Protein AF-A0A2T5DWA2-F1 (afdb_monomer_lite)

pLDDT: mean 82.17, std 19.18, range [26.14, 98.56]

Organism: Vibrio splendidus (NCBI:txid29497)

Sequence (469 aa):
MGRIGKKIKMKVIRKVINEKIVFDLKDKFSIEDTIRLYPNIAMTSILHVLIVPDNEDVHNYSPFQGYNLNLFDPKYIALLHLMSIMPSTANEVYMNQDELIDFRNGYSTGTYLILDKSSFAKRIGVFDGLPFIYCYCIDEDVVQHVNDVCEGFKYQPITVGWDDTCNVVIDDDFRTFSLDESICERLSVVRTDGVLPEKAESFFYGSCRRKGVFHDINLPSYNHAVTNPNEAVLYSLGFKLPNQEKLKSGADKSPYIEAMISSSNTVKEFGNTNVQSSSKSDLVLYCPSIYTHLYDFNSQFWNNIKRKEKSKVVRDFIMNGLFKNPNYSGFNFSLKNEQQSKELQKSGLVRQIEQIRKFELQFSSAAINFLAVSNNAPALRLPNKLNFYHSSLRDIESLSKSGSQQSETKLKRKFDQLTSSMKDEIGEDLCEYIVAKSSSLTLCSDSILEWRCCLNQLNLFRVLRSDPL

Structure (mmCIF, N/CA/C/O backbone):
data_AF-A0A2T5DWA2-F1
#
_entry.id   AF-A0A2T5DWA2-F1
#
loop_
_atom_site.group_PDB
_atom_site.id
_atom_site.type_symbol
_atom_site.label_atom_id
_atom_site.label_alt_id
_atom_site.label_comp_id
_atom_site.label_asym_id
_atom_site.label_entity_id
_atom_site.label_seq_id
_atom_site.pdbx_PDB_ins_code
_atom_site.Cartn_x
_atom_site.Cartn_y
_atom_site.Cartn_z
_atom_site.occupancy
_atom_site.B_iso_or_equiv
_atom_site.auth_seq_id
_atom_site.auth_comp_id
_atom_site.auth_asym_id
_atom_site.auth_atom_id
_atom_site.pdbx_PDB_model_num
ATOM 1 N N . MET A 1 1 ? -53.787 43.872 -8.975 1.00 31.27 1 MET A N 1
ATOM 2 C CA . MET A 1 1 ? -53.041 45.118 -9.253 1.00 31.27 1 MET A CA 1
ATOM 3 C C . MET A 1 1 ? -51.643 45.021 -8.654 1.00 31.27 1 MET A C 1
ATOM 5 O O . MET A 1 1 ? -51.530 44.908 -7.446 1.00 31.27 1 MET A O 1
ATOM 9 N N . GLY A 1 2 ? -50.618 45.046 -9.515 1.00 32.84 2 GLY A N 1
ATOM 10 C CA . GLY A 1 2 ? -49.271 45.574 -9.247 1.00 32.84 2 GLY A CA 1
ATOM 11 C C . GLY A 1 2 ? -48.298 44.801 -8.343 1.00 32.84 2 GLY A C 1
ATOM 12 O O . GLY A 1 2 ? -48.351 44.952 -7.130 1.00 32.84 2 GLY A O 1
ATOM 13 N N . ARG A 1 3 ? -47.297 44.141 -8.954 1.00 26.14 3 ARG A N 1
ATOM 14 C CA . ARG A 1 3 ? -45.841 44.413 -8.779 1.00 26.14 3 ARG A CA 1
ATOM 15 C C . ARG A 1 3 ? -45.016 43.409 -9.606 1.00 26.14 3 ARG A C 1
ATOM 17 O O . ARG A 1 3 ? -44.992 42.225 -9.317 1.00 26.14 3 ARG A O 1
ATOM 24 N N . ILE A 1 4 ? -44.568 43.823 -10.794 1.00 29.39 4 ILE A N 1
ATOM 25 C CA . ILE A 1 4 ? -43.183 44.241 -11.111 1.00 29.39 4 ILE A CA 1
ATOM 26 C C . ILE A 1 4 ? -42.186 43.076 -11.007 1.00 29.39 4 ILE A C 1
ATOM 28 O O . ILE A 1 4 ? -41.602 42.809 -9.961 1.00 29.39 4 ILE A O 1
ATOM 32 N N . GLY A 1 5 ? -41.964 42.424 -12.151 1.00 29.52 5 GLY A N 1
ATOM 33 C CA . GLY A 1 5 ? -40.839 41.526 -12.378 1.00 29.52 5 GLY A CA 1
ATOM 34 C C . GLY A 1 5 ? -39.553 42.312 -12.642 1.00 29.52 5 GLY A C 1
ATOM 35 O O . GLY A 1 5 ? -39.513 43.191 -13.502 1.00 29.52 5 GLY A O 1
ATOM 36 N N . LYS A 1 6 ? -38.483 41.965 -11.924 1.00 29.86 6 LYS A N 1
ATOM 37 C CA . LYS A 1 6 ? -37.111 42.399 -12.216 1.00 29.86 6 LYS A CA 1
ATOM 38 C C . LYS A 1 6 ? -36.331 41.228 -12.820 1.00 29.86 6 LYS A C 1
ATOM 40 O O . LYS A 1 6 ? -35.752 40.417 -12.108 1.00 29.86 6 LYS A O 1
ATOM 45 N N . LYS A 1 7 ? -36.284 41.175 -14.155 1.00 35.28 7 LYS A N 1
ATOM 46 C CA . LYS A 1 7 ? -35.208 40.523 -14.919 1.00 35.28 7 LYS A CA 1
ATOM 47 C C . LYS A 1 7 ? -34.027 41.493 -14.958 1.00 35.28 7 LYS A C 1
ATOM 49 O O . LYS A 1 7 ? -34.031 42.410 -15.772 1.00 35.28 7 LYS A O 1
ATOM 54 N N . ILE A 1 8 ? -33.023 41.316 -14.097 1.00 27.88 8 ILE A N 1
ATOM 55 C CA . ILE A 1 8 ? -31.752 42.049 -14.206 1.00 27.88 8 ILE A CA 1
ATOM 56 C C . ILE A 1 8 ? -30.567 41.084 -14.022 1.00 27.88 8 ILE A C 1
ATOM 58 O O . ILE A 1 8 ? -30.283 40.616 -12.930 1.00 27.88 8 ILE A O 1
ATOM 62 N N . LYS A 1 9 ? -29.880 40.867 -15.154 1.00 29.72 9 LYS A N 1
ATOM 63 C CA . LYS A 1 9 ? -28.441 40.592 -15.354 1.00 29.72 9 LYS A CA 1
ATOM 64 C C . LYS A 1 9 ? -27.823 39.305 -14.781 1.00 29.72 9 LYS A C 1
ATOM 66 O O . LYS A 1 9 ? -26.954 39.342 -13.923 1.00 29.72 9 LYS A O 1
ATOM 71 N N . MET A 1 10 ? -28.057 38.202 -15.494 1.00 28.39 10 MET A N 1
ATOM 72 C CA . MET A 1 10 ? -27.194 37.006 -15.516 1.00 28.39 10 MET A CA 1
ATOM 73 C C . MET A 1 10 ? -26.172 37.044 -16.682 1.00 28.39 10 MET A C 1
ATOM 75 O O . MET A 1 10 ? -25.918 36.042 -17.342 1.00 28.39 10 MET A O 1
ATOM 79 N N . LYS A 1 11 ? -25.631 38.233 -17.004 1.00 29.92 11 LYS A N 1
ATOM 80 C CA . LYS A 1 11 ? -24.696 38.443 -18.138 1.00 29.92 11 LYS A CA 1
ATOM 81 C C . LYS A 1 11 ? -23.352 39.085 -17.762 1.00 29.92 11 LYS A C 1
ATOM 83 O O . LYS A 1 11 ? -22.475 39.148 -18.610 1.00 29.92 11 LYS A O 1
ATOM 88 N N . VAL A 1 12 ? -23.163 39.516 -16.510 1.00 29.66 12 VAL A N 1
ATOM 89 C CA . VAL A 1 12 ? -21.912 40.171 -16.061 1.00 29.66 12 VAL A CA 1
ATOM 90 C C . VAL A 1 12 ? -20.978 39.202 -15.318 1.00 29.66 12 VAL A C 1
ATOM 92 O O . VAL A 1 12 ? -19.765 39.343 -15.402 1.00 29.66 12 VAL A O 1
ATOM 95 N N . ILE A 1 13 ? -21.502 38.135 -14.704 1.00 31.75 13 ILE A N 1
ATOM 96 C CA . ILE A 1 13 ? -20.681 37.161 -13.956 1.00 31.75 13 ILE A CA 1
ATOM 97 C C . ILE A 1 13 ? -19.900 36.212 -14.888 1.00 31.75 13 ILE A C 1
ATOM 99 O O . ILE A 1 13 ? -18.778 35.832 -14.576 1.00 31.75 13 ILE A O 1
ATOM 103 N N . ARG A 1 14 ? -20.412 35.906 -16.092 1.00 27.89 14 ARG A N 1
ATOM 104 C CA . ARG A 1 14 ? -19.684 35.060 -17.062 1.00 27.89 14 ARG A CA 1
ATOM 105 C C . ARG A 1 14 ? -18.478 35.743 -17.716 1.00 27.89 14 ARG A C 1
ATOM 107 O O . ARG A 1 14 ? -17.587 35.041 -18.173 1.00 27.89 14 ARG A O 1
ATOM 114 N N . LYS A 1 15 ? -18.425 37.081 -17.753 1.00 28.02 15 LYS A N 1
ATOM 115 C CA . LYS A 1 15 ? -17.298 37.800 -18.371 1.00 28.02 15 LYS A CA 1
ATOM 116 C C . LYS A 1 15 ? -16.130 37.995 -17.396 1.00 28.02 15 LYS A C 1
ATOM 118 O O . LYS A 1 15 ? -14.987 37.819 -17.786 1.00 28.02 15 LYS A O 1
ATOM 123 N N . VAL A 1 16 ? -16.419 38.215 -16.109 1.00 29.66 16 VAL A N 1
ATOM 124 C CA . VAL A 1 16 ? -15.386 38.369 -15.065 1.00 29.66 16 VAL A CA 1
ATOM 125 C C . VAL A 1 16 ? -14.735 37.032 -14.680 1.00 29.66 16 VAL A C 1
ATOM 127 O O . VAL A 1 16 ? -13.563 37.016 -14.323 1.00 29.66 16 VAL A O 1
ATOM 130 N N . ILE A 1 17 ? -15.445 35.904 -14.810 1.00 31.73 17 ILE A N 1
ATOM 131 C CA . ILE A 1 17 ? -14.863 34.568 -14.578 1.00 31.73 17 ILE A CA 1
ATOM 132 C C . ILE A 1 17 ? -13.973 34.134 -15.755 1.00 31.73 17 ILE A C 1
ATOM 134 O O . ILE A 1 17 ? -12.909 33.571 -15.526 1.00 31.73 17 ILE A O 1
ATOM 138 N N . ASN A 1 18 ? -14.331 34.468 -17.000 1.00 27.38 18 ASN A N 1
ATOM 139 C CA . ASN A 1 18 ? -13.509 34.106 -18.161 1.00 27.38 18 ASN A CA 1
ATOM 140 C C . ASN A 1 18 ? -12.285 35.015 -18.369 1.00 27.38 18 ASN A C 1
ATOM 142 O O . ASN A 1 18 ? -11.304 34.556 -18.937 1.00 27.38 18 ASN A O 1
ATOM 146 N N . GLU A 1 19 ? -12.298 36.267 -17.898 1.00 26.86 19 GLU A N 1
ATOM 147 C CA . GLU A 1 19 ? -11.139 37.172 -18.032 1.00 26.86 19 GLU A CA 1
ATOM 148 C C . GLU A 1 19 ? -10.133 37.051 -16.867 1.00 26.86 19 GLU A C 1
ATOM 150 O O . GLU A 1 19 ? -8.960 37.355 -17.059 1.00 26.86 19 GLU A O 1
ATOM 155 N N . LYS A 1 20 ? -10.527 36.523 -15.691 1.00 27.08 20 LYS A N 1
ATOM 156 C CA . LYS A 1 20 ? -9.594 36.238 -14.574 1.00 27.08 20 LYS A CA 1
ATOM 157 C C . LYS A 1 20 ? -8.934 34.855 -14.610 1.00 27.08 20 LYS A C 1
ATOM 159 O O . LYS A 1 20 ? -7.975 34.643 -13.882 1.00 27.08 20 LYS A O 1
ATOM 164 N N . ILE A 1 21 ? -9.400 33.935 -15.457 1.00 29.91 21 ILE A N 1
ATOM 165 C CA . ILE A 1 21 ? -8.782 32.605 -15.641 1.00 29.91 21 ILE A CA 1
ATOM 166 C C . ILE A 1 21 ? -7.664 32.636 -16.710 1.00 29.91 21 ILE A C 1
ATOM 168 O O . ILE A 1 21 ? -6.916 31.679 -16.862 1.00 29.91 21 ILE A O 1
ATOM 172 N N . VAL A 1 22 ? -7.485 33.760 -17.418 1.00 27.38 22 VAL A N 1
ATOM 173 C CA . VAL A 1 22 ? -6.517 33.887 -18.529 1.00 27.38 22 VAL A CA 1
ATOM 174 C C . VAL A 1 22 ? -5.235 34.653 -18.147 1.00 27.38 22 VAL A C 1
ATOM 176 O O . VAL A 1 22 ? -4.318 34.760 -18.953 1.00 27.38 22 VAL A O 1
ATOM 179 N N . PHE A 1 23 ? -5.094 35.120 -16.905 1.00 29.38 23 PHE A N 1
ATOM 180 C CA . PHE A 1 23 ? -3.874 35.793 -16.438 1.00 29.38 23 PHE A CA 1
ATOM 181 C C . PHE A 1 23 ? -3.489 35.326 -15.031 1.00 29.38 23 PHE A C 1
ATOM 183 O O . PHE A 1 23 ? -3.814 35.996 -14.060 1.00 29.38 23 PHE A O 1
ATOM 190 N N . ASP A 1 24 ? -2.846 34.153 -14.947 1.00 29.67 24 ASP A N 1
ATOM 191 C CA . ASP A 1 24 ? -1.646 33.938 -14.104 1.00 29.67 24 ASP A CA 1
ATOM 192 C C . ASP A 1 24 ? -0.929 32.592 -14.388 1.00 29.67 24 ASP A C 1
ATOM 194 O O . ASP A 1 24 ? -0.369 31.953 -13.506 1.00 29.67 24 ASP A O 1
ATOM 198 N N . LEU A 1 25 ? -0.950 32.119 -15.643 1.00 29.62 25 LEU A N 1
ATOM 199 C CA . LEU A 1 25 ? -0.231 30.904 -16.079 1.00 29.62 25 LEU A CA 1
ATOM 200 C C . LEU A 1 25 ? 1.040 31.223 -16.886 1.00 29.62 25 LEU A C 1
ATOM 202 O O . LEU A 1 25 ? 1.542 30.372 -17.614 1.00 29.62 25 LEU A O 1
ATOM 206 N N . LYS A 1 26 ? 1.541 32.462 -16.806 1.00 27.05 26 LYS A N 1
ATOM 207 C CA . LYS A 1 26 ? 2.671 32.917 -17.632 1.00 27.05 26 LYS A CA 1
ATOM 208 C C . LYS A 1 26 ? 3.999 33.104 -16.911 1.00 27.05 26 LYS A C 1
ATOM 210 O O . LYS A 1 26 ? 4.991 33.209 -17.614 1.00 27.05 26 LYS A O 1
ATOM 215 N N . ASP A 1 27 ? 4.059 33.029 -15.584 1.00 35.72 27 ASP A N 1
ATOM 216 C CA . ASP A 1 27 ? 5.329 33.162 -14.864 1.00 35.72 27 ASP A CA 1
ATOM 217 C C . ASP A 1 27 ? 5.465 32.140 -13.729 1.00 35.72 27 ASP A C 1
ATOM 219 O O . ASP A 1 27 ? 5.167 32.426 -12.571 1.00 35.72 27 ASP A O 1
ATOM 223 N N . LYS A 1 28 ? 5.933 30.936 -14.094 1.00 39.03 28 LYS A N 1
ATOM 224 C CA . LYS A 1 28 ? 7.032 30.171 -13.459 1.00 39.03 28 LYS A CA 1
ATOM 225 C C . LYS A 1 28 ? 6.995 28.717 -13.953 1.00 39.03 28 LYS A C 1
ATOM 227 O O . LYS A 1 28 ? 6.133 27.949 -13.551 1.00 39.03 28 LYS A O 1
ATOM 232 N N . PHE A 1 29 ? 7.971 28.394 -14.808 1.00 34.78 29 PHE A N 1
ATOM 233 C CA . PHE A 1 29 ? 8.188 27.139 -15.545 1.00 34.78 29 PHE A CA 1
ATOM 234 C C . PHE A 1 29 ? 7.096 26.781 -16.560 1.00 34.78 29 PHE A C 1
ATOM 236 O O . PHE A 1 29 ? 5.967 26.436 -16.223 1.00 34.78 29 PHE A O 1
ATOM 243 N N . SER A 1 30 ? 7.444 26.885 -17.846 1.00 32.28 30 SER A N 1
ATOM 244 C CA . SER A 1 30 ? 6.528 26.531 -18.922 1.00 32.28 30 SER A CA 1
ATOM 245 C C . SER A 1 30 ? 6.302 25.014 -18.926 1.00 32.28 30 SER A C 1
ATOM 247 O O . SER A 1 30 ? 7.243 24.226 -18.870 1.00 32.28 30 SER A O 1
ATOM 249 N N . ILE A 1 31 ? 5.041 24.594 -19.036 1.00 41.12 31 ILE A N 1
ATOM 250 C CA . ILE A 1 31 ? 4.652 23.193 -19.282 1.00 41.12 31 ILE A CA 1
ATOM 251 C C . ILE A 1 31 ? 5.374 22.636 -20.529 1.00 41.12 31 ILE A C 1
ATOM 253 O O . ILE A 1 31 ? 5.623 21.435 -20.631 1.00 41.12 31 ILE A O 1
ATOM 257 N N . GLU A 1 32 ? 5.775 23.509 -21.458 1.00 36.06 32 GLU A N 1
ATOM 258 C CA . GLU A 1 32 ? 6.577 23.165 -22.633 1.00 36.06 32 GLU A CA 1
ATOM 259 C C . GLU A 1 32 ? 8.020 22.757 -22.287 1.00 36.06 32 GLU A C 1
ATOM 261 O O . GLU A 1 32 ? 8.539 21.837 -22.917 1.00 36.06 32 GLU A O 1
ATOM 266 N N . ASP A 1 33 ? 8.653 23.350 -21.269 1.00 35.59 33 ASP A N 1
ATOM 267 C CA . ASP A 1 33 ? 9.997 22.967 -20.800 1.00 35.59 33 ASP A CA 1
ATOM 268 C C . ASP A 1 33 ? 9.987 21.665 -19.993 1.00 35.59 33 ASP A C 1
ATOM 270 O O . ASP A 1 33 ? 10.942 20.894 -19.998 1.00 35.59 33 ASP A O 1
ATOM 274 N N . THR A 1 34 ? 8.858 21.354 -19.377 1.00 42.44 34 THR A N 1
ATOM 275 C CA . THR A 1 34 ? 8.622 20.102 -18.665 1.00 42.44 34 THR A CA 1
ATOM 276 C C . THR A 1 34 ? 8.359 18.918 -19.605 1.00 42.44 34 THR A C 1
ATOM 278 O O . THR A 1 34 ? 8.919 17.838 -19.423 1.00 42.44 34 THR A O 1
ATOM 281 N N . ILE A 1 35 ? 7.581 19.129 -20.674 1.00 42.47 35 ILE A N 1
ATOM 282 C CA . ILE A 1 35 ? 7.403 18.162 -21.778 1.00 42.47 35 ILE A CA 1
ATOM 283 C C . ILE A 1 35 ? 8.721 17.959 -22.566 1.00 42.47 35 ILE A C 1
ATOM 285 O O . ILE A 1 35 ? 8.846 17.012 -23.350 1.00 42.47 35 ILE A O 1
ATOM 289 N N . ARG A 1 36 ? 9.724 18.830 -22.370 1.00 42.44 36 ARG A N 1
ATOM 290 C CA . ARG A 1 36 ? 11.091 18.651 -22.889 1.00 42.44 36 ARG A CA 1
ATOM 291 C C . ARG A 1 36 ? 11.979 17.753 -22.018 1.00 42.44 36 ARG A C 1
ATOM 293 O O . ARG A 1 36 ? 12.926 17.207 -22.570 1.00 42.44 36 ARG A O 1
ATOM 300 N N . LEU A 1 37 ? 11.700 17.580 -20.721 1.00 50.03 37 LEU A N 1
ATOM 301 C CA . LEU A 1 37 ? 12.603 16.887 -19.784 1.00 50.03 37 LEU A CA 1
ATOM 302 C C . LEU A 1 37 ? 12.436 15.362 -19.755 1.00 50.03 37 LEU A C 1
ATOM 304 O O . LEU A 1 37 ? 13.435 14.655 -19.676 1.00 50.03 37 LEU A O 1
ATOM 308 N N . TYR A 1 38 ? 11.207 14.845 -19.864 1.00 57.06 38 TYR A N 1
ATOM 309 C CA . TYR A 1 38 ? 10.959 13.400 -19.795 1.00 57.06 38 TYR A CA 1
ATOM 310 C C . TYR A 1 38 ? 10.112 12.923 -20.980 1.00 57.06 38 TYR A C 1
ATOM 312 O O . TYR A 1 38 ? 9.009 13.431 -21.200 1.00 57.06 38 TYR A O 1
ATOM 320 N N . PRO A 1 39 ? 10.608 11.966 -21.779 1.00 56.78 39 PRO A N 1
ATOM 321 C CA . PRO A 1 39 ? 9.921 11.533 -22.986 1.00 56.78 39 PRO A CA 1
ATOM 322 C C . PRO A 1 39 ? 8.659 10.712 -22.687 1.00 56.78 39 PRO A C 1
ATOM 324 O O . PRO A 1 39 ? 8.518 10.155 -21.601 1.00 56.78 39 PRO A O 1
ATOM 327 N N . ASN A 1 40 ? 7.763 10.643 -23.684 1.00 61.12 40 ASN A N 1
ATOM 328 C CA . ASN A 1 40 ? 6.415 10.050 -23.666 1.00 61.12 40 ASN A CA 1
ATOM 329 C C . ASN A 1 40 ? 6.194 8.951 -22.603 1.00 61.12 40 ASN A C 1
ATOM 331 O O . ASN A 1 40 ? 6.422 7.768 -22.858 1.00 61.12 40 ASN A O 1
ATOM 335 N N . ILE A 1 41 ? 5.674 9.374 -21.446 1.00 64.31 41 ILE A N 1
ATOM 336 C CA . ILE A 1 41 ? 5.439 8.545 -20.256 1.00 64.31 41 ILE A CA 1
ATOM 337 C C . ILE A 1 41 ? 4.525 7.358 -20.572 1.00 64.31 41 ILE A C 1
ATOM 339 O O . ILE A 1 41 ? 4.701 6.291 -20.001 1.00 64.31 41 ILE A O 1
ATOM 343 N N . ALA A 1 42 ? 3.579 7.493 -21.505 1.00 73.69 42 ALA A N 1
ATOM 344 C CA . ALA A 1 42 ? 2.612 6.436 -21.793 1.00 73.69 42 ALA A CA 1
ATOM 345 C C . ALA A 1 42 ? 3.252 5.197 -22.445 1.00 73.69 42 ALA A C 1
ATOM 347 O O . ALA A 1 42 ? 2.894 4.078 -22.097 1.00 73.69 42 ALA A O 1
ATOM 348 N N . MET A 1 43 ? 4.224 5.382 -23.348 1.00 81.31 43 MET A N 1
ATOM 349 C CA . MET A 1 43 ? 4.895 4.266 -24.040 1.00 81.31 43 MET A CA 1
ATOM 350 C C . MET A 1 43 ? 5.988 3.603 -23.198 1.00 81.31 43 MET A C 1
ATOM 352 O O . MET A 1 43 ? 6.375 2.471 -23.478 1.00 81.31 43 MET A O 1
ATOM 356 N N . THR A 1 44 ? 6.497 4.305 -22.186 1.00 88.38 44 THR A N 1
ATOM 357 C CA . THR A 1 44 ? 7.518 3.793 -21.262 1.00 88.38 44 THR A CA 1
ATOM 358 C C . THR A 1 44 ? 6.950 3.445 -19.890 1.00 88.38 44 THR A C 1
ATOM 360 O O . THR A 1 44 ? 7.707 3.043 -19.010 1.00 88.38 44 THR A O 1
ATOM 363 N N . SER A 1 45 ? 5.635 3.575 -19.697 1.00 92.06 45 SER A N 1
ATOM 364 C CA . SER A 1 45 ? 4.942 3.146 -18.484 1.00 92.06 45 SER A CA 1
ATOM 365 C C . SER A 1 45 ? 5.068 1.643 -18.300 1.00 92.06 45 SER A C 1
ATOM 367 O O . SER A 1 45 ? 4.935 0.874 -19.251 1.00 92.06 45 SER A O 1
ATOM 369 N N . ILE A 1 46 ? 5.305 1.244 -17.057 1.00 95.94 46 ILE A N 1
ATOM 370 C CA . ILE A 1 46 ? 5.368 -0.151 -16.657 1.00 95.94 46 ILE A CA 1
ATOM 371 C C . ILE A 1 46 ? 4.021 -0.523 -16.045 1.00 95.94 46 ILE A C 1
ATOM 373 O O . ILE A 1 46 ? 3.563 0.105 -15.087 1.00 95.94 46 ILE A O 1
ATOM 377 N N . LEU A 1 47 ? 3.388 -1.546 -16.615 1.00 96.69 47 LEU A N 1
ATOM 378 C CA . LEU A 1 47 ? 2.201 -2.169 -16.055 1.00 96.69 47 LEU A CA 1
ATOM 379 C C . LEU A 1 47 ? 2.629 -3.315 -15.137 1.00 96.69 47 LEU A C 1
ATOM 381 O O . LEU A 1 47 ? 3.107 -4.347 -15.604 1.00 96.69 47 LEU A O 1
ATOM 385 N N . HIS A 1 48 ? 2.421 -3.138 -13.839 1.00 98.00 48 HIS A N 1
ATOM 386 C CA . HIS A 1 48 ? 2.657 -4.170 -12.834 1.00 98.00 48 HIS A CA 1
ATOM 387 C C . HIS A 1 48 ? 1.368 -4.941 -12.568 1.00 98.00 48 HIS A C 1
ATOM 389 O O . HIS A 1 48 ? 0.343 -4.344 -12.236 1.00 98.00 48 HIS A O 1
ATOM 395 N N . VAL A 1 49 ? 1.400 -6.263 -12.705 1.00 98.31 49 VAL A N 1
ATOM 396 C CA . VAL A 1 49 ? 0.232 -7.132 -12.538 1.00 98.31 49 VAL A CA 1
ATOM 397 C C . VAL A 1 49 ? 0.542 -8.206 -11.507 1.00 98.31 49 VAL A C 1
ATOM 399 O O . VAL A 1 49 ? 1.386 -9.060 -11.743 1.00 98.31 49 VAL A O 1
ATOM 402 N N . LEU A 1 50 ? -0.154 -8.201 -10.373 1.00 98.00 50 LEU A N 1
ATOM 403 C CA . LEU A 1 50 ? -0.138 -9.326 -9.443 1.00 98.00 50 LEU A CA 1
ATOM 404 C C . LEU A 1 50 ? -1.245 -10.308 -9.817 1.00 98.00 50 LEU A C 1
ATOM 406 O O . LEU A 1 50 ? -2.426 -9.942 -9.803 1.00 98.00 50 LEU A O 1
ATOM 410 N N . ILE A 1 51 ? -0.861 -11.551 -10.110 1.00 96.75 51 ILE A N 1
ATOM 411 C CA . ILE A 1 51 ? -1.813 -12.631 -10.364 1.00 96.75 51 ILE A CA 1
ATOM 412 C C . ILE A 1 51 ? -2.172 -13.282 -9.038 1.00 96.75 51 ILE A C 1
ATOM 414 O O . ILE A 1 51 ? -1.305 -13.768 -8.317 1.00 96.75 51 ILE A O 1
ATOM 418 N N . VAL A 1 52 ? -3.458 -13.271 -8.710 1.00 94.94 52 VAL A N 1
ATOM 419 C CA . VAL A 1 52 ? -3.997 -13.864 -7.485 1.00 94.94 52 VAL A CA 1
ATOM 420 C C . VAL A 1 52 ? -4.841 -15.098 -7.823 1.00 94.94 52 VAL A C 1
ATOM 422 O O . VAL A 1 52 ? -5.238 -15.280 -8.978 1.00 94.94 52 VAL A O 1
ATOM 425 N N . PRO A 1 53 ? -5.107 -15.998 -6.865 1.00 92.81 53 PRO A N 1
ATOM 426 C CA . PRO A 1 53 ? -5.849 -17.207 -7.166 1.00 92.81 53 PRO A CA 1
ATOM 427 C C . PRO A 1 53 ? -7.322 -16.856 -7.385 1.00 92.81 53 PRO A C 1
ATOM 429 O O . PRO A 1 53 ? -7.861 -15.957 -6.727 1.00 92.81 53 PRO A O 1
ATOM 432 N N . ASP A 1 54 ? -7.980 -17.590 -8.280 1.00 91.38 54 ASP A N 1
ATOM 433 C CA . ASP A 1 54 ? -9.434 -17.530 -8.391 1.00 91.38 54 ASP A CA 1
ATOM 434 C C . ASP A 1 54 ? -10.077 -17.926 -7.052 1.00 91.38 54 ASP A C 1
ATOM 436 O O . ASP A 1 54 ? -9.504 -18.651 -6.226 1.00 91.38 54 ASP A O 1
ATOM 440 N N . ASN A 1 55 ? -11.285 -17.420 -6.825 1.00 85.50 55 ASN A N 1
ATOM 441 C CA . ASN A 1 55 ? -12.114 -17.880 -5.728 1.00 85.50 55 ASN A CA 1
ATOM 442 C C . ASN A 1 55 ? -13.516 -18.198 -6.229 1.00 85.50 55 ASN A C 1
ATOM 444 O O . ASN A 1 55 ? -14.303 -17.300 -6.519 1.00 85.50 55 ASN A O 1
ATOM 448 N N . GLU A 1 56 ? -13.817 -19.487 -6.315 1.00 79.88 56 GLU A N 1
ATOM 449 C CA . GLU A 1 56 ? -15.148 -19.969 -6.679 1.00 79.88 56 GLU A CA 1
ATOM 450 C C . GLU A 1 56 ? -16.073 -20.079 -5.457 1.00 79.88 56 GLU A C 1
ATOM 452 O O . GLU A 1 56 ? -17.295 -20.107 -5.604 1.00 79.88 56 GLU A O 1
ATOM 457 N N . ASP A 1 57 ? -15.509 -20.105 -4.242 1.00 85.19 57 ASP A N 1
ATOM 458 C CA . ASP A 1 57 ? -16.273 -20.238 -3.005 1.00 85.19 57 ASP A CA 1
ATOM 459 C C . ASP A 1 57 ? -16.551 -18.871 -2.364 1.00 85.19 57 ASP A C 1
ATOM 461 O O . ASP A 1 57 ? -15.679 -18.208 -1.792 1.00 85.19 57 ASP A O 1
ATOM 465 N N . VAL A 1 58 ? -17.827 -18.485 -2.386 1.00 76.88 58 VAL A N 1
ATOM 466 C CA . VAL A 1 58 ? -18.351 -17.279 -1.726 1.00 76.88 58 VAL A CA 1
ATOM 467 C C . VAL A 1 58 ? -18.125 -17.262 -0.210 1.00 76.88 58 VAL A C 1
ATOM 469 O O . VAL A 1 58 ? -18.227 -16.206 0.413 1.00 76.88 58 VAL A O 1
ATOM 472 N N . HIS A 1 59 ? -17.816 -18.402 0.409 1.00 81.62 59 HIS A N 1
ATOM 473 C CA . HIS A 1 59 ? -17.481 -18.496 1.828 1.00 81.62 59 HIS A CA 1
ATOM 474 C C . HIS A 1 59 ? -15.989 -18.322 2.119 1.00 81.62 59 HIS A C 1
ATOM 476 O O . HIS A 1 59 ? -15.619 -18.134 3.279 1.00 81.62 59 HIS A O 1
ATOM 482 N N . ASN A 1 60 ? -15.138 -18.316 1.094 1.00 88.94 60 ASN A N 1
ATOM 483 C CA . ASN A 1 60 ? -13.689 -18.220 1.233 1.00 88.94 60 ASN A CA 1
ATOM 484 C C . ASN A 1 60 ? -13.184 -16.764 1.173 1.00 88.94 60 ASN A C 1
ATOM 486 O O . ASN A 1 60 ? -12.138 -16.456 0.601 1.00 88.94 60 ASN A O 1
ATOM 490 N N . TYR A 1 61 ? -13.944 -15.851 1.779 1.00 91.44 61 TYR A N 1
ATOM 491 C CA . TYR A 1 61 ? -13.595 -14.438 1.911 1.00 91.44 61 TYR A CA 1
ATOM 492 C C . TYR A 1 61 ? -13.429 -14.045 3.377 1.00 91.44 61 TYR A C 1
ATOM 494 O O . TYR A 1 61 ? -14.093 -14.568 4.276 1.00 91.44 61 TYR A O 1
ATOM 502 N N . SER A 1 62 ? -12.535 -13.092 3.627 1.00 91.44 62 SER A N 1
ATOM 503 C CA . SER A 1 62 ? -12.266 -12.599 4.964 1.00 91.44 62 SER A CA 1
ATOM 504 C C . SER A 1 62 ? -13.506 -11.877 5.510 1.00 91.44 62 SER A C 1
ATOM 506 O O . SER A 1 62 ? -14.094 -11.030 4.835 1.00 91.44 62 SER A O 1
ATOM 508 N N . PRO A 1 63 ? -13.944 -12.193 6.738 1.00 89.62 63 PRO A N 1
ATOM 509 C CA . PRO A 1 63 ? -15.239 -11.752 7.246 1.00 89.62 63 PRO A CA 1
ATOM 510 C C . PRO A 1 63 ? -15.334 -10.251 7.531 1.00 89.62 63 PRO A C 1
ATOM 512 O O . PRO A 1 63 ? -16.447 -9.773 7.747 1.00 89.62 63 PRO A O 1
ATOM 515 N N . PHE A 1 64 ? -14.219 -9.509 7.596 1.00 90.56 64 PHE A N 1
ATOM 516 C CA . PHE A 1 64 ? -14.259 -8.097 7.982 1.00 90.56 64 PHE A CA 1
ATOM 517 C C . PHE A 1 64 ? -13.931 -7.130 6.846 1.00 90.56 64 PHE A C 1
ATOM 519 O O . PHE A 1 64 ? -14.429 -6.010 6.896 1.00 90.56 64 PHE A O 1
ATOM 526 N N . GLN A 1 65 ? -13.151 -7.528 5.839 1.00 89.38 65 GLN A N 1
ATOM 527 C CA . GLN A 1 65 ? -12.843 -6.692 4.668 1.00 89.38 65 GLN A CA 1
ATOM 528 C C . GLN A 1 65 ? -13.081 -7.373 3.310 1.00 8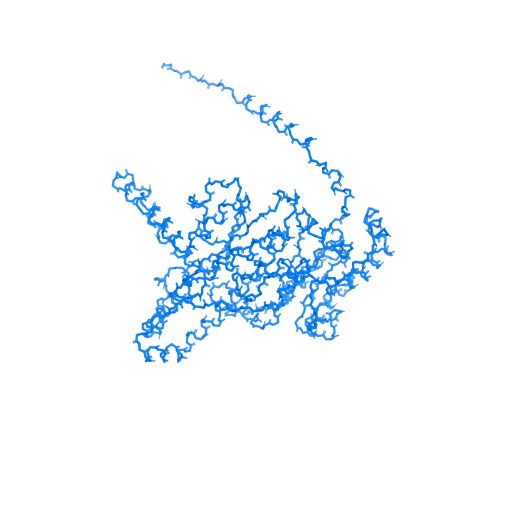9.38 65 GLN A C 1
ATOM 530 O O . GLN A 1 65 ? -12.988 -6.698 2.290 1.00 89.38 65 GLN A O 1
ATOM 535 N N . GLY A 1 66 ? -13.415 -8.666 3.273 1.00 88.88 66 GLY A N 1
ATOM 536 C CA . GLY A 1 66 ? -13.775 -9.350 2.029 1.00 88.88 66 GLY A CA 1
ATOM 537 C C . GLY A 1 66 ? -12.603 -9.767 1.150 1.00 88.88 66 GLY A C 1
ATOM 538 O O . GLY A 1 66 ? -12.781 -9.924 -0.053 1.00 88.88 66 GLY A O 1
ATOM 539 N N . TYR A 1 67 ? -11.402 -9.941 1.703 1.00 90.00 67 TYR A N 1
ATOM 540 C CA . TYR A 1 67 ? -10.269 -10.440 0.921 1.00 90.00 67 TYR A CA 1
ATOM 541 C C . TYR A 1 67 ? -10.414 -11.935 0.648 1.00 90.00 67 TYR A C 1
ATOM 543 O O . TYR A 1 67 ? -10.836 -12.679 1.529 1.00 90.00 67 TYR A O 1
ATOM 551 N N . ASN A 1 68 ? -10.014 -12.395 -0.536 1.00 90.94 68 ASN A N 1
ATOM 552 C CA . ASN A 1 68 ? -9.898 -13.826 -0.819 1.00 90.94 68 ASN A CA 1
ATOM 553 C C . ASN A 1 68 ? -8.948 -14.476 0.204 1.00 90.94 68 ASN A C 1
ATOM 555 O O . ASN A 1 68 ? -7.794 -14.063 0.320 1.00 90.94 68 ASN A O 1
ATOM 559 N N . LEU A 1 69 ? -9.415 -15.476 0.955 1.00 90.75 69 LEU A N 1
ATOM 560 C CA . LEU A 1 69 ? -8.607 -16.126 1.990 1.00 90.75 69 LEU A CA 1
ATOM 561 C C . LEU A 1 69 ? -7.460 -16.959 1.410 1.00 90.75 69 LEU A C 1
ATOM 563 O O . LEU A 1 69 ? -6.487 -17.197 2.117 1.00 90.75 69 LEU A O 1
ATOM 567 N N . ASN A 1 70 ? -7.496 -17.316 0.124 1.00 89.81 70 ASN A N 1
ATOM 568 C CA . ASN A 1 70 ? -6.354 -17.932 -0.558 1.00 89.81 70 ASN A CA 1
ATOM 569 C C . ASN A 1 70 ? -5.135 -16.987 -0.642 1.00 89.81 70 ASN A C 1
ATOM 571 O O . ASN A 1 70 ? -4.025 -17.435 -0.909 1.00 89.81 70 ASN A O 1
ATOM 575 N N . LEU A 1 71 ? -5.314 -15.689 -0.362 1.00 92.25 71 LEU A N 1
ATOM 576 C CA . LEU A 1 71 ? -4.223 -14.718 -0.238 1.00 92.25 71 LEU A CA 1
ATOM 577 C C . LEU A 1 71 ? -3.458 -14.820 1.091 1.00 92.25 71 LEU A C 1
ATOM 579 O O . LEU A 1 71 ? -2.509 -14.067 1.293 1.00 92.25 71 LEU A O 1
ATOM 583 N N . PHE A 1 72 ? -3.850 -15.716 2.007 1.00 89.81 72 PHE A N 1
ATOM 584 C CA . PHE A 1 72 ? -3.159 -15.906 3.289 1.00 89.81 72 PHE A CA 1
ATOM 585 C C . PHE A 1 72 ? -1.700 -16.356 3.151 1.00 89.81 72 PHE A C 1
ATOM 587 O O . PHE A 1 72 ? -0.959 -16.260 4.132 1.00 89.81 72 PHE A O 1
ATOM 594 N N . ASP A 1 73 ? -1.289 -16.852 1.980 1.00 91.88 73 ASP A N 1
ATOM 595 C CA . ASP A 1 73 ? 0.114 -17.152 1.712 1.00 91.88 73 ASP A CA 1
ATOM 596 C C . ASP A 1 73 ? 0.970 -15.874 1.881 1.00 91.88 73 ASP A C 1
ATOM 598 O O . ASP A 1 73 ? 0.739 -14.876 1.184 1.00 91.88 73 ASP A O 1
ATOM 602 N N . PRO A 1 74 ? 1.978 -15.878 2.780 1.00 92.12 74 PRO A N 1
ATOM 603 C CA . PRO A 1 74 ? 2.871 -14.742 2.995 1.00 92.12 74 PRO A CA 1
ATOM 604 C C . PRO A 1 74 ? 3.575 -14.227 1.730 1.00 92.12 74 PRO A C 1
ATOM 606 O O . PRO A 1 74 ? 3.979 -13.063 1.690 1.00 92.12 74 PRO A O 1
ATOM 609 N N . LYS A 1 75 ? 3.708 -15.053 0.685 1.00 94.81 75 LYS A N 1
ATOM 610 C CA . LYS A 1 75 ? 4.262 -14.635 -0.606 1.00 94.81 75 LYS A CA 1
ATOM 611 C C . LYS A 1 75 ? 3.456 -13.503 -1.241 1.00 94.81 75 LYS A C 1
ATOM 613 O O . LYS A 1 75 ? 4.056 -12.562 -1.748 1.00 94.81 75 LYS A O 1
ATOM 618 N N . TYR A 1 76 ? 2.122 -13.513 -1.161 1.00 96.00 76 TYR A N 1
ATOM 619 C CA . TYR A 1 76 ? 1.302 -12.458 -1.775 1.00 96.00 76 TYR A CA 1
ATOM 620 C C . TYR A 1 76 ? 1.546 -11.090 -1.146 1.00 96.00 76 TYR A C 1
ATOM 622 O O . TYR A 1 76 ? 1.707 -10.097 -1.856 1.00 96.00 76 TYR A O 1
ATOM 630 N N . ILE A 1 77 ? 1.608 -11.024 0.186 1.00 94.62 77 ILE A N 1
ATOM 631 C CA . ILE A 1 77 ? 1.879 -9.756 0.867 1.00 94.62 77 ILE A CA 1
ATOM 632 C C . ILE A 1 77 ? 3.311 -9.274 0.596 1.00 94.62 77 ILE A C 1
ATOM 634 O O . ILE A 1 77 ? 3.525 -8.078 0.399 1.00 94.62 77 ILE A O 1
ATOM 638 N N . ALA A 1 78 ? 4.279 -10.191 0.505 1.00 95.19 78 ALA A N 1
ATOM 639 C CA . ALA A 1 78 ? 5.647 -9.860 0.117 1.00 95.19 78 ALA A CA 1
ATOM 640 C C . ALA A 1 78 ? 5.716 -9.303 -1.318 1.00 95.19 78 ALA A C 1
ATOM 642 O O . ALA A 1 78 ? 6.330 -8.256 -1.524 1.00 95.19 78 ALA A O 1
ATOM 643 N N . LEU A 1 79 ? 5.021 -9.921 -2.282 1.00 96.81 79 LEU A N 1
ATOM 644 C CA . LEU A 1 79 ? 4.927 -9.413 -3.656 1.00 96.81 79 LEU A CA 1
ATOM 645 C C . LEU A 1 79 ? 4.277 -8.034 -3.711 1.00 96.81 79 LEU A C 1
ATOM 647 O O . LEU A 1 79 ? 4.785 -7.171 -4.413 1.00 96.81 79 LEU A O 1
ATOM 651 N N . LEU A 1 80 ? 3.205 -7.781 -2.951 1.00 96.19 80 LEU A N 1
ATOM 652 C CA . LEU A 1 80 ? 2.591 -6.450 -2.897 1.00 96.19 80 LEU A CA 1
ATOM 653 C C . LEU A 1 80 ? 3.574 -5.391 -2.384 1.00 96.19 80 LEU A C 1
ATOM 655 O O . LEU A 1 80 ? 3.668 -4.307 -2.959 1.00 96.19 80 LEU A O 1
ATOM 659 N N . HIS A 1 81 ? 4.333 -5.696 -1.329 1.00 95.25 81 HIS A N 1
ATOM 660 C CA . HIS A 1 81 ? 5.349 -4.778 -0.820 1.00 95.25 81 HIS A CA 1
ATOM 661 C C . HIS A 1 81 ? 6.460 -4.524 -1.844 1.00 95.25 81 HIS A C 1
ATOM 663 O O . HIS A 1 81 ? 6.787 -3.363 -2.090 1.00 95.25 81 HIS A O 1
ATOM 669 N N . LEU A 1 82 ? 6.990 -5.571 -2.482 1.00 96.06 82 LEU A N 1
ATOM 670 C CA . LEU A 1 82 ? 8.014 -5.442 -3.520 1.00 96.06 82 LEU A CA 1
ATOM 671 C C . LEU A 1 82 ? 7.491 -4.665 -4.730 1.00 96.06 82 LEU A C 1
ATOM 673 O O . LEU A 1 82 ? 8.087 -3.667 -5.115 1.00 96.06 82 LEU A O 1
ATOM 677 N N . MET A 1 83 ? 6.340 -5.055 -5.274 1.00 96.56 83 MET A N 1
ATOM 678 C CA . MET A 1 83 ? 5.688 -4.393 -6.406 1.00 96.56 83 MET A CA 1
ATOM 679 C C . MET A 1 83 ? 5.458 -2.900 -6.137 1.00 96.56 83 MET A C 1
ATOM 681 O O . MET A 1 83 ? 5.620 -2.082 -7.039 1.00 96.56 83 MET A O 1
ATOM 685 N N . SER A 1 84 ? 5.138 -2.518 -4.893 1.00 95.81 84 SER A N 1
ATOM 686 C CA . SER A 1 84 ? 4.894 -1.113 -4.535 1.00 95.81 84 SER A CA 1
ATOM 687 C C . SER A 1 84 ? 6.119 -0.206 -4.650 1.00 95.81 84 SER A C 1
ATOM 689 O O . SER A 1 84 ? 5.944 0.995 -4.821 1.00 95.81 84 SER A O 1
ATOM 691 N N . ILE A 1 85 ? 7.337 -0.754 -4.580 1.00 95.88 85 ILE A N 1
ATOM 692 C CA . ILE A 1 85 ? 8.582 0.031 -4.607 1.00 95.88 85 ILE A CA 1
ATOM 693 C C . ILE A 1 85 ? 9.302 -0.012 -5.962 1.00 95.88 85 ILE A C 1
ATOM 695 O O . ILE A 1 85 ? 10.301 0.684 -6.134 1.00 95.88 85 ILE A O 1
ATOM 699 N N . MET A 1 86 ? 8.815 -0.805 -6.919 1.00 96.25 86 MET A N 1
ATOM 700 C CA . MET A 1 86 ? 9.445 -0.970 -8.233 1.00 96.25 86 MET A CA 1
ATOM 701 C C . MET A 1 86 ? 9.298 0.271 -9.128 1.00 96.25 86 MET A C 1
ATOM 703 O O . MET A 1 86 ? 8.412 1.100 -8.897 1.00 96.25 86 MET A O 1
ATOM 707 N N . PRO A 1 87 ? 10.143 0.413 -10.168 1.00 95.62 87 PRO A N 1
ATOM 708 C CA . PRO A 1 87 ? 10.030 1.501 -11.133 1.00 95.62 87 PRO A CA 1
ATOM 709 C C . PRO A 1 87 ? 8.647 1.532 -11.788 1.00 95.62 87 PRO A C 1
ATOM 711 O O . PRO A 1 87 ? 8.108 0.496 -12.169 1.00 95.62 87 PRO A O 1
ATOM 714 N N . SER A 1 88 ? 8.074 2.720 -11.951 1.00 94.12 88 SER A N 1
ATOM 715 C CA . SER A 1 88 ? 6.785 2.909 -12.630 1.00 94.12 88 SER A CA 1
ATOM 716 C C . SER A 1 88 ? 6.925 3.188 -14.126 1.00 94.12 88 SER A C 1
ATOM 718 O O . SER A 1 88 ? 5.972 3.006 -14.881 1.00 94.12 88 SER A O 1
ATOM 720 N N . THR A 1 89 ? 8.113 3.603 -14.572 1.00 94.00 89 THR A N 1
ATOM 721 C CA . THR A 1 89 ? 8.434 3.793 -15.991 1.00 94.00 89 THR A CA 1
ATOM 722 C C . THR A 1 89 ? 9.848 3.310 -16.303 1.00 94.00 89 THR A C 1
ATOM 724 O O . THR A 1 89 ? 10.735 3.365 -15.450 1.00 94.00 89 THR A O 1
ATOM 727 N N . ALA A 1 90 ? 10.094 2.915 -17.553 1.00 93.31 90 ALA A N 1
ATOM 728 C CA . ALA A 1 90 ? 11.425 2.541 -18.024 1.00 93.31 90 ALA A CA 1
ATOM 729 C C . ALA A 1 90 ? 12.426 3.713 -17.992 1.00 93.31 90 ALA A C 1
ATOM 731 O O . ALA A 1 90 ? 13.636 3.493 -17.949 1.00 93.31 90 ALA A O 1
ATOM 732 N N . ASN A 1 91 ? 11.939 4.960 -17.971 1.00 91.81 91 ASN A N 1
ATOM 733 C CA . ASN A 1 91 ? 12.788 6.149 -17.877 1.00 91.81 91 ASN A CA 1
ATOM 734 C C . ASN A 1 91 ? 13.575 6.178 -16.554 1.00 91.81 91 ASN A C 1
ATOM 736 O O . ASN A 1 91 ? 14.716 6.629 -16.539 1.00 91.81 91 ASN A O 1
ATOM 740 N N . GLU A 1 92 ? 12.989 5.683 -15.456 1.00 93.50 92 GLU A N 1
ATOM 741 C CA . GLU A 1 92 ? 13.581 5.746 -14.108 1.00 93.50 92 GLU A CA 1
ATOM 742 C C . GLU A 1 92 ? 14.928 5.017 -14.001 1.00 93.50 92 GLU A C 1
ATOM 744 O O . GLU A 1 92 ? 15.769 5.382 -13.183 1.00 93.50 92 GLU A O 1
ATOM 749 N N . VAL A 1 93 ? 15.164 4.019 -14.856 1.00 94.31 93 VAL A N 1
ATOM 750 C CA . VAL A 1 93 ? 16.412 3.237 -14.908 1.00 94.31 93 VAL A CA 1
ATOM 751 C C . VAL A 1 93 ? 17.610 4.074 -15.381 1.00 94.31 93 VAL A C 1
ATOM 753 O O . VAL A 1 93 ? 18.767 3.709 -15.175 1.00 94.31 93 VAL A O 1
ATOM 756 N N . TYR A 1 94 ? 17.349 5.224 -15.994 1.00 92.44 94 TYR A N 1
ATOM 757 C CA . TYR A 1 94 ? 18.361 6.146 -16.507 1.00 92.44 94 TYR A CA 1
ATOM 758 C C . TYR A 1 94 ? 18.518 7.397 -15.640 1.00 92.44 94 TYR A C 1
ATOM 760 O O . TYR A 1 94 ? 19.243 8.309 -16.021 1.00 92.44 94 TYR A O 1
ATOM 768 N N . MET A 1 95 ? 17.844 7.441 -14.489 1.00 90.94 95 MET A N 1
ATOM 769 C CA . MET A 1 95 ? 17.876 8.576 -13.573 1.00 90.94 95 MET A CA 1
ATOM 770 C C . MET A 1 95 ? 18.816 8.296 -12.405 1.00 90.94 95 MET A C 1
ATOM 772 O O . MET A 1 95 ? 18.800 7.208 -11.819 1.00 90.94 95 MET A O 1
ATOM 776 N N . ASN A 1 96 ? 19.613 9.293 -12.034 1.00 90.25 96 ASN A N 1
ATOM 777 C CA . ASN A 1 96 ? 20.247 9.311 -10.722 1.00 90.25 96 ASN A CA 1
ATOM 778 C C . ASN A 1 96 ? 19.193 9.540 -9.615 1.00 90.25 96 ASN A C 1
ATOM 780 O O . ASN A 1 96 ? 18.004 9.708 -9.891 1.00 90.25 96 ASN A O 1
ATOM 784 N N . GLN A 1 97 ? 19.608 9.492 -8.348 1.00 90.75 97 GLN A N 1
ATOM 785 C CA . GLN A 1 97 ? 18.663 9.553 -7.232 1.00 90.75 97 GLN A CA 1
ATOM 786 C C . GLN A 1 97 ? 17.897 10.886 -7.164 1.00 90.75 97 GLN A C 1
ATOM 788 O O . GLN A 1 97 ? 16.682 10.865 -6.979 1.00 90.75 97 GLN A O 1
ATOM 793 N N . ASP A 1 98 ? 18.567 12.020 -7.375 1.00 89.88 98 ASP A N 1
ATOM 794 C CA . ASP A 1 98 ? 17.930 13.344 -7.345 1.00 89.88 98 ASP A CA 1
ATOM 795 C C . ASP A 1 98 ? 16.927 13.496 -8.499 1.00 89.88 98 ASP A C 1
ATOM 797 O O . ASP A 1 98 ? 15.782 13.904 -8.298 1.00 89.88 98 ASP A O 1
ATOM 801 N N . GLU A 1 99 ? 17.317 13.064 -9.702 1.00 90.50 99 GLU A N 1
ATOM 802 C CA . GLU A 1 99 ? 16.443 13.038 -10.881 1.00 90.50 99 GLU A CA 1
ATOM 803 C C . GLU A 1 99 ? 15.214 12.144 -10.668 1.00 90.50 99 GLU A C 1
ATOM 805 O O . GLU A 1 99 ? 14.114 12.493 -11.099 1.00 90.50 99 GLU A O 1
ATOM 810 N N . LEU A 1 100 ? 15.385 11.001 -9.993 1.00 91.94 100 LEU A N 1
ATOM 811 C CA . LEU A 1 100 ? 14.298 10.085 -9.657 1.00 91.94 100 LEU A CA 1
ATOM 812 C C . LEU A 1 100 ? 13.304 10.732 -8.686 1.00 91.94 100 LEU A C 1
ATOM 814 O O . LEU A 1 100 ? 12.093 10.601 -8.880 1.00 91.94 100 LEU A O 1
ATOM 818 N N . ILE A 1 101 ? 13.802 11.418 -7.654 1.00 92.25 101 ILE A N 1
ATOM 819 C CA . ILE A 1 101 ? 12.971 12.128 -6.674 1.00 92.25 101 ILE A CA 1
ATOM 820 C C . ILE A 1 101 ? 12.144 13.208 -7.381 1.00 92.25 101 ILE A C 1
ATOM 822 O O . ILE A 1 101 ? 10.917 13.231 -7.249 1.00 92.25 101 ILE A O 1
ATOM 826 N N . ASP A 1 102 ? 12.785 14.046 -8.198 1.00 90.38 102 ASP A N 1
ATOM 827 C CA . ASP A 1 102 ? 12.108 15.092 -8.971 1.00 90.38 102 ASP A CA 1
ATOM 828 C C . ASP A 1 102 ? 11.061 14.511 -9.929 1.00 90.38 102 ASP A C 1
ATOM 830 O O . ASP A 1 102 ? 9.914 14.975 -9.986 1.00 90.38 102 ASP A O 1
ATOM 834 N N . PHE A 1 103 ? 11.413 13.440 -10.643 1.00 89.38 103 PHE A N 1
ATOM 835 C CA . PHE A 1 103 ? 10.498 12.768 -11.557 1.00 89.38 103 PHE A CA 1
ATOM 836 C C . PHE A 1 103 ? 9.271 12.200 -10.833 1.00 89.38 103 PHE A C 1
ATOM 838 O O . PHE A 1 103 ? 8.133 12.332 -11.308 1.00 89.38 103 PHE A O 1
ATOM 845 N N . ARG A 1 104 ? 9.473 11.612 -9.649 1.00 90.88 104 ARG A N 1
ATOM 846 C CA . ARG A 1 104 ? 8.401 11.067 -8.810 1.00 90.88 104 ARG A CA 1
ATOM 847 C C . ARG A 1 104 ? 7.580 12.130 -8.099 1.00 90.88 104 ARG A C 1
ATOM 849 O O . ARG A 1 104 ? 6.416 11.856 -7.831 1.00 90.88 104 ARG A O 1
ATOM 856 N N . ASN A 1 105 ? 8.072 13.343 -7.887 1.00 89.25 105 ASN A N 1
ATOM 857 C CA . ASN A 1 105 ? 7.241 14.454 -7.405 1.00 89.25 105 ASN A CA 1
ATOM 858 C C . ASN A 1 105 ? 6.377 15.081 -8.509 1.00 89.25 105 ASN A C 1
ATOM 860 O O . ASN A 1 105 ? 5.258 15.539 -8.253 1.00 89.25 105 ASN A O 1
ATOM 864 N N . GLY A 1 106 ? 6.881 15.094 -9.745 1.00 83.69 106 GLY A N 1
ATOM 865 C CA . GLY A 1 106 ? 6.238 15.775 -10.868 1.00 83.69 106 GLY A CA 1
ATOM 866 C C . GLY A 1 106 ? 5.273 14.912 -11.684 1.00 83.69 106 GLY A C 1
ATOM 867 O O . GLY A 1 106 ? 4.156 15.342 -11.983 1.00 83.69 106 GLY A O 1
ATOM 868 N N . TYR A 1 107 ? 5.699 13.703 -12.061 1.00 81.44 107 TYR A N 1
ATOM 869 C CA . TYR A 1 107 ? 5.159 13.028 -13.254 1.00 81.44 107 TYR A CA 1
ATOM 870 C C . TYR A 1 107 ? 4.816 11.559 -13.038 1.00 81.44 107 TYR A C 1
ATOM 872 O O . TYR A 1 107 ? 3.817 11.073 -13.565 1.00 81.44 107 TYR A O 1
ATOM 880 N N . SER A 1 108 ? 5.643 10.850 -12.272 1.00 83.06 108 SER A N 1
ATOM 881 C CA . SER A 1 108 ? 5.558 9.396 -12.158 1.00 83.06 108 SER A CA 1
ATOM 882 C C . SER A 1 108 ? 4.257 8.955 -11.497 1.00 83.06 108 SER A C 1
ATOM 884 O O . SER A 1 108 ? 3.964 9.380 -10.385 1.00 83.06 108 SER A O 1
ATOM 886 N N . THR A 1 109 ? 3.482 8.078 -12.124 1.00 82.50 109 THR A N 1
ATOM 887 C CA . THR A 1 109 ? 2.348 7.415 -11.463 1.00 82.50 109 THR A CA 1
ATOM 888 C C . THR A 1 109 ? 2.423 5.932 -11.766 1.00 82.50 109 THR A C 1
ATOM 890 O O . THR A 1 109 ? 2.584 5.536 -12.918 1.00 82.50 109 THR A O 1
ATOM 893 N N . GLY A 1 110 ? 2.382 5.111 -10.721 1.00 85.50 110 GLY A N 1
ATOM 894 C CA . GLY A 1 110 ? 2.451 3.668 -10.890 1.00 85.50 110 GLY A CA 1
ATOM 895 C C . GLY A 1 110 ? 1.141 3.116 -11.442 1.00 85.50 110 GLY A C 1
ATOM 896 O O . GLY A 1 110 ? 0.061 3.548 -11.035 1.00 85.50 110 GLY A O 1
ATOM 897 N N . THR A 1 111 ? 1.241 2.158 -12.363 1.00 91.44 111 THR A N 1
ATOM 898 C CA . THR A 1 111 ? 0.085 1.443 -12.912 1.00 91.44 111 THR A CA 1
ATOM 899 C C . THR A 1 111 ? 0.114 0.012 -12.403 1.00 91.44 111 THR A C 1
ATOM 901 O O . THR A 1 111 ? 0.996 -0.765 -12.765 1.00 91.44 111 THR A O 1
ATOM 904 N N . TYR A 1 112 ? -0.855 -0.323 -11.553 1.00 94.44 112 TYR A N 1
ATOM 905 C CA . TYR A 1 112 ? -0.917 -1.606 -10.862 1.00 94.44 112 TYR A CA 1
ATOM 906 C C . TYR A 1 112 ? -2.266 -2.272 -11.106 1.00 94.44 112 TYR A C 1
ATOM 908 O O . TYR A 1 112 ? -3.311 -1.628 -10.989 1.00 94.44 112 TYR A O 1
ATOM 916 N N . LEU A 1 113 ? -2.246 -3.569 -11.391 1.00 95.88 113 LEU A N 1
ATOM 917 C CA . LEU A 1 113 ? -3.427 -4.418 -11.450 1.00 95.88 113 LEU A CA 1
ATOM 918 C C . LEU A 1 113 ? -3.244 -5.602 -10.505 1.00 95.88 113 LEU A C 1
ATOM 920 O O . LEU A 1 113 ? -2.174 -6.194 -10.426 1.00 95.88 113 LEU A O 1
ATOM 924 N N . ILE A 1 114 ? -4.311 -5.953 -9.797 1.00 94.94 114 ILE A N 1
ATOM 925 C CA . ILE A 1 114 ? -4.392 -7.183 -9.012 1.00 94.94 114 ILE A CA 1
ATOM 926 C C . ILE A 1 114 ? -5.554 -7.958 -9.613 1.00 94.94 114 ILE A C 1
ATOM 928 O O . ILE A 1 114 ? -6.698 -7.506 -9.530 1.00 94.94 114 ILE A O 1
ATOM 932 N N . LEU A 1 115 ? -5.254 -9.060 -10.292 1.00 94.50 115 LEU A N 1
ATOM 933 C CA . LEU A 1 115 ? -6.229 -9.812 -11.078 1.00 94.50 115 LEU A CA 1
ATOM 934 C C . LEU A 1 115 ? -6.192 -11.275 -10.674 1.00 94.50 115 LEU A C 1
ATOM 936 O O . LEU A 1 115 ? -5.119 -11.866 -10.586 1.00 94.50 115 LEU A O 1
ATOM 940 N N . ASP A 1 116 ? -7.364 -11.863 -10.453 1.00 93.94 116 ASP A N 1
ATOM 941 C CA . ASP A 1 116 ? -7.461 -13.317 -10.380 1.00 93.94 116 ASP A CA 1
ATOM 942 C C . ASP A 1 116 ? -7.119 -13.960 -11.738 1.00 93.94 116 ASP A C 1
ATOM 944 O O . ASP A 1 116 ? -7.154 -13.290 -12.780 1.00 93.94 116 ASP A O 1
ATOM 948 N N . LYS A 1 117 ? -6.737 -15.244 -11.736 1.00 94.94 117 LYS A N 1
ATOM 949 C CA . LYS A 1 117 ? -6.302 -15.966 -12.948 1.00 94.94 117 LYS A CA 1
ATOM 950 C C . LYS A 1 117 ? -7.321 -15.855 -14.085 1.00 94.94 117 LYS A C 1
ATOM 952 O O . LYS A 1 117 ? -6.934 -15.602 -15.233 1.00 94.94 117 LYS A O 1
ATOM 957 N N . SER A 1 118 ? -8.613 -15.985 -13.782 1.00 94.88 118 SER A N 1
ATOM 958 C CA . SER A 1 118 ? -9.677 -15.916 -14.786 1.00 94.88 118 SER A CA 1
ATOM 959 C C . SER A 1 118 ? -9.903 -14.498 -15.336 1.00 94.88 118 SER A C 1
ATOM 961 O O . SER A 1 118 ? -10.158 -14.325 -16.532 1.00 94.88 118 SER A O 1
ATOM 963 N N . SER A 1 119 ? -9.787 -13.463 -14.505 1.00 94.81 119 SER A N 1
ATOM 964 C CA . SER A 1 119 ? -9.881 -12.055 -14.901 1.00 94.81 119 SER A CA 1
ATOM 965 C C . SER A 1 119 ? -8.654 -11.606 -15.674 1.00 94.81 119 SER A C 1
ATOM 967 O O . SER A 1 119 ? -8.802 -10.830 -16.618 1.00 94.81 119 SER A O 1
ATOM 969 N N . PHE A 1 120 ? -7.470 -12.103 -15.315 1.00 96.94 120 PHE A N 1
ATOM 970 C CA . PHE A 1 120 ? -6.246 -11.894 -16.077 1.00 96.94 120 PHE A CA 1
ATOM 971 C C . PHE A 1 120 ? -6.428 -12.389 -17.511 1.00 96.94 120 PHE A C 1
ATOM 973 O O . PHE A 1 120 ? -6.354 -11.579 -18.435 1.00 96.94 120 PHE A O 1
ATOM 980 N N . ALA A 1 121 ? -6.827 -13.654 -17.689 1.00 96.56 121 ALA A N 1
ATOM 981 C CA . ALA A 1 121 ? -7.067 -14.247 -19.006 1.00 96.56 121 ALA A CA 1
ATOM 982 C C . ALA A 1 121 ? -8.073 -13.458 -19.862 1.00 96.56 121 ALA A C 1
ATOM 984 O O . ALA A 1 121 ? -7.912 -13.324 -21.072 1.00 96.56 121 ALA A O 1
ATOM 985 N N . LYS A 1 122 ? -9.104 -12.879 -19.235 1.00 95.19 122 LYS A N 1
ATOM 986 C CA . LYS A 1 122 ? -10.142 -12.106 -19.937 1.00 95.19 122 LYS A CA 1
ATOM 987 C C . LYS A 1 122 ? -9.728 -10.680 -20.295 1.00 95.19 122 LYS A C 1
ATOM 989 O O . LYS A 1 122 ? -10.324 -10.098 -21.199 1.00 95.19 122 LYS A O 1
ATOM 994 N N . ARG A 1 123 ? -8.814 -10.066 -19.538 1.00 93.25 123 ARG A N 1
ATOM 995 C CA . ARG A 1 123 ? -8.579 -8.610 -19.586 1.00 93.25 123 ARG A CA 1
ATOM 996 C C . ARG A 1 123 ? -7.198 -8.230 -20.091 1.00 93.25 123 ARG A C 1
ATOM 998 O O . ARG A 1 123 ? -7.067 -7.145 -20.653 1.00 93.25 123 ARG A O 1
ATOM 1005 N N . ILE A 1 124 ? -6.192 -9.087 -19.914 1.00 94.44 124 ILE A N 1
ATOM 1006 C CA . ILE A 1 124 ? -4.805 -8.734 -20.233 1.00 94.44 124 ILE A CA 1
ATOM 1007 C C . ILE A 1 124 ? -4.600 -8.447 -21.726 1.00 94.44 124 ILE A C 1
ATOM 1009 O O . ILE A 1 124 ? -3.806 -7.580 -22.068 1.00 94.44 124 ILE A O 1
ATOM 1013 N N . GLY A 1 125 ? -5.396 -9.067 -22.608 1.00 91.44 125 GLY A N 1
ATOM 1014 C CA . GLY A 1 125 ? -5.362 -8.836 -24.060 1.00 91.44 125 GLY A CA 1
ATOM 1015 C C . GLY A 1 125 ? -5.565 -7.380 -24.496 1.00 91.44 125 GLY A C 1
ATOM 1016 O O . GLY A 1 125 ? -5.091 -6.993 -25.556 1.00 91.44 125 GLY A O 1
ATOM 1017 N N . VAL A 1 126 ? -6.207 -6.536 -23.675 1.00 92.44 126 VAL A N 1
ATOM 1018 C CA . VAL A 1 126 ? -6.351 -5.091 -23.960 1.00 92.44 126 VAL A CA 1
ATOM 1019 C C . VAL A 1 126 ? -5.000 -4.364 -23.946 1.00 92.44 126 VAL A C 1
ATOM 1021 O O . VAL A 1 126 ? -4.871 -3.283 -24.517 1.00 92.44 126 VAL A O 1
ATOM 1024 N N . PHE A 1 127 ? -3.998 -4.956 -23.301 1.00 92.56 127 PHE A N 1
ATOM 1025 C CA . PHE A 1 127 ? -2.652 -4.416 -23.172 1.00 92.56 127 PHE A CA 1
ATOM 1026 C C . PHE A 1 127 ? -1.659 -5.038 -24.164 1.00 92.56 127 PHE A C 1
ATOM 1028 O O . PHE A 1 127 ? -0.467 -4.752 -24.068 1.00 92.56 127 PHE A O 1
ATOM 1035 N N . ASP A 1 128 ? -2.116 -5.856 -25.121 1.00 92.00 128 ASP A N 1
ATOM 1036 C CA . ASP A 1 128 ? -1.239 -6.341 -26.189 1.00 92.00 128 ASP A CA 1
ATOM 1037 C C . ASP A 1 128 ? -0.630 -5.158 -26.965 1.00 92.00 128 ASP A C 1
ATOM 1039 O O . ASP A 1 128 ? -1.281 -4.152 -27.259 1.00 92.00 128 ASP A O 1
ATOM 1043 N N . GLY A 1 129 ? 0.666 -5.261 -27.241 1.00 88.38 129 GLY A N 1
ATOM 1044 C CA . GLY A 1 129 ? 1.482 -4.186 -27.795 1.00 88.38 129 GLY A CA 1
ATOM 1045 C C . GLY A 1 129 ? 2.100 -3.240 -26.762 1.00 88.38 129 GLY A C 1
ATOM 1046 O O . GLY A 1 129 ? 3.002 -2.487 -27.142 1.00 88.38 129 GLY A O 1
ATOM 1047 N N . LEU A 1 130 ? 1.710 -3.289 -25.479 1.00 91.44 130 LEU A N 1
ATOM 1048 C CA . LEU A 1 130 ? 2.458 -2.588 -24.433 1.00 91.44 130 LEU A CA 1
ATOM 1049 C C . LEU A 1 130 ? 3.787 -3.309 -24.154 1.00 91.44 130 LEU A C 1
ATOM 1051 O O . LEU A 1 130 ? 3.791 -4.503 -23.864 1.00 91.44 130 LEU A O 1
ATOM 1055 N N . PRO A 1 131 ? 4.928 -2.603 -24.212 1.00 92.94 131 PRO A N 1
ATOM 1056 C CA . PRO A 1 131 ? 6.232 -3.255 -24.134 1.00 92.94 131 PRO A CA 1
ATOM 1057 C C . PRO A 1 131 ? 6.628 -3.726 -22.733 1.00 92.94 131 PRO A C 1
ATOM 1059 O O . PRO A 1 131 ? 7.355 -4.716 -22.610 1.00 92.94 131 PRO A O 1
ATOM 1062 N N . PHE A 1 132 ? 6.173 -3.024 -21.692 1.00 95.94 132 PHE A N 1
ATOM 1063 C CA . PHE A 1 132 ? 6.586 -3.245 -20.306 1.00 95.94 132 PHE A CA 1
ATOM 1064 C C . PHE A 1 132 ? 5.404 -3.715 -19.455 1.00 95.94 132 PHE A C 1
ATOM 1066 O O . PHE A 1 132 ? 4.730 -2.918 -18.802 1.00 95.94 132 PHE A O 1
ATOM 1073 N N . ILE A 1 133 ? 5.167 -5.025 -19.459 1.00 97.56 133 ILE A N 1
ATOM 1074 C CA . ILE A 1 133 ? 4.206 -5.688 -18.573 1.00 97.56 133 ILE A CA 1
ATOM 1075 C C . ILE A 1 133 ? 4.991 -6.638 -17.673 1.00 97.56 133 ILE A C 1
ATOM 1077 O O . ILE A 1 133 ? 5.668 -7.529 -18.181 1.00 97.56 133 ILE A O 1
ATOM 1081 N N . TYR A 1 134 ? 4.896 -6.450 -16.360 1.00 98.44 134 TYR A N 1
ATOM 1082 C CA . TYR A 1 134 ? 5.534 -7.300 -15.355 1.00 98.44 134 TYR A CA 1
ATOM 1083 C C . TYR A 1 134 ? 4.460 -8.062 -14.584 1.00 98.44 134 TYR A C 1
ATOM 1085 O O . TYR A 1 134 ? 3.618 -7.449 -13.928 1.00 98.44 134 TYR A O 1
ATOM 1093 N N . CYS A 1 135 ? 4.478 -9.390 -14.680 1.00 98.56 135 CYS A N 1
ATOM 1094 C CA . CYS A 1 135 ? 3.524 -10.274 -14.015 1.00 98.56 135 CYS A CA 1
ATOM 1095 C C . CYS A 1 135 ? 4.176 -10.941 -12.801 1.00 98.56 135 CYS A C 1
ATOM 1097 O O . CYS A 1 135 ? 5.084 -11.758 -12.939 1.00 98.56 135 CYS A O 1
ATOM 1099 N N . TYR A 1 136 ? 3.697 -10.609 -11.607 1.00 98.38 136 TYR A N 1
ATOM 1100 C CA . TYR A 1 136 ? 4.175 -11.176 -10.353 1.00 98.38 136 TYR A CA 1
ATOM 1101 C C . TYR A 1 136 ? 3.477 -12.508 -10.073 1.00 98.38 136 TYR A C 1
ATOM 1103 O O . TYR A 1 136 ? 2.248 -12.558 -9.961 1.00 98.38 136 TYR A O 1
ATOM 1111 N N . CYS A 1 137 ? 4.275 -13.568 -9.957 1.00 97.31 137 CYS A N 1
ATOM 1112 C CA . CYS A 1 137 ? 3.848 -14.963 -9.889 1.00 97.31 137 CYS A CA 1
ATOM 1113 C C . CYS A 1 137 ? 4.357 -15.614 -8.590 1.00 97.31 137 CYS A C 1
ATOM 1115 O O . CYS A 1 137 ? 5.484 -15.361 -8.161 1.00 97.31 137 CYS A O 1
ATOM 1117 N N . ILE A 1 138 ? 3.533 -16.443 -7.939 1.00 95.25 138 ILE A N 1
ATOM 1118 C CA . ILE A 1 138 ? 3.897 -17.083 -6.657 1.00 95.25 138 ILE A CA 1
ATOM 1119 C C . ILE A 1 138 ? 4.544 -18.470 -6.806 1.00 95.25 138 ILE A C 1
ATOM 1121 O O . ILE A 1 138 ? 5.217 -18.927 -5.869 1.00 95.25 138 ILE A O 1
ATOM 1125 N N . ASP A 1 139 ? 4.314 -19.123 -7.947 1.00 95.06 139 ASP A N 1
ATOM 1126 C CA . ASP A 1 139 ? 4.712 -20.490 -8.285 1.00 95.06 139 ASP A CA 1
ATOM 1127 C C . ASP A 1 139 ? 4.759 -20.706 -9.815 1.00 95.06 139 ASP A C 1
ATOM 1129 O O . ASP A 1 139 ? 4.294 -19.861 -10.587 1.00 95.06 139 ASP A O 1
ATOM 1133 N N . GLU A 1 140 ? 5.323 -21.844 -10.230 1.00 96.50 140 GLU A N 1
ATOM 1134 C CA . GLU A 1 140 ? 5.429 -22.305 -11.624 1.00 96.50 140 GLU A CA 1
ATOM 1135 C C . GLU A 1 140 ? 4.074 -22.373 -12.355 1.00 96.50 140 GLU A C 1
ATOM 1137 O O . GLU A 1 140 ? 3.982 -22.011 -13.527 1.00 96.50 140 GLU A O 1
ATOM 1142 N N . ASP A 1 141 ? 2.995 -22.779 -11.677 1.00 96.25 141 ASP A N 1
ATOM 1143 C CA . ASP A 1 141 ? 1.663 -22.904 -12.290 1.00 96.25 141 ASP A CA 1
ATOM 1144 C C . ASP A 1 141 ? 1.119 -21.540 -12.743 1.00 96.25 141 ASP A C 1
ATOM 1146 O O . ASP A 1 141 ? 0.573 -21.399 -13.840 1.00 96.25 141 ASP A O 1
ATOM 1150 N N . VAL A 1 142 ? 1.318 -20.495 -11.933 1.00 96.56 142 VAL A N 1
ATOM 1151 C CA . VAL A 1 142 ? 0.973 -19.121 -12.320 1.00 96.56 142 VAL A CA 1
ATOM 1152 C C . VAL A 1 142 ? 1.856 -18.628 -13.474 1.00 96.56 142 VAL A C 1
ATOM 1154 O O . VAL A 1 142 ? 1.343 -17.949 -14.363 1.00 96.56 142 VAL A O 1
ATOM 1157 N N . VAL A 1 143 ? 3.149 -18.973 -13.491 1.00 97.81 143 VAL A N 1
ATOM 1158 C CA . VAL A 1 143 ? 4.066 -18.614 -14.591 1.00 97.81 143 VAL A CA 1
ATOM 1159 C C . VAL A 1 143 ? 3.597 -19.234 -15.905 1.00 97.81 143 VAL A C 1
ATOM 1161 O O . VAL A 1 143 ? 3.464 -18.525 -16.905 1.00 97.81 143 VAL A O 1
ATOM 1164 N N . GLN A 1 144 ? 3.282 -20.531 -15.898 1.00 97.62 144 GLN A N 1
ATOM 1165 C CA . GLN A 1 144 ? 2.779 -21.228 -17.078 1.00 97.62 144 GLN A CA 1
ATOM 1166 C C . GLN A 1 144 ? 1.459 -20.620 -17.560 1.00 97.62 144 GLN A C 1
ATOM 1168 O O . GLN A 1 144 ? 1.316 -20.336 -18.746 1.00 97.62 144 GLN A O 1
ATOM 1173 N N . HIS A 1 145 ? 0.536 -20.312 -16.642 1.00 97.88 145 HIS A N 1
ATOM 1174 C CA . HIS A 1 145 ? -0.724 -19.644 -16.980 1.00 97.88 145 HIS A CA 1
ATOM 1175 C C . HIS A 1 145 ? -0.510 -18.289 -17.668 1.00 97.88 145 HIS A C 1
ATOM 1177 O O . HIS A 1 145 ? -1.207 -17.973 -18.630 1.00 97.88 145 HIS A O 1
ATOM 1183 N N . VAL A 1 146 ? 0.451 -17.480 -17.204 1.00 97.94 146 VAL A N 1
ATOM 1184 C CA . VAL A 1 146 ? 0.791 -16.203 -17.856 1.00 97.94 146 VAL A CA 1
ATOM 1185 C C . VAL A 1 146 ? 1.321 -16.437 -19.271 1.00 97.94 146 VAL A C 1
ATOM 1187 O O . VAL A 1 146 ? 0.870 -15.761 -20.197 1.00 97.94 146 VAL A O 1
ATOM 1190 N N . ASN A 1 147 ? 2.226 -17.401 -19.447 1.00 97.25 147 ASN A N 1
ATOM 1191 C CA . ASN A 1 147 ? 2.807 -17.727 -20.751 1.00 97.25 147 ASN A CA 1
ATOM 1192 C C . ASN A 1 147 ? 1.747 -18.225 -21.746 1.00 97.25 147 ASN A C 1
ATOM 1194 O O . ASN A 1 147 ? 1.732 -17.775 -22.889 1.00 97.25 147 ASN A O 1
ATOM 1198 N N . ASP A 1 148 ? 0.837 -19.094 -21.303 1.00 97.56 148 ASP A N 1
ATOM 1199 C CA . ASP A 1 148 ? -0.224 -19.661 -22.140 1.00 97.56 148 ASP A CA 1
ATOM 1200 C C . ASP A 1 148 ? -1.240 -18.590 -22.564 1.00 97.56 148 ASP A C 1
ATOM 1202 O O . ASP A 1 148 ? -1.604 -18.477 -23.733 1.00 97.56 148 ASP A O 1
ATOM 1206 N N . VAL A 1 149 ? -1.696 -17.758 -21.621 1.00 97.50 149 VAL A N 1
ATOM 1207 C CA . VAL A 1 149 ? -2.675 -16.691 -21.896 1.00 97.50 149 VAL A CA 1
ATOM 1208 C C . VAL A 1 149 ? -2.113 -15.635 -22.844 1.00 97.50 149 VAL A C 1
ATOM 1210 O O . VAL A 1 149 ? -2.855 -15.054 -23.640 1.00 97.50 149 VAL A O 1
ATOM 1213 N N . CYS A 1 150 ? -0.818 -15.353 -22.731 1.00 97.12 150 CYS A N 1
ATOM 1214 C CA . CYS A 1 150 ? -0.145 -14.346 -23.534 1.00 97.12 150 CYS A CA 1
ATOM 1215 C C . CYS A 1 150 ? 0.563 -14.934 -24.760 1.00 97.12 150 CYS A C 1
ATOM 1217 O O . CYS A 1 150 ? 1.282 -14.197 -25.438 1.00 97.12 150 CYS A O 1
ATOM 1219 N N . GLU A 1 151 ? 0.336 -16.208 -25.100 1.00 93.81 151 GLU A N 1
ATOM 1220 C CA . GLU A 1 151 ? 0.891 -16.848 -26.293 1.00 93.81 151 GLU A CA 1
ATOM 1221 C C . GLU A 1 151 ? 0.499 -16.041 -27.547 1.00 93.81 151 GLU A C 1
ATOM 1223 O O . GLU A 1 151 ? -0.665 -15.948 -27.933 1.00 93.81 151 GLU A O 1
ATOM 1228 N N . GLY A 1 152 ? 1.482 -15.383 -28.170 1.00 93.00 152 GLY A N 1
ATOM 1229 C CA . GLY A 1 152 ? 1.270 -14.533 -29.348 1.00 93.00 152 GLY A CA 1
ATOM 1230 C C . GLY A 1 152 ? 1.181 -13.023 -29.098 1.00 93.00 152 GLY A C 1
ATOM 1231 O O . GLY A 1 152 ? 1.060 -12.276 -30.068 1.00 93.00 152 GLY A O 1
ATOM 1232 N N . PHE A 1 153 ? 1.304 -12.547 -27.855 1.00 96.25 153 PHE A N 1
ATOM 1233 C CA . PHE A 1 153 ? 1.497 -11.116 -27.586 1.00 96.25 153 PHE A CA 1
ATOM 1234 C C . PHE A 1 153 ? 2.721 -10.590 -28.338 1.00 96.25 153 PHE A C 1
ATOM 1236 O O . PHE A 1 153 ? 3.763 -11.254 -28.372 1.00 96.25 153 PHE A O 1
ATOM 1243 N N . LYS A 1 154 ? 2.630 -9.362 -28.872 1.00 94.50 154 LYS A N 1
ATOM 1244 C CA . LYS A 1 154 ? 3.769 -8.712 -29.550 1.00 94.50 154 LYS A CA 1
ATOM 1245 C C . LYS A 1 154 ? 4.991 -8.647 -28.633 1.00 94.50 154 LYS A C 1
ATOM 1247 O O . LYS A 1 154 ? 6.117 -8.898 -29.054 1.00 94.50 154 LYS A O 1
ATOM 1252 N N . TYR A 1 155 ? 4.741 -8.296 -27.377 1.00 94.69 155 TYR A N 1
ATOM 1253 C CA . TYR A 1 155 ? 5.725 -8.243 -26.314 1.00 94.69 155 TYR A CA 1
ATOM 1254 C C . TYR A 1 155 ? 5.249 -9.156 -25.191 1.00 94.69 155 TYR A C 1
ATOM 1256 O O . TYR A 1 155 ? 4.315 -8.814 -24.469 1.00 94.69 155 TYR A O 1
ATOM 1264 N N . GLN A 1 156 ? 5.891 -10.316 -25.041 1.00 95.88 156 GLN A N 1
ATOM 1265 C CA . GLN A 1 156 ? 5.574 -11.246 -23.954 1.00 95.88 156 GLN A CA 1
ATOM 1266 C C . GLN A 1 156 ? 5.748 -10.556 -22.590 1.00 95.88 156 GLN A C 1
ATOM 1268 O O . GLN A 1 156 ? 6.763 -9.865 -22.410 1.00 95.88 156 GLN A O 1
ATOM 1273 N N . PRO A 1 157 ? 4.803 -10.688 -21.641 1.00 97.38 157 PRO A N 1
ATOM 1274 C CA . PRO A 1 157 ? 4.994 -10.187 -20.284 1.00 97.38 157 PRO A CA 1
ATOM 1275 C C . PRO A 1 157 ? 6.237 -10.789 -19.622 1.00 97.38 157 PRO A C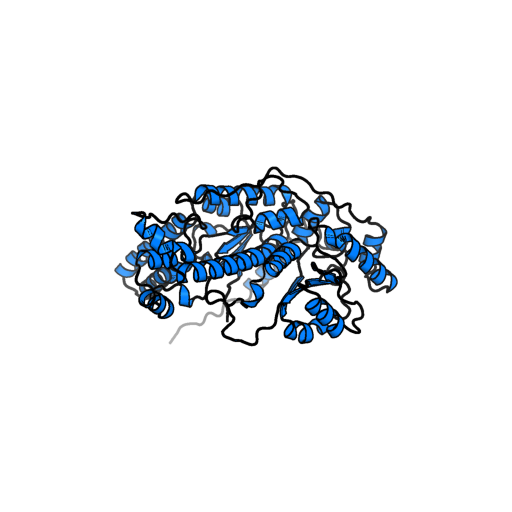 1
ATOM 1277 O O . PRO A 1 157 ? 6.613 -11.921 -19.904 1.00 97.38 157 PRO A O 1
ATOM 1280 N N . ILE A 1 158 ? 6.877 -10.023 -18.743 1.00 98.44 158 ILE A N 1
ATOM 1281 C CA . ILE A 1 158 ? 8.033 -10.467 -17.961 1.00 98.44 158 ILE A CA 1
ATOM 1282 C C . ILE A 1 158 ? 7.513 -11.026 -16.640 1.00 98.44 158 ILE A C 1
ATOM 1284 O O . ILE A 1 158 ? 6.877 -10.304 -15.870 1.00 98.44 158 ILE A O 1
ATOM 1288 N N . THR A 1 159 ? 7.763 -12.302 -16.369 1.00 98.50 159 THR A N 1
ATOM 1289 C CA . THR A 1 159 ? 7.358 -12.944 -15.113 1.00 98.50 159 THR A CA 1
ATOM 1290 C C . THR A 1 159 ? 8.374 -12.673 -14.004 1.00 98.50 159 THR A C 1
ATOM 1292 O O . THR A 1 159 ? 9.586 -12.722 -14.224 1.00 98.50 159 THR A O 1
ATOM 1295 N N . VAL A 1 160 ? 7.877 -12.357 -12.806 1.00 98.56 160 VAL A N 1
ATOM 1296 C CA . VAL A 1 160 ? 8.683 -12.052 -11.614 1.00 98.56 160 VAL A CA 1
ATOM 1297 C C . VAL A 1 160 ? 8.191 -12.890 -10.440 1.00 98.56 160 VAL A C 1
ATOM 1299 O O . VAL A 1 160 ? 7.011 -12.828 -10.098 1.00 98.56 160 VAL A O 1
ATOM 1302 N N . GLY A 1 161 ? 9.069 -13.637 -9.782 1.00 97.75 161 GLY A N 1
ATOM 1303 C CA . GLY A 1 161 ? 8.668 -14.517 -8.683 1.00 97.75 161 GLY A CA 1
ATOM 1304 C C . GLY A 1 161 ? 9.848 -15.244 -8.055 1.00 97.75 161 GLY A C 1
ATOM 1305 O O . GLY A 1 161 ? 10.985 -15.041 -8.452 1.00 97.75 161 GLY A O 1
ATOM 1306 N N . TRP A 1 162 ? 9.588 -16.089 -7.060 1.00 96.56 162 TRP A N 1
ATOM 1307 C CA . TRP A 1 162 ? 10.631 -16.919 -6.428 1.00 96.56 162 TRP A CA 1
ATOM 1308 C C . TRP A 1 162 ? 10.940 -18.208 -7.193 1.00 96.56 162 TRP A C 1
ATOM 1310 O O . TRP A 1 162 ? 11.806 -18.966 -6.773 1.00 96.56 162 TRP A O 1
ATOM 1320 N N . ASP A 1 163 ? 10.179 -18.498 -8.243 1.00 94.94 163 ASP A N 1
ATOM 1321 C CA . ASP A 1 163 ? 10.347 -19.709 -9.033 1.00 94.94 163 ASP A CA 1
ATOM 1322 C C . ASP A 1 163 ? 11.413 -19.498 -10.115 1.00 94.94 163 ASP A C 1
ATOM 1324 O O . ASP A 1 163 ? 11.408 -18.464 -10.785 1.00 94.94 163 ASP A O 1
ATOM 1328 N N . ASP A 1 164 ? 12.293 -20.481 -10.314 1.00 94.44 164 ASP A N 1
ATOM 1329 C CA . ASP A 1 164 ? 13.388 -20.411 -11.293 1.00 94.44 164 ASP A CA 1
ATOM 1330 C C . ASP A 1 164 ? 12.889 -20.356 -12.749 1.00 94.44 164 ASP A C 1
ATOM 1332 O O . ASP A 1 164 ? 13.643 -20.002 -13.655 1.00 94.44 164 ASP A O 1
ATOM 1336 N N . THR A 1 165 ? 11.616 -20.686 -12.994 1.00 95.56 165 THR A N 1
ATOM 1337 C CA . THR A 1 165 ? 10.970 -20.524 -14.306 1.00 95.56 165 THR A CA 1
ATOM 1338 C C . THR A 1 165 ? 10.610 -19.070 -14.633 1.00 95.56 165 THR A C 1
ATOM 1340 O O . THR A 1 165 ? 10.293 -18.761 -15.785 1.00 95.56 165 THR A O 1
ATOM 1343 N N . CYS A 1 166 ? 10.665 -18.156 -13.655 1.00 97.19 166 CYS A N 1
ATOM 1344 C CA . CYS A 1 166 ? 10.413 -16.733 -13.876 1.00 97.19 166 CYS A CA 1
ATOM 1345 C C . CYS A 1 166 ? 11.530 -16.084 -14.706 1.00 97.19 166 CYS A C 1
ATOM 1347 O O . CYS A 1 166 ? 12.704 -16.423 -14.582 1.00 97.19 166 CYS A O 1
ATOM 1349 N N . ASN A 1 167 ? 11.188 -15.065 -15.500 1.00 97.44 167 ASN A N 1
ATOM 1350 C CA . ASN A 1 167 ? 12.200 -14.273 -16.208 1.00 97.44 167 ASN A CA 1
ATOM 1351 C C . ASN A 1 167 ? 13.091 -13.477 -15.245 1.00 97.44 167 ASN A C 1
ATOM 1353 O O . ASN A 1 167 ? 14.266 -13.263 -15.530 1.00 97.44 167 ASN A O 1
ATOM 1357 N N . VAL A 1 168 ? 12.523 -13.021 -14.126 1.00 97.88 168 VAL A N 1
ATOM 1358 C CA . VAL A 1 168 ? 13.252 -12.362 -13.043 1.00 97.88 168 VAL A CA 1
ATOM 1359 C C . VAL A 1 168 ? 12.969 -13.096 -11.738 1.00 97.88 168 VAL A C 1
ATOM 1361 O O . VAL A 1 168 ? 11.834 -13.106 -11.254 1.00 97.88 168 VAL A O 1
ATOM 1364 N N . VAL A 1 169 ? 14.011 -13.686 -11.158 1.00 97.38 169 VAL A N 1
ATOM 1365 C CA . VAL A 1 169 ? 13.916 -14.439 -9.904 1.00 97.38 169 VAL A CA 1
ATOM 1366 C C . VAL A 1 169 ? 14.109 -13.502 -8.709 1.00 97.38 169 VAL A C 1
ATOM 1368 O O . VAL A 1 169 ? 15.011 -12.665 -8.692 1.00 97.38 169 VAL A O 1
ATOM 1371 N N . ILE A 1 170 ? 13.235 -13.622 -7.712 1.00 97.19 170 ILE A N 1
ATOM 1372 C CA . ILE A 1 170 ? 13.300 -12.891 -6.447 1.00 97.19 170 ILE A CA 1
ATOM 1373 C C . ILE A 1 170 ? 14.216 -13.654 -5.490 1.00 97.19 170 ILE A C 1
ATOM 1375 O O . ILE A 1 170 ? 13.885 -14.752 -5.043 1.00 97.19 170 ILE A O 1
ATOM 1379 N N . ASP A 1 171 ? 15.326 -13.025 -5.122 1.00 94.25 171 ASP A N 1
ATOM 1380 C CA . ASP A 1 171 ? 16.259 -13.479 -4.094 1.00 94.25 171 ASP A CA 1
ATOM 1381 C C . ASP A 1 171 ? 16.265 -12.533 -2.872 1.00 94.25 171 ASP A C 1
ATOM 1383 O O . ASP A 1 171 ? 15.443 -11.615 -2.752 1.00 94.25 171 ASP A O 1
ATOM 1387 N N . ASP A 1 172 ? 17.187 -12.761 -1.934 1.00 89.62 172 ASP A N 1
ATOM 1388 C CA . ASP A 1 172 ? 17.330 -11.945 -0.720 1.00 89.62 172 ASP A CA 1
ATOM 1389 C C . ASP A 1 172 ? 17.763 -10.491 -1.009 1.00 89.62 172 ASP A C 1
ATOM 1391 O O . ASP A 1 172 ? 17.492 -9.581 -0.207 1.00 89.62 172 ASP A O 1
ATOM 1395 N N . ASP A 1 173 ? 18.395 -10.264 -2.164 1.00 88.81 173 ASP A N 1
ATOM 1396 C CA . ASP A 1 173 ? 18.896 -8.974 -2.637 1.00 88.81 173 ASP A CA 1
ATOM 1397 C C . ASP A 1 173 ? 17.885 -8.240 -3.536 1.00 88.81 173 ASP A C 1
ATOM 1399 O O . ASP A 1 173 ? 18.141 -7.111 -3.974 1.00 88.81 173 ASP A O 1
ATOM 1403 N N . PHE A 1 174 ? 16.696 -8.815 -3.749 1.00 93.38 174 PHE A N 1
ATOM 1404 C CA . PHE A 1 174 ? 15.642 -8.203 -4.545 1.00 93.38 174 PHE A CA 1
ATOM 1405 C C . PHE A 1 174 ? 15.077 -6.937 -3.870 1.00 93.38 174 PHE A C 1
ATOM 1407 O O . PHE A 1 174 ? 14.489 -6.957 -2.778 1.00 93.38 174 PHE A O 1
ATOM 1414 N N . ARG A 1 175 ? 15.281 -5.788 -4.523 1.00 92.69 175 ARG A N 1
ATOM 1415 C CA . ARG A 1 175 ? 14.991 -4.428 -4.038 1.00 92.69 175 ARG A CA 1
ATOM 1416 C C . ARG A 1 175 ? 14.558 -3.527 -5.203 1.00 92.69 175 ARG A C 1
ATOM 1418 O O . ARG A 1 175 ? 14.466 -3.945 -6.348 1.00 92.69 175 ARG A O 1
ATOM 1425 N N . THR A 1 176 ? 14.341 -2.249 -4.912 1.00 92.94 176 THR A N 1
ATOM 1426 C CA . THR A 1 176 ? 13.886 -1.176 -5.819 1.00 92.94 176 THR A CA 1
ATOM 1427 C C . THR A 1 176 ? 14.510 -1.149 -7.218 1.00 92.94 176 THR A C 1
ATOM 1429 O O . THR A 1 176 ? 13.844 -0.750 -8.168 1.00 92.94 176 THR A O 1
ATOM 1432 N N . PHE A 1 177 ? 15.781 -1.532 -7.361 1.00 94.81 177 PHE A N 1
ATOM 1433 C CA . PHE A 1 177 ? 16.524 -1.449 -8.626 1.00 94.81 177 PHE A CA 1
ATOM 1434 C C . PHE A 1 177 ? 16.700 -2.805 -9.320 1.00 94.81 177 PHE A C 1
ATOM 1436 O O . PHE A 1 177 ? 17.357 -2.888 -10.352 1.00 94.81 177 PHE A O 1
ATOM 1443 N N . SER A 1 178 ? 16.111 -3.875 -8.780 1.00 95.25 178 SER A N 1
ATOM 1444 C CA . SER A 1 178 ? 16.309 -5.239 -9.284 1.00 95.25 178 SER A CA 1
ATOM 1445 C C . SER A 1 178 ? 15.690 -5.485 -10.660 1.00 95.25 178 SER A C 1
ATOM 1447 O O . SER A 1 178 ? 16.101 -6.410 -11.348 1.00 95.25 178 SER A O 1
ATOM 1449 N N . LEU A 1 179 ? 14.746 -4.648 -11.107 1.00 96.69 179 LEU A N 1
ATOM 1450 C CA . LEU A 1 179 ? 14.179 -4.755 -12.456 1.00 96.69 179 LEU A CA 1
ATOM 1451 C C . LEU A 1 179 ? 15.000 -4.024 -13.528 1.00 96.69 179 LEU A C 1
ATOM 1453 O O . LEU A 1 179 ? 14.739 -4.232 -14.712 1.00 96.69 179 LEU A O 1
ATOM 1457 N N . ASP A 1 180 ? 15.986 -3.200 -13.153 1.00 95.88 180 ASP A N 1
ATOM 1458 C CA . ASP A 1 180 ? 16.699 -2.300 -14.072 1.00 95.88 180 ASP A CA 1
ATOM 1459 C C . ASP A 1 180 ? 17.314 -3.037 -15.277 1.00 95.88 180 ASP A C 1
ATOM 1461 O O . ASP A 1 180 ? 17.254 -2.542 -16.403 1.00 95.88 180 ASP A O 1
ATOM 1465 N N . GLU A 1 181 ? 17.879 -4.229 -15.067 1.00 94.88 181 GLU A N 1
ATOM 1466 C CA . GLU A 1 181 ? 18.456 -5.045 -16.140 1.00 94.88 181 GLU A CA 1
ATOM 1467 C C . GLU A 1 181 ? 17.396 -5.513 -17.141 1.00 94.88 181 GLU A C 1
ATOM 1469 O O . GLU A 1 181 ? 17.485 -5.172 -18.321 1.00 94.88 181 GLU A O 1
ATOM 1474 N N . SER A 1 182 ? 16.340 -6.177 -16.660 1.00 96.94 182 SER A N 1
ATOM 1475 C CA . SER A 1 182 ? 15.231 -6.644 -17.504 1.00 96.94 182 SER A CA 1
ATOM 1476 C C . SER A 1 182 ? 14.544 -5.503 -18.272 1.00 96.94 182 SER A C 1
ATOM 1478 O O . SER A 1 182 ? 14.154 -5.667 -19.430 1.00 96.94 182 SER A O 1
ATOM 1480 N N . ILE A 1 183 ? 14.435 -4.315 -17.661 1.00 96.38 183 ILE A N 1
ATOM 1481 C CA . ILE A 1 183 ? 13.869 -3.123 -18.303 1.00 96.38 183 ILE A CA 1
ATOM 1482 C C . ILE A 1 183 ? 14.780 -2.663 -19.445 1.00 96.38 183 ILE A C 1
ATOM 1484 O O . ILE A 1 183 ? 14.288 -2.368 -20.535 1.00 96.38 183 ILE A O 1
ATOM 1488 N N . CYS A 1 184 ? 16.097 -2.601 -19.224 1.00 94.31 184 CYS A N 1
ATOM 1489 C CA . CYS A 1 184 ? 17.058 -2.224 -20.261 1.00 94.31 184 CYS A CA 1
ATOM 1490 C C . CYS A 1 184 ? 17.066 -3.214 -21.431 1.00 94.31 184 CYS A C 1
ATOM 1492 O O . CYS A 1 184 ? 17.080 -2.788 -22.589 1.00 94.31 184 CYS A O 1
ATOM 1494 N N . GLU A 1 185 ? 17.025 -4.515 -21.146 1.00 94.81 185 GLU A N 1
ATOM 1495 C CA . GLU A 1 185 ? 16.930 -5.558 -22.169 1.00 94.81 185 GLU A CA 1
ATOM 1496 C C . GLU A 1 185 ? 15.658 -5.391 -22.997 1.00 94.81 185 GLU A C 1
ATOM 1498 O O . GLU A 1 185 ? 15.725 -5.299 -24.225 1.00 94.81 185 GLU A O 1
ATOM 1503 N N . ARG A 1 186 ? 14.501 -5.236 -22.341 1.00 95.25 186 ARG A N 1
ATOM 1504 C CA . ARG A 1 186 ? 13.232 -4.995 -23.033 1.00 95.25 186 ARG A CA 1
ATOM 1505 C C . ARG A 1 186 ? 13.272 -3.716 -23.863 1.00 95.25 186 ARG A C 1
ATOM 1507 O O . ARG A 1 186 ? 12.843 -3.724 -25.013 1.00 95.25 186 ARG A O 1
ATOM 1514 N N . LEU A 1 187 ? 13.820 -2.632 -23.324 1.00 93.06 187 LEU A N 1
ATOM 1515 C CA . LEU A 1 187 ? 13.935 -1.363 -24.035 1.00 93.06 187 LEU A CA 1
ATOM 1516 C C . LEU A 1 187 ? 14.789 -1.492 -25.306 1.00 93.06 187 LEU A C 1
ATOM 1518 O O . LEU A 1 187 ? 14.470 -0.857 -26.309 1.00 93.06 187 LEU A O 1
ATOM 1522 N N . SER A 1 188 ? 15.835 -2.326 -25.298 1.00 90.94 188 SER A N 1
ATOM 1523 C CA . SER A 1 188 ? 16.655 -2.574 -26.491 1.00 90.94 188 SER A CA 1
ATOM 1524 C C . SER A 1 188 ? 15.844 -3.188 -27.639 1.00 90.94 188 SER A C 1
ATOM 1526 O O . SER A 1 188 ? 15.941 -2.711 -28.768 1.00 90.94 188 SER A O 1
ATOM 1528 N N . VAL A 1 189 ? 14.956 -4.142 -27.335 1.00 92.31 189 VAL A N 1
ATOM 1529 C CA . VAL A 1 189 ? 14.044 -4.760 -28.312 1.00 92.31 189 VAL A CA 1
ATOM 1530 C C . VAL A 1 189 ? 13.077 -3.721 -28.881 1.00 92.31 189 VAL A C 1
ATOM 1532 O O . VAL A 1 189 ? 12.948 -3.577 -30.094 1.00 92.31 189 VAL A O 1
ATOM 1535 N N . VAL A 1 190 ? 12.452 -2.922 -28.012 1.00 91.44 190 VAL A N 1
ATOM 1536 C CA . VAL A 1 190 ? 11.479 -1.892 -28.425 1.00 91.44 190 VAL A CA 1
ATOM 1537 C C . VAL A 1 190 ? 12.126 -0.818 -29.308 1.00 91.44 190 VAL A C 1
ATOM 1539 O O . VAL A 1 190 ? 11.477 -0.279 -30.208 1.00 91.44 190 VAL A O 1
ATOM 1542 N N . ARG A 1 191 ? 13.409 -0.510 -29.075 1.00 88.69 191 ARG A N 1
ATOM 1543 C CA . ARG A 1 191 ? 14.198 0.391 -29.928 1.00 88.69 191 ARG A CA 1
ATOM 1544 C C . ARG A 1 191 ? 14.438 -0.203 -31.309 1.00 88.69 191 ARG A C 1
ATOM 1546 O O . ARG A 1 191 ? 14.242 0.500 -32.294 1.00 88.69 191 ARG A O 1
ATOM 1553 N N . THR A 1 192 ? 14.823 -1.476 -31.393 1.00 88.94 192 THR A N 1
ATOM 1554 C CA . THR A 1 192 ? 15.006 -2.166 -32.680 1.00 88.94 192 THR A CA 1
ATOM 1555 C C . THR A 1 192 ? 13.715 -2.203 -33.497 1.00 88.94 192 THR A C 1
ATOM 1557 O O . THR A 1 192 ? 13.762 -2.036 -34.714 1.00 88.94 192 THR A O 1
ATOM 1560 N N . ASP A 1 193 ? 12.567 -2.325 -32.835 1.00 89.12 193 ASP A N 1
ATOM 1561 C CA . ASP A 1 193 ? 11.255 -2.306 -33.487 1.00 89.12 193 ASP A CA 1
ATOM 1562 C C . ASP A 1 193 ? 10.804 -0.905 -33.954 1.00 89.12 193 ASP A C 1
ATOM 1564 O O . ASP A 1 193 ? 9.772 -0.786 -34.618 1.00 89.12 193 ASP A O 1
ATOM 1568 N N . GLY A 1 194 ? 11.525 0.167 -33.593 1.00 84.50 194 GLY A N 1
ATOM 1569 C CA . GLY A 1 194 ? 11.234 1.540 -34.028 1.00 84.50 194 GLY A CA 1
ATOM 1570 C C . GLY A 1 194 ? 9.913 2.117 -33.503 1.00 84.50 194 GLY A C 1
ATOM 1571 O O . GLY A 1 194 ? 9.332 3.003 -34.125 1.00 84.50 194 GLY A O 1
ATOM 1572 N N . VAL A 1 195 ? 9.399 1.600 -32.379 1.00 84.81 195 VAL A N 1
ATOM 1573 C CA . VAL A 1 195 ? 8.077 1.982 -31.830 1.00 84.81 195 VAL A CA 1
ATOM 1574 C C . VAL A 1 195 ? 8.172 3.164 -30.860 1.00 84.81 195 VAL A C 1
ATOM 1576 O O . VAL A 1 195 ? 7.164 3.790 -30.522 1.00 84.81 195 VAL A O 1
ATOM 1579 N N . LEU A 1 196 ? 9.378 3.481 -30.380 1.00 84.44 196 LEU A N 1
ATOM 1580 C CA . LEU A 1 196 ? 9.576 4.607 -29.475 1.00 84.44 196 LEU A CA 1
ATOM 1581 C C . LEU A 1 196 ? 9.427 5.941 -30.219 1.00 84.44 196 LEU A C 1
ATOM 1583 O O . LEU A 1 196 ? 9.957 6.104 -31.314 1.00 84.44 196 LEU A O 1
ATOM 1587 N N . PRO A 1 197 ? 8.774 6.944 -29.611 1.00 83.44 197 PRO A N 1
ATOM 1588 C CA . PRO A 1 197 ? 8.799 8.302 -30.136 1.00 83.44 197 PRO A CA 1
ATOM 1589 C C . PRO A 1 197 ? 10.229 8.857 -30.191 1.00 83.44 197 PRO A C 1
ATOM 1591 O O . PRO A 1 197 ? 11.010 8.630 -29.269 1.00 83.44 197 PRO A O 1
ATOM 1594 N N . GLU A 1 198 ? 10.526 9.694 -31.187 1.00 82.38 198 GLU A N 1
ATOM 1595 C CA . GLU A 1 198 ? 11.853 10.299 -31.426 1.00 82.38 198 GLU A CA 1
ATOM 1596 C C . GLU A 1 198 ? 12.472 10.949 -30.172 1.00 82.38 198 GLU A C 1
ATOM 1598 O O . GLU A 1 198 ? 13.664 10.810 -29.895 1.00 82.38 198 GLU A O 1
ATOM 1603 N N . LYS A 1 199 ? 11.648 11.616 -29.350 1.00 79.19 199 LYS A N 1
ATOM 1604 C CA . LYS A 1 199 ? 12.090 12.205 -28.074 1.00 79.19 199 LYS A CA 1
ATOM 1605 C C . LYS A 1 199 ? 12.549 11.153 -27.059 1.00 79.19 199 LYS A C 1
ATOM 1607 O O . LYS A 1 199 ? 13.517 11.388 -26.344 1.00 79.19 199 LYS A O 1
ATOM 1612 N N . ALA A 1 200 ? 11.845 10.022 -26.977 1.00 82.56 200 ALA A N 1
ATOM 1613 C CA . ALA A 1 200 ? 12.211 8.913 -26.095 1.00 82.56 200 ALA A CA 1
ATOM 1614 C C . ALA A 1 200 ? 13.503 8.263 -26.559 1.00 82.56 200 ALA A C 1
ATOM 1616 O O . ALA A 1 200 ? 14.418 8.065 -25.768 1.00 82.56 200 ALA A O 1
ATOM 1617 N N . GLU A 1 201 ? 13.605 8.017 -27.858 1.00 82.62 201 GLU A N 1
ATOM 1618 C CA . GLU A 1 201 ? 14.805 7.456 -28.456 1.00 82.62 201 GLU A CA 1
ATOM 1619 C C . GLU A 1 201 ? 16.036 8.346 -28.232 1.00 82.62 201 GLU A C 1
ATOM 1621 O O . GLU A 1 201 ? 17.076 7.854 -27.793 1.00 82.62 201 GLU A O 1
ATOM 1626 N N . SER A 1 202 ? 15.894 9.661 -28.427 1.00 83.94 202 SER A N 1
ATOM 1627 C CA . SER A 1 202 ? 16.959 10.642 -28.178 1.00 83.94 202 SER A CA 1
ATOM 1628 C C . SER A 1 202 ? 17.409 10.651 -26.713 1.00 83.94 202 SER A C 1
ATOM 1630 O O . SER A 1 202 ? 18.609 10.659 -26.438 1.00 83.94 202 SER A O 1
ATOM 1632 N N . PHE A 1 203 ? 16.461 10.600 -25.769 1.00 85.19 203 PHE A N 1
ATOM 1633 C CA . PHE A 1 203 ? 16.760 10.516 -24.338 1.00 85.19 203 PHE A CA 1
ATOM 1634 C C . PHE A 1 203 ? 17.561 9.252 -24.006 1.00 85.19 203 PHE A C 1
ATOM 1636 O O . PHE A 1 203 ? 18.609 9.334 -23.375 1.00 85.19 203 PHE A O 1
ATOM 1643 N N . PHE A 1 204 ? 17.122 8.082 -24.473 1.00 85.75 204 PHE A N 1
ATOM 1644 C CA . PHE A 1 204 ? 17.812 6.821 -24.183 1.00 85.75 204 PHE A CA 1
ATOM 1645 C C . PHE A 1 204 ? 19.146 6.656 -24.919 1.00 85.75 204 PHE A C 1
ATOM 1647 O O . PHE A 1 204 ? 19.981 5.867 -24.487 1.00 85.75 204 PHE A O 1
ATOM 1654 N N . TYR A 1 205 ? 19.363 7.352 -26.038 1.00 81.75 205 TYR A N 1
ATOM 1655 C CA . TYR A 1 205 ? 20.660 7.368 -26.719 1.00 81.75 205 TYR A CA 1
ATOM 1656 C C . TYR A 1 205 ? 21.691 8.223 -25.967 1.00 81.75 205 TYR A C 1
ATOM 1658 O O . TYR A 1 205 ? 22.868 7.874 -25.933 1.00 81.75 205 TYR A O 1
ATOM 1666 N N . GLY A 1 206 ? 21.252 9.331 -25.362 1.00 79.25 206 GLY A N 1
ATOM 1667 C CA . GLY A 1 206 ? 22.114 10.237 -24.598 1.00 79.25 206 GLY A CA 1
ATOM 1668 C C . GLY A 1 206 ? 22.350 9.832 -23.140 1.00 79.25 206 GLY A C 1
ATOM 1669 O O . GLY A 1 206 ? 23.276 10.348 -22.518 1.00 79.25 206 GLY A O 1
ATOM 1670 N N . SER A 1 207 ? 21.535 8.926 -22.598 1.00 83.81 207 SER A N 1
ATOM 1671 C CA . SER A 1 207 ? 21.561 8.548 -21.182 1.00 83.81 207 SER A CA 1
ATOM 1672 C C . SER A 1 207 ? 22.258 7.212 -20.929 1.00 83.81 207 SER A C 1
ATOM 1674 O O . SER A 1 207 ? 22.162 6.266 -21.710 1.00 83.81 207 SER A O 1
ATOM 1676 N N . CYS A 1 208 ? 22.907 7.102 -19.771 1.00 85.00 208 CYS A N 1
ATOM 1677 C CA . CYS A 1 208 ? 23.498 5.856 -19.289 1.00 85.00 208 CYS A CA 1
ATOM 1678 C C . CYS A 1 208 ? 22.595 5.204 -18.240 1.00 85.00 208 CYS A C 1
ATOM 1680 O O . CYS A 1 208 ? 22.005 5.899 -17.414 1.00 85.00 208 CYS A O 1
ATOM 1682 N N . ARG A 1 209 ? 22.530 3.864 -18.236 1.00 89.56 209 ARG A N 1
ATOM 1683 C CA . ARG A 1 209 ? 21.873 3.107 -17.159 1.00 89.56 209 ARG A CA 1
ATOM 1684 C C . ARG A 1 209 ? 22.469 3.532 -15.817 1.00 89.56 209 ARG A C 1
ATOM 1686 O O . ARG A 1 209 ? 23.697 3.569 -15.674 1.00 89.56 209 ARG A O 1
ATOM 1693 N N . ARG A 1 210 ? 21.615 3.821 -14.837 1.00 91.12 210 ARG A N 1
ATOM 1694 C CA . ARG A 1 210 ? 22.061 4.154 -13.484 1.00 91.12 210 ARG A CA 1
ATOM 1695 C C . ARG A 1 210 ? 22.807 2.978 -12.853 1.00 91.12 210 ARG A C 1
ATOM 1697 O O . ARG A 1 210 ? 22.637 1.818 -13.227 1.00 91.12 210 ARG A O 1
ATOM 1704 N N . LYS A 1 211 ? 23.633 3.274 -11.853 1.00 86.25 211 LYS A N 1
ATOM 1705 C CA . LYS A 1 211 ? 24.144 2.249 -10.936 1.00 86.25 211 LYS A CA 1
ATOM 1706 C C . LYS A 1 211 ? 23.181 2.177 -9.760 1.00 86.25 211 LYS A C 1
ATOM 1708 O O . LYS A 1 211 ? 22.833 3.223 -9.222 1.00 86.25 211 LYS A O 1
ATOM 1713 N N . GLY A 1 212 ? 22.772 0.973 -9.363 1.00 83.25 212 GLY A N 1
ATOM 1714 C CA . GLY A 1 212 ? 21.941 0.768 -8.178 1.00 83.25 212 GLY A CA 1
ATOM 1715 C C . GLY A 1 212 ? 22.713 1.118 -6.905 1.00 83.25 212 GLY A C 1
ATOM 1716 O O . GLY A 1 212 ? 23.312 0.248 -6.279 1.00 83.25 212 GLY A O 1
ATOM 1717 N N . VAL A 1 213 ? 22.757 2.404 -6.562 1.00 87.94 213 VAL A N 1
ATOM 1718 C CA . VAL A 1 213 ? 23.422 2.916 -5.363 1.00 87.94 213 VAL A CA 1
ATOM 1719 C C . VAL A 1 213 ? 22.373 3.108 -4.289 1.00 87.94 213 VAL A C 1
ATOM 1721 O O . VAL A 1 213 ? 21.361 3.764 -4.511 1.00 87.94 213 VAL A O 1
ATOM 1724 N N . PHE A 1 214 ? 22.631 2.531 -3.122 1.00 91.88 214 PHE A N 1
ATOM 1725 C CA . PHE A 1 214 ? 21.751 2.672 -1.979 1.00 91.88 214 PHE A CA 1
ATOM 1726 C C . PHE A 1 214 ? 22.382 3.571 -0.930 1.00 91.88 214 PHE A C 1
ATOM 1728 O O . PHE A 1 214 ? 23.570 3.436 -0.635 1.00 91.88 214 PHE A O 1
ATOM 1735 N N . HIS A 1 215 ? 21.568 4.448 -0.355 1.00 92.75 215 HIS A N 1
ATOM 1736 C CA . HIS A 1 215 ? 22.010 5.417 0.639 1.00 92.75 215 HIS A CA 1
ATOM 1737 C C . HIS A 1 215 ? 21.415 5.086 2.001 1.00 92.75 215 HIS A C 1
ATOM 1739 O O . HIS A 1 215 ? 20.194 5.045 2.157 1.00 92.75 215 HIS A O 1
ATOM 1745 N N . ASP A 1 216 ? 22.277 4.852 2.984 1.00 93.44 216 ASP A N 1
ATOM 1746 C CA . ASP A 1 216 ? 21.842 4.613 4.354 1.00 93.44 216 ASP A CA 1
ATOM 1747 C C . ASP A 1 216 ? 21.355 5.920 4.981 1.00 93.44 216 ASP A C 1
ATOM 1749 O O . ASP A 1 216 ? 22.026 6.953 4.911 1.00 93.44 216 ASP A O 1
ATOM 1753 N N . ILE A 1 217 ? 20.194 5.863 5.625 1.00 93.88 217 ILE A N 1
ATOM 1754 C CA . ILE A 1 217 ? 19.622 6.984 6.372 1.00 93.88 217 ILE A CA 1
ATOM 1755 C C . ILE A 1 217 ? 19.489 6.619 7.845 1.00 93.88 217 ILE A C 1
ATOM 1757 O O . ILE A 1 217 ? 19.228 5.470 8.207 1.00 93.88 217 ILE A O 1
ATOM 1761 N N . ASN A 1 218 ? 19.652 7.617 8.714 1.00 91.88 218 ASN A N 1
ATOM 1762 C CA . ASN A 1 218 ? 19.528 7.441 10.158 1.00 91.88 218 ASN A CA 1
ATOM 1763 C C . ASN A 1 218 ? 18.055 7.470 10.602 1.00 91.88 218 ASN A C 1
ATOM 1765 O O . ASN A 1 218 ? 17.639 8.327 11.378 1.00 91.88 218 ASN A O 1
ATOM 1769 N N . LEU A 1 219 ? 17.267 6.541 10.067 1.00 92.38 219 LEU A N 1
ATOM 1770 C CA . LEU A 1 219 ? 15.907 6.248 10.496 1.00 92.38 219 LEU A CA 1
ATOM 1771 C C . LEU A 1 219 ? 15.831 4.734 10.761 1.00 92.38 219 LEU A C 1
ATOM 1773 O O . LEU A 1 219 ? 16.261 3.948 9.914 1.00 92.38 219 LEU A O 1
ATOM 1777 N N . PRO A 1 220 ? 15.334 4.288 11.923 1.00 93.25 220 PRO A N 1
ATOM 1778 C CA . PRO A 1 220 ? 15.087 2.871 12.139 1.00 93.25 220 PRO A CA 1
ATOM 1779 C C . PRO A 1 220 ? 13.907 2.386 11.286 1.00 93.25 220 PRO A C 1
ATOM 1781 O O . PRO A 1 220 ? 12.882 3.058 11.170 1.00 93.25 220 PRO A O 1
ATOM 1784 N N . SER A 1 221 ? 14.032 1.188 10.721 1.00 93.69 221 SER A N 1
ATOM 1785 C CA . SER A 1 221 ? 12.895 0.435 10.197 1.00 93.69 221 SER A CA 1
ATOM 1786 C C . SER A 1 221 ? 12.145 -0.187 11.368 1.00 93.69 221 SER A C 1
ATOM 1788 O O . SER A 1 221 ? 12.726 -0.915 12.182 1.00 93.69 221 SER A O 1
ATOM 1790 N N . TYR A 1 222 ? 10.846 0.093 11.453 1.00 91.50 222 TYR A N 1
ATOM 1791 C CA . TYR A 1 222 ? 9.996 -0.484 12.492 1.00 91.50 222 TYR A CA 1
ATOM 1792 C C . TYR A 1 222 ? 9.250 -1.729 12.017 1.00 91.50 222 TYR A C 1
ATOM 1794 O O . TYR A 1 222 ? 8.724 -2.475 12.849 1.00 91.50 222 TYR A O 1
ATOM 1802 N N . ASN A 1 223 ? 9.175 -1.940 10.696 1.00 86.81 223 ASN A N 1
ATOM 1803 C CA . ASN A 1 223 ? 8.389 -2.998 10.060 1.00 86.81 223 ASN A CA 1
ATOM 1804 C C . ASN A 1 223 ? 6.981 -3.124 10.680 1.00 86.81 223 ASN A C 1
ATOM 1806 O O . ASN A 1 223 ? 6.506 -4.203 11.052 1.00 86.81 223 ASN A O 1
ATOM 1810 N N . HIS A 1 224 ? 6.335 -1.977 10.879 1.00 90.00 224 HIS A N 1
ATOM 1811 C CA . HIS A 1 224 ? 5.023 -1.871 11.486 1.00 90.00 224 HIS A CA 1
ATOM 1812 C C . HIS A 1 224 ? 4.095 -1.083 10.569 1.00 90.00 224 HIS A C 1
ATOM 1814 O O . HIS A 1 224 ? 4.482 -0.080 9.983 1.00 90.00 224 HIS A O 1
ATOM 1820 N N . ALA A 1 225 ? 2.815 -1.456 10.519 1.00 87.94 225 ALA A N 1
ATOM 1821 C CA . ALA A 1 225 ? 1.833 -0.828 9.630 1.00 87.94 225 ALA A CA 1
ATOM 1822 C C . ALA A 1 225 ? 1.708 0.707 9.784 1.00 87.94 225 ALA A C 1
ATOM 1824 O O . ALA A 1 225 ? 1.176 1.366 8.904 1.00 87.94 225 ALA A O 1
ATOM 1825 N N . VAL A 1 226 ? 2.173 1.300 10.890 1.00 91.19 226 VAL A N 1
ATOM 1826 C CA . VAL A 1 226 ? 2.169 2.768 11.063 1.00 91.19 226 VAL A CA 1
ATOM 1827 C C . VAL A 1 226 ? 3.298 3.473 10.299 1.00 91.19 226 VAL A C 1
ATOM 1829 O O . VAL A 1 226 ? 3.129 4.636 9.961 1.00 91.19 226 VAL A O 1
ATOM 1832 N N . THR A 1 227 ? 4.412 2.792 10.010 1.00 94.38 227 THR A N 1
ATOM 1833 C CA . THR A 1 227 ? 5.580 3.353 9.306 1.00 94.38 227 THR A CA 1
ATOM 1834 C C . THR A 1 227 ? 5.839 2.695 7.954 1.00 94.38 227 THR A C 1
ATOM 1836 O O . THR A 1 227 ? 6.424 3.341 7.093 1.00 94.38 227 THR A O 1
ATOM 1839 N N . ASN A 1 228 ? 5.360 1.466 7.722 1.00 94.50 228 ASN A N 1
ATOM 1840 C CA . ASN A 1 228 ? 5.599 0.708 6.486 1.00 94.50 228 ASN A CA 1
ATOM 1841 C C . ASN A 1 228 ? 5.335 1.498 5.193 1.00 94.50 228 ASN A C 1
ATOM 1843 O O . ASN A 1 228 ? 6.162 1.400 4.288 1.00 94.50 228 ASN A O 1
ATOM 1847 N N . PRO A 1 229 ? 4.261 2.304 5.073 1.00 96.44 229 PRO A N 1
ATOM 1848 C CA . PRO A 1 229 ? 4.083 3.135 3.884 1.00 96.44 229 PRO A CA 1
ATOM 1849 C C . PRO A 1 229 ? 5.184 4.185 3.686 1.00 96.44 229 PRO A C 1
ATOM 1851 O O . PRO A 1 229 ? 5.616 4.402 2.560 1.00 96.44 229 PRO A O 1
ATOM 1854 N N . ASN A 1 230 ? 5.672 4.806 4.765 1.00 97.12 230 ASN A N 1
ATOM 1855 C CA . ASN A 1 230 ? 6.764 5.784 4.707 1.00 97.12 230 ASN A CA 1
ATOM 1856 C C . ASN A 1 230 ? 8.092 5.106 4.363 1.00 97.12 230 ASN A C 1
ATOM 1858 O O . ASN A 1 230 ? 8.846 5.600 3.528 1.00 97.12 230 ASN A O 1
ATOM 1862 N N . GLU A 1 231 ? 8.354 3.946 4.969 1.00 96.81 231 GLU A N 1
ATOM 1863 C CA . GLU A 1 231 ? 9.520 3.120 4.650 1.00 96.81 231 GLU A CA 1
ATOM 1864 C C . GLU A 1 231 ? 9.496 2.700 3.171 1.00 96.81 231 GLU A C 1
ATOM 1866 O O . GLU A 1 231 ? 10.513 2.807 2.495 1.00 96.81 231 GLU A O 1
ATOM 1871 N N . ALA A 1 232 ? 8.330 2.326 2.628 1.00 97.00 232 ALA A N 1
ATOM 1872 C CA . ALA A 1 232 ? 8.173 1.988 1.213 1.00 97.00 232 ALA A CA 1
ATOM 1873 C C . ALA A 1 232 ? 8.521 3.158 0.283 1.00 97.00 232 ALA A C 1
ATOM 1875 O O . ALA A 1 232 ? 9.225 2.944 -0.701 1.00 97.00 232 ALA A O 1
ATOM 1876 N N . VAL A 1 233 ? 8.102 4.389 0.604 1.00 96.69 233 VAL A N 1
ATOM 1877 C CA . VAL A 1 233 ? 8.509 5.583 -0.160 1.00 96.69 233 VAL A CA 1
ATOM 1878 C C . VAL A 1 233 ? 10.033 5.710 -0.177 1.00 96.69 233 VAL A C 1
ATOM 1880 O O . VAL A 1 233 ? 10.622 5.799 -1.251 1.00 96.69 233 VAL A O 1
ATOM 1883 N N . LEU A 1 234 ? 10.688 5.618 0.981 1.00 96.88 234 LEU A N 1
ATOM 1884 C CA . LEU A 1 234 ? 12.147 5.730 1.092 1.00 96.88 234 LEU A CA 1
ATOM 1885 C C . LEU A 1 234 ? 12.875 4.610 0.334 1.00 96.88 234 LEU A C 1
ATOM 1887 O O . LEU A 1 234 ? 13.782 4.890 -0.452 1.00 96.88 234 LEU A O 1
ATOM 1891 N N . TYR A 1 235 ? 12.439 3.358 0.492 1.00 96.44 235 TYR A N 1
ATOM 1892 C CA . TYR A 1 235 ? 12.983 2.231 -0.265 1.00 96.44 235 TYR A CA 1
ATOM 1893 C C . TYR A 1 235 ? 12.837 2.458 -1.762 1.00 96.44 235 TYR A C 1
ATOM 1895 O O . TYR A 1 235 ? 13.800 2.284 -2.506 1.00 96.44 235 TYR A O 1
ATOM 1903 N N . SER A 1 236 ? 11.665 2.910 -2.208 1.00 96.00 236 SER A N 1
ATOM 1904 C CA . SER A 1 236 ? 11.377 3.149 -3.620 1.00 96.00 236 SER A CA 1
ATOM 1905 C C . SER A 1 236 ? 12.279 4.225 -4.252 1.00 96.00 236 SER A C 1
ATOM 1907 O O . SER A 1 236 ? 12.440 4.240 -5.469 1.00 96.00 236 SER A O 1
ATOM 1909 N N . LEU A 1 237 ? 12.888 5.095 -3.440 1.00 95.25 237 LEU A N 1
ATOM 1910 C CA . LEU A 1 237 ? 13.856 6.113 -3.857 1.00 95.25 237 LEU A CA 1
ATOM 1911 C C . LEU A 1 237 ? 15.318 5.645 -3.727 1.00 95.25 237 LEU A C 1
ATOM 1913 O O . LEU A 1 237 ? 16.232 6.414 -4.006 1.00 95.25 237 LEU A O 1
ATOM 1917 N N . GLY A 1 238 ? 15.564 4.403 -3.304 1.00 95.00 238 GLY A N 1
ATOM 1918 C CA . GLY A 1 238 ? 16.908 3.842 -3.133 1.00 95.00 238 GLY A CA 1
ATOM 1919 C C . GLY A 1 238 ? 17.534 4.065 -1.754 1.00 95.00 238 GLY A C 1
ATOM 1920 O O . GLY A 1 238 ? 18.725 3.809 -1.582 1.00 95.00 238 GLY A O 1
ATOM 1921 N N . PHE A 1 239 ? 16.777 4.517 -0.752 1.00 95.75 239 PHE A N 1
ATOM 1922 C CA . PHE A 1 239 ? 17.296 4.619 0.614 1.00 95.75 239 PHE A CA 1
ATOM 1923 C C . PHE A 1 239 ? 17.256 3.272 1.342 1.00 95.75 239 PHE A C 1
ATOM 1925 O O . PHE A 1 239 ? 16.400 2.425 1.082 1.00 95.75 239 PHE A O 1
ATOM 1932 N N . LYS A 1 240 ? 18.184 3.080 2.280 1.00 93.75 240 LYS A N 1
ATOM 1933 C CA . LYS A 1 240 ? 18.279 1.911 3.157 1.00 93.75 240 LYS A CA 1
ATOM 1934 C C . LYS A 1 240 ? 18.118 2.322 4.613 1.00 93.75 240 LYS A C 1
ATOM 1936 O O . LYS A 1 240 ? 18.653 3.331 5.060 1.00 93.75 240 LYS A O 1
ATOM 1941 N N . LEU A 1 241 ? 17.389 1.490 5.346 1.00 94.12 241 LEU A N 1
ATOM 1942 C CA . LEU A 1 241 ? 17.093 1.644 6.767 1.00 94.12 241 LEU A CA 1
ATOM 1943 C C . LEU A 1 241 ? 17.851 0.534 7.516 1.00 94.12 241 LEU A C 1
ATOM 1945 O O . LEU A 1 241 ? 17.308 -0.562 7.669 1.00 94.12 241 LEU A O 1
ATOM 1949 N N . PRO A 1 242 ? 19.126 0.752 7.896 1.00 88.50 242 PRO A N 1
ATOM 1950 C CA . PRO A 1 242 ? 19.998 -0.319 8.386 1.00 88.50 242 PRO A CA 1
ATOM 1951 C C . PRO A 1 242 ? 19.648 -0.783 9.806 1.00 88.50 242 PRO A C 1
ATOM 1953 O O . PRO A 1 242 ? 19.916 -1.927 10.171 1.00 88.50 242 PRO A O 1
ATOM 1956 N N . ASN A 1 243 ? 19.041 0.091 10.611 1.00 90.38 243 ASN A N 1
ATOM 1957 C CA . ASN A 1 243 ? 18.685 -0.203 11.995 1.00 90.38 243 ASN A CA 1
ATOM 1958 C C . ASN A 1 243 ? 17.252 -0.733 12.071 1.00 90.38 243 ASN A C 1
ATOM 1960 O O . ASN A 1 243 ? 16.352 -0.146 11.477 1.00 90.38 243 ASN A O 1
ATOM 1964 N N . GLN A 1 244 ? 17.025 -1.802 12.835 1.00 90.69 244 GLN A N 1
ATOM 1965 C CA . GLN A 1 244 ? 15.680 -2.302 13.129 1.00 90.69 244 GLN A CA 1
ATOM 1966 C C . GLN A 1 244 ? 15.305 -2.013 14.579 1.00 90.69 244 GLN A C 1
ATOM 1968 O O . GLN A 1 244 ? 16.017 -2.410 15.503 1.00 90.69 244 GLN A O 1
ATOM 1973 N N . GLU A 1 245 ? 14.149 -1.388 14.784 1.00 91.81 245 GLU A N 1
ATOM 1974 C CA . GLU A 1 245 ? 13.600 -1.132 16.114 1.00 91.81 245 GLU A CA 1
ATOM 1975 C C . GLU A 1 245 ? 12.177 -1.667 16.235 1.00 91.81 245 GLU A C 1
ATOM 1977 O O . GLU A 1 245 ? 11.386 -1.635 15.301 1.00 91.81 245 GLU A O 1
ATOM 1982 N N . LYS A 1 246 ? 11.812 -2.156 17.421 1.00 88.12 246 LYS A N 1
ATOM 1983 C CA . LYS A 1 246 ? 10.435 -2.576 17.695 1.00 88.12 246 LYS A CA 1
ATOM 1984 C C . LYS A 1 246 ? 9.712 -1.482 18.456 1.00 88.12 246 LYS A C 1
ATOM 1986 O O . LYS A 1 246 ? 10.160 -1.066 19.525 1.00 88.12 246 LYS A O 1
ATOM 1991 N N . LEU A 1 247 ? 8.550 -1.081 17.948 1.00 87.31 247 LEU A N 1
ATOM 1992 C CA . LEU A 1 247 ? 7.664 -0.177 18.673 1.00 87.31 247 LEU A CA 1
ATOM 1993 C C . LEU A 1 247 ? 7.210 -0.829 19.979 1.00 87.31 247 LEU A C 1
ATOM 1995 O O . LEU A 1 247 ? 6.751 -1.975 20.004 1.00 87.31 247 LEU A O 1
ATOM 1999 N N . LYS A 1 248 ? 7.342 -0.087 21.080 1.00 80.69 248 LYS A N 1
ATOM 2000 C CA . LYS A 1 248 ? 6.902 -0.542 22.398 1.00 80.69 248 LYS A CA 1
ATOM 2001 C C . LYS A 1 248 ? 5.377 -0.572 22.434 1.00 80.69 248 LYS A C 1
ATOM 2003 O O . LYS A 1 248 ? 4.732 0.469 22.373 1.00 80.69 248 LYS A O 1
ATOM 2008 N N . SER A 1 249 ? 4.802 -1.764 22.566 1.00 72.44 249 SER A N 1
ATOM 2009 C CA . SER A 1 249 ? 3.365 -1.917 22.801 1.00 72.44 249 SER A CA 1
ATOM 2010 C C . SER A 1 249 ? 2.999 -1.457 24.213 1.00 72.44 249 SER A C 1
ATOM 2012 O O . SER A 1 249 ? 3.686 -1.794 25.179 1.00 72.44 249 SER A O 1
ATOM 2014 N N . GLY A 1 250 ? 1.904 -0.711 24.354 1.00 70.81 250 GLY A N 1
ATOM 2015 C CA . GLY A 1 250 ? 1.437 -0.236 25.650 1.00 70.81 250 GLY A CA 1
ATOM 2016 C C . GLY A 1 250 ? 0.292 0.775 25.578 1.00 70.81 250 GLY A C 1
ATOM 2017 O O . GLY A 1 250 ? -0.139 1.224 24.518 1.00 70.81 250 GLY A O 1
ATOM 2018 N N . ALA A 1 251 ? -0.205 1.160 26.756 1.00 73.25 251 ALA A N 1
ATOM 2019 C CA . ALA A 1 251 ? -1.266 2.163 26.870 1.00 73.25 251 ALA A CA 1
ATOM 2020 C C . ALA A 1 251 ? -0.835 3.547 26.354 1.00 73.25 251 ALA A C 1
ATOM 2022 O O . ALA A 1 251 ? -1.694 4.361 26.025 1.00 73.25 251 ALA A O 1
ATOM 2023 N N . ASP A 1 252 ? 0.472 3.791 26.281 1.00 83.38 252 ASP A N 1
ATOM 2024 C CA . ASP A 1 252 ? 1.040 4.997 25.706 1.00 83.38 252 ASP A CA 1
ATOM 2025 C C . ASP A 1 252 ? 1.084 4.910 24.172 1.00 83.38 252 ASP A C 1
ATOM 2027 O O . ASP A 1 252 ? 1.627 3.966 23.597 1.00 83.38 252 ASP A O 1
ATOM 2031 N N . LYS A 1 253 ? 0.489 5.906 23.515 1.00 88.31 253 LYS A N 1
ATOM 2032 C CA . LYS A 1 253 ? 0.454 6.037 22.053 1.00 88.31 253 LYS A CA 1
ATOM 2033 C C . LYS A 1 253 ? 1.631 6.849 21.507 1.00 88.31 253 LYS A C 1
ATOM 2035 O O . LYS A 1 253 ? 1.856 6.802 20.299 1.00 88.31 253 LYS A O 1
ATOM 2040 N N . SER A 1 254 ? 2.371 7.561 22.360 1.00 90.81 254 SER A N 1
ATOM 2041 C CA . SER A 1 254 ? 3.461 8.452 21.952 1.00 90.81 254 SER A CA 1
ATOM 2042 C C . SER A 1 254 ? 4.535 7.754 21.114 1.00 90.81 254 SER A C 1
ATOM 2044 O O . SER A 1 254 ? 4.825 8.275 20.044 1.00 90.81 254 SER A O 1
ATOM 2046 N N . PRO A 1 255 ? 5.013 6.528 21.434 1.00 91.88 255 PRO A N 1
ATOM 2047 C CA . PRO A 1 255 ? 6.009 5.850 20.596 1.00 91.88 255 PRO A CA 1
ATOM 2048 C C . PRO A 1 255 ? 5.548 5.620 19.150 1.00 91.88 255 PRO A C 1
ATOM 2050 O O . PRO A 1 255 ? 6.340 5.694 18.215 1.00 91.88 255 PRO A O 1
ATOM 2053 N N . TYR A 1 256 ? 4.254 5.353 18.949 1.00 92.94 256 TYR A N 1
ATOM 2054 C CA . TYR A 1 256 ? 3.681 5.175 17.614 1.00 92.94 256 TYR A CA 1
ATOM 2055 C C . TYR A 1 256 ? 3.555 6.513 16.876 1.00 92.94 256 TYR A C 1
ATOM 2057 O O . TYR A 1 256 ? 3.827 6.576 15.680 1.00 92.94 256 TYR A O 1
ATOM 2065 N N . ILE A 1 257 ? 3.147 7.575 17.580 1.00 93.94 257 ILE A N 1
ATOM 2066 C CA . ILE A 1 257 ? 3.030 8.926 17.017 1.00 93.94 257 ILE A CA 1
ATOM 2067 C C . ILE A 1 257 ? 4.408 9.478 16.638 1.00 93.94 257 ILE A C 1
ATOM 2069 O O . ILE A 1 257 ? 4.578 9.956 15.520 1.00 93.94 257 ILE A O 1
ATOM 2073 N N . GLU A 1 258 ? 5.395 9.355 17.521 1.00 94.62 258 GLU A N 1
ATOM 2074 C CA . GLU A 1 258 ? 6.777 9.781 17.291 1.00 94.62 258 GLU A CA 1
ATOM 2075 C C . GLU A 1 258 ? 7.386 9.068 16.082 1.00 94.62 258 GLU A C 1
ATOM 2077 O O . GLU A 1 258 ? 7.936 9.727 15.202 1.00 94.62 258 GLU A O 1
ATOM 2082 N N . ALA A 1 259 ? 7.215 7.746 15.974 1.00 94.81 259 ALA A N 1
ATOM 2083 C CA . ALA A 1 259 ? 7.691 6.980 14.824 1.00 94.81 259 ALA A CA 1
ATOM 2084 C C . ALA A 1 259 ? 7.017 7.409 13.509 1.00 94.81 259 ALA A C 1
ATOM 2086 O O . ALA A 1 259 ? 7.677 7.534 12.473 1.00 94.81 259 ALA A O 1
ATOM 2087 N N . MET A 1 260 ? 5.707 7.684 13.534 1.00 95.44 260 MET A N 1
ATOM 2088 C CA . MET A 1 260 ? 4.985 8.209 12.372 1.00 95.44 260 MET A CA 1
ATOM 2089 C C . MET A 1 260 ? 5.476 9.601 11.964 1.00 95.44 260 MET A C 1
ATOM 2091 O O . MET A 1 260 ? 5.715 9.837 10.782 1.00 95.44 260 MET A O 1
ATOM 2095 N N . ILE A 1 261 ? 5.651 10.515 12.920 1.00 96.25 261 ILE A N 1
ATOM 2096 C CA . ILE A 1 261 ? 6.129 11.881 12.663 1.00 96.25 261 ILE A CA 1
ATOM 2097 C C . ILE A 1 261 ? 7.577 11.860 12.166 1.00 96.25 261 ILE A C 1
ATOM 2099 O O . ILE A 1 261 ? 7.890 12.525 11.180 1.00 96.25 261 ILE A O 1
ATOM 2103 N N . SER A 1 262 ? 8.447 11.083 12.813 1.00 95.75 262 SER A N 1
ATOM 2104 C CA . SER A 1 262 ? 9.856 10.936 12.440 1.00 95.75 262 SER A CA 1
ATOM 2105 C C . SER A 1 262 ? 9.989 10.394 11.019 1.00 95.75 262 SER A C 1
ATOM 2107 O O . SER A 1 262 ? 10.557 11.076 10.169 1.00 95.75 262 SER A O 1
ATOM 2109 N N . SER A 1 263 ? 9.359 9.253 10.717 1.00 96.31 263 SER A N 1
ATOM 2110 C CA . SER A 1 263 ? 9.386 8.679 9.365 1.00 96.31 263 SER A CA 1
ATOM 2111 C C . SER A 1 263 ? 8.765 9.606 8.313 1.00 96.31 263 SER A C 1
ATOM 2113 O O . SER A 1 263 ? 9.289 9.712 7.207 1.00 96.31 263 SER A O 1
ATOM 2115 N N . SER A 1 264 ? 7.699 10.341 8.652 1.00 96.00 264 SER A N 1
ATOM 2116 C CA . SER A 1 264 ? 7.078 11.305 7.729 1.00 96.00 264 SER A CA 1
ATOM 2117 C C . SER A 1 264 ? 7.970 12.512 7.448 1.00 96.00 264 SER A C 1
ATOM 2119 O O . SER A 1 264 ? 8.020 12.993 6.316 1.00 96.00 264 SER A O 1
ATOM 2121 N N . ASN A 1 265 ? 8.692 13.001 8.460 1.00 95.38 265 ASN A N 1
ATOM 2122 C CA . ASN A 1 265 ? 9.682 14.057 8.282 1.00 95.38 265 ASN A CA 1
ATOM 2123 C C . ASN A 1 265 ? 10.837 13.591 7.408 1.00 95.38 265 ASN A C 1
ATOM 2125 O O . ASN A 1 265 ? 11.216 14.334 6.517 1.00 95.38 265 ASN A O 1
ATOM 2129 N N . THR A 1 266 ? 11.328 12.366 7.593 1.00 95.56 266 THR A N 1
ATOM 2130 C CA . THR A 1 266 ? 12.370 11.787 6.737 1.00 95.56 266 THR A CA 1
ATOM 2131 C C . THR A 1 266 ? 11.903 11.680 5.285 1.00 95.56 266 THR A C 1
ATOM 2133 O O . THR A 1 266 ? 12.623 12.094 4.383 1.00 95.56 266 THR A O 1
ATOM 2136 N N . VAL A 1 267 ? 10.670 11.224 5.030 1.00 95.25 267 VAL A N 1
ATOM 2137 C CA . VAL A 1 267 ? 10.105 11.235 3.666 1.00 95.25 267 VAL A CA 1
ATOM 2138 C C . VAL A 1 267 ? 10.049 12.655 3.100 1.00 95.25 267 VAL A C 1
ATOM 2140 O O . VAL A 1 267 ? 10.415 12.860 1.952 1.00 95.25 267 VAL A O 1
ATOM 2143 N N . LYS A 1 268 ? 9.629 13.655 3.883 1.00 91.94 268 LYS A N 1
ATOM 2144 C CA . LYS A 1 268 ? 9.615 15.056 3.428 1.00 91.94 268 LYS A CA 1
ATOM 2145 C C . LYS A 1 268 ? 11.016 15.659 3.284 1.00 91.94 268 LYS A C 1
ATOM 2147 O O . LYS A 1 268 ? 11.183 16.582 2.507 1.00 91.94 268 LYS A O 1
ATOM 2152 N N . GLU A 1 269 ? 12.007 15.200 4.029 1.00 92.19 269 GLU A N 1
ATOM 2153 C CA . GLU A 1 269 ? 13.380 15.700 3.943 1.00 92.19 269 GLU A CA 1
ATOM 2154 C C . GLU A 1 269 ? 14.071 15.181 2.682 1.00 92.19 269 GLU A C 1
ATOM 2156 O O . GLU A 1 269 ? 14.650 15.963 1.936 1.00 92.19 269 GLU A O 1
ATOM 2161 N N . PHE A 1 270 ? 13.957 13.877 2.422 1.00 90.94 270 PHE A N 1
ATOM 2162 C CA . PHE A 1 270 ? 14.626 13.222 1.298 1.00 90.94 270 PHE A CA 1
ATOM 2163 C C . PHE A 1 270 ? 13.786 13.178 0.020 1.00 90.94 270 PHE A C 1
ATOM 2165 O O . PHE A 1 270 ? 14.330 13.060 -1.070 1.00 90.94 270 PHE A O 1
ATOM 2172 N N . GLY A 1 271 ? 12.462 13.233 0.139 1.00 82.12 271 GLY A N 1
ATOM 2173 C CA . GLY A 1 271 ? 11.539 13.132 -0.986 1.00 82.12 271 GLY A CA 1
ATOM 2174 C C . GLY A 1 271 ? 11.031 14.475 -1.498 1.00 82.12 271 GLY A C 1
ATOM 2175 O O . GLY A 1 271 ? 10.489 14.508 -2.595 1.00 82.12 271 GLY A O 1
ATOM 2176 N N . ASN A 1 272 ? 11.171 15.578 -0.753 1.00 71.88 272 ASN A N 1
ATOM 2177 C CA . ASN A 1 272 ? 10.575 16.856 -1.144 1.00 71.88 272 ASN A CA 1
ATOM 2178 C C . ASN A 1 272 ? 11.581 17.746 -1.876 1.00 71.88 272 ASN A C 1
ATOM 2180 O O . ASN A 1 272 ? 12.599 18.157 -1.321 1.00 71.88 272 ASN A O 1
ATOM 2184 N N . THR A 1 273 ? 11.245 18.103 -3.108 1.00 65.56 273 THR A N 1
ATOM 2185 C CA . THR A 1 273 ? 11.963 19.112 -3.892 1.00 65.56 273 THR A CA 1
ATOM 2186 C C . THR A 1 273 ? 11.050 20.305 -4.156 1.00 65.56 273 THR A C 1
ATOM 2188 O O . THR A 1 273 ? 9.869 20.292 -3.811 1.00 65.56 273 THR A O 1
ATOM 2191 N N . ASN A 1 274 ? 11.565 21.381 -4.757 1.00 56.56 274 ASN A N 1
ATOM 2192 C CA . ASN A 1 274 ? 10.759 22.583 -5.035 1.00 56.56 274 ASN A CA 1
ATOM 2193 C C . ASN A 1 274 ? 9.623 22.347 -6.060 1.00 56.56 274 ASN A C 1
ATOM 2195 O O . ASN A 1 274 ? 8.907 23.289 -6.403 1.00 56.56 274 ASN A O 1
ATOM 2199 N N . VAL A 1 275 ? 9.469 21.123 -6.578 1.00 60.78 275 VAL A N 1
ATOM 2200 C CA . VAL A 1 275 ? 8.597 20.777 -7.702 1.00 60.78 275 VAL A CA 1
ATOM 2201 C C . VAL A 1 275 ? 7.634 19.665 -7.286 1.00 60.78 275 VAL A C 1
ATOM 2203 O O . VAL A 1 275 ? 7.787 18.519 -7.688 1.00 60.78 275 VAL A O 1
ATOM 2206 N N . GLN A 1 276 ? 6.611 19.987 -6.491 1.00 67.38 276 GLN A N 1
ATOM 2207 C CA . GLN A 1 276 ? 5.491 19.067 -6.273 1.00 67.38 276 GLN A CA 1
ATOM 2208 C C . GLN A 1 276 ? 4.355 19.371 -7.253 1.00 67.38 276 GLN A C 1
ATOM 2210 O O . GLN A 1 276 ? 3.853 20.495 -7.323 1.00 67.38 276 GLN A O 1
ATOM 2215 N N . SER A 1 277 ? 3.945 18.364 -8.027 1.00 70.81 277 SER A N 1
ATOM 2216 C CA . SER A 1 277 ? 2.817 18.491 -8.953 1.00 70.81 277 SER A CA 1
ATOM 2217 C C . SER A 1 277 ? 1.517 18.767 -8.201 1.00 70.81 277 SER A C 1
ATOM 2219 O O . SER A 1 277 ? 1.200 18.085 -7.228 1.00 70.81 277 SER A O 1
ATOM 2221 N N . SER A 1 278 ? 0.700 19.693 -8.707 1.00 69.19 278 SER A N 1
ATOM 2222 C CA . SER A 1 278 ? -0.627 19.998 -8.144 1.00 69.19 278 SER A CA 1
ATOM 2223 C C . SER A 1 278 ? -1.597 18.810 -8.173 1.00 69.19 278 SER A C 1
ATOM 2225 O O . SER A 1 278 ? -2.614 18.823 -7.483 1.00 69.19 278 SER A O 1
ATOM 2227 N N . SER A 1 279 ? -1.293 17.781 -8.970 1.00 73.56 279 SER A N 1
ATOM 2228 C CA . SER A 1 279 ? -2.080 16.547 -9.062 1.00 73.56 279 SER A CA 1
ATOM 2229 C C . SER A 1 279 ? -1.819 15.551 -7.924 1.00 73.56 279 SER A C 1
ATOM 2231 O O . SER A 1 279 ? -2.606 14.614 -7.751 1.00 73.56 279 SER A O 1
ATOM 2233 N N . LYS A 1 280 ? -0.744 15.747 -7.149 1.00 85.38 280 LYS A N 1
ATOM 2234 C CA . LYS A 1 280 ? -0.325 14.855 -6.066 1.00 85.38 280 LYS A CA 1
ATOM 2235 C C . LYS A 1 280 ? -0.618 15.461 -4.701 1.00 85.38 280 LYS A C 1
ATOM 2237 O O . LYS A 1 280 ? -0.587 16.676 -4.514 1.00 85.38 280 LYS A O 1
ATOM 2242 N N . SER A 1 281 ? -0.929 14.596 -3.744 1.00 87.19 281 SER A N 1
ATOM 2243 C CA . SER A 1 281 ? -1.077 14.994 -2.343 1.00 87.19 281 SER A CA 1
ATOM 2244 C C . SER A 1 281 ? 0.271 14.997 -1.636 1.00 87.19 281 SER A C 1
ATOM 2246 O O . SER A 1 281 ? 1.138 14.198 -1.968 1.00 87.19 281 SER A O 1
ATOM 2248 N N . ASP A 1 282 ? 0.433 15.868 -0.641 1.00 88.81 282 ASP A N 1
ATOM 2249 C CA . ASP A 1 282 ? 1.662 15.985 0.153 1.00 88.81 282 ASP A CA 1
ATOM 2250 C C . ASP A 1 282 ? 1.611 15.208 1.474 1.00 88.81 282 ASP A C 1
ATOM 2252 O O . ASP A 1 282 ? 2.603 15.154 2.214 1.00 88.81 282 ASP A O 1
ATOM 2256 N N . LEU A 1 283 ? 0.450 14.622 1.770 1.00 92.25 283 LEU A N 1
ATOM 2257 C CA . LEU A 1 283 ? 0.223 13.738 2.898 1.00 92.25 283 LEU A CA 1
ATOM 2258 C C . LEU A 1 283 ? -0.996 12.834 2.641 1.00 92.25 283 LEU A C 1
ATOM 2260 O O . LEU A 1 283 ? -2.065 13.281 2.210 1.00 92.25 283 LEU A O 1
ATOM 2264 N N . VAL A 1 284 ? -0.843 11.547 2.942 1.00 93.25 284 VAL A N 1
ATOM 2265 C CA . VAL A 1 284 ? -1.926 10.557 2.926 1.00 93.25 284 VAL A CA 1
ATOM 2266 C C . VAL A 1 284 ? -2.370 10.299 4.363 1.00 93.25 284 VAL A C 1
ATOM 2268 O O . VAL A 1 284 ? -1.564 9.934 5.212 1.00 93.25 284 VAL A O 1
ATOM 2271 N N . LEU A 1 285 ? -3.658 10.454 4.659 1.00 93.25 285 LEU A N 1
ATOM 2272 C CA . LEU A 1 285 ? -4.230 10.046 5.943 1.00 93.25 285 LEU A CA 1
ATOM 2273 C C . LEU A 1 285 ? -5.126 8.847 5.716 1.00 93.25 285 LEU A C 1
ATOM 2275 O O . LEU A 1 285 ? -6.035 8.902 4.883 1.00 93.25 285 LEU A O 1
ATOM 2279 N N . TYR A 1 286 ? -4.912 7.781 6.476 1.00 91.94 286 TYR A N 1
ATOM 2280 C CA . TYR A 1 286 ? -5.720 6.585 6.310 1.00 91.94 286 TYR A CA 1
ATOM 2281 C C . TYR A 1 286 ? -6.127 5.952 7.631 1.00 91.94 286 TYR A C 1
ATOM 2283 O O . TYR A 1 286 ? -5.383 5.954 8.608 1.00 91.94 286 TYR A O 1
ATOM 2291 N N . CYS A 1 287 ? -7.325 5.382 7.656 1.00 89.25 287 CYS A N 1
ATOM 2292 C CA . CYS A 1 287 ? -7.857 4.643 8.787 1.00 89.25 287 CYS A CA 1
ATOM 2293 C C . CYS A 1 287 ? -8.208 3.229 8.311 1.00 89.25 287 CYS A C 1
ATOM 2295 O O . CYS A 1 287 ? -9.016 3.107 7.392 1.00 89.25 287 CYS A O 1
ATOM 2297 N N . PRO A 1 288 ? -7.636 2.157 8.893 1.00 87.25 288 PRO A N 1
ATOM 2298 C CA . PRO A 1 288 ? -7.968 0.803 8.464 1.00 87.25 288 PRO A CA 1
ATOM 2299 C C . PRO A 1 288 ? -9.458 0.525 8.650 1.00 87.25 288 PRO A C 1
ATOM 2301 O O . PRO A 1 288 ? -9.963 0.661 9.761 1.00 87.25 288 PRO A O 1
ATOM 2304 N N . SER A 1 289 ? -10.147 0.118 7.591 1.00 85.19 289 SER A N 1
ATOM 2305 C CA . SER A 1 289 ? -11.589 -0.117 7.606 1.00 85.19 289 SER A CA 1
ATOM 2306 C C . SER A 1 289 ? -11.961 -1.572 7.922 1.00 85.19 289 SER A C 1
ATOM 2308 O O . SER A 1 289 ? -11.111 -2.463 8.038 1.00 85.19 289 SER A O 1
ATOM 2310 N N . ILE A 1 290 ? -13.256 -1.788 8.136 1.00 90.06 290 ILE A N 1
ATOM 2311 C CA . ILE A 1 290 ? -13.985 -3.061 8.073 1.00 90.06 290 ILE A CA 1
ATOM 2312 C C . ILE A 1 290 ? -15.349 -2.771 7.435 1.00 90.06 290 ILE A C 1
ATOM 2314 O O . ILE A 1 290 ? -15.758 -1.614 7.361 1.00 90.06 290 ILE A O 1
ATOM 2318 N N . TYR A 1 291 ? -16.095 -3.800 7.039 1.00 87.62 291 TYR A N 1
ATOM 2319 C CA . TYR A 1 291 ? -17.454 -3.627 6.540 1.00 87.62 291 TYR A CA 1
ATOM 2320 C C . TYR A 1 291 ? -18.304 -2.769 7.480 1.00 87.62 291 TYR A C 1
ATOM 2322 O O . TYR A 1 291 ? -18.370 -3.016 8.686 1.00 87.62 291 TYR A O 1
ATOM 2330 N N . THR A 1 292 ? -19.033 -1.805 6.917 1.00 84.12 292 THR A N 1
ATOM 2331 C CA . THR A 1 292 ? -19.744 -0.778 7.689 1.00 84.12 292 THR A CA 1
ATOM 2332 C C . THR A 1 292 ? -20.723 -1.356 8.717 1.00 84.12 292 THR A C 1
ATOM 2334 O O . THR A 1 292 ? -20.867 -0.832 9.823 1.00 84.12 292 THR A O 1
ATOM 2337 N N . HIS A 1 293 ? -21.373 -2.481 8.394 1.00 84.75 293 HIS A N 1
ATOM 2338 C CA . HIS A 1 293 ? -22.315 -3.164 9.288 1.00 84.75 293 HIS A CA 1
ATOM 2339 C C . HIS A 1 293 ? -21.653 -3.767 10.546 1.00 84.75 293 HIS A C 1
ATOM 2341 O O . HIS A 1 293 ? -22.346 -4.135 11.501 1.00 84.75 293 HIS A O 1
ATOM 2347 N N . LEU A 1 294 ? -20.320 -3.862 10.568 1.00 89.12 294 LEU A N 1
ATOM 2348 C CA . LEU A 1 294 ? -19.532 -4.368 11.687 1.00 89.12 294 LEU A CA 1
ATOM 2349 C C . LEU A 1 294 ? -19.101 -3.272 12.670 1.00 89.12 294 LEU A C 1
ATOM 2351 O O . LEU A 1 294 ? -18.682 -3.610 13.776 1.00 89.12 294 LEU A O 1
ATOM 2355 N N . TYR A 1 295 ? -19.249 -1.984 12.343 1.00 87.19 295 TYR A N 1
ATOM 2356 C CA . TYR A 1 295 ? -18.939 -0.904 13.292 1.00 87.19 295 TYR A CA 1
ATOM 2357 C C . TYR A 1 295 ? -19.940 -0.809 14.453 1.00 87.19 295 TYR A C 1
ATOM 2359 O O . TYR A 1 295 ? -19.612 -0.278 15.514 1.00 87.19 295 TYR A O 1
ATOM 2367 N N . ASP A 1 296 ? -21.150 -1.353 14.296 1.00 86.44 296 ASP A N 1
ATOM 2368 C CA . ASP A 1 296 ? -22.123 -1.441 15.385 1.00 86.44 296 ASP A CA 1
ATOM 2369 C C . ASP A 1 296 ? -21.964 -2.751 16.160 1.00 86.44 296 ASP A C 1
ATOM 2371 O O . ASP A 1 296 ? -22.461 -3.796 15.745 1.00 86.44 296 ASP A O 1
ATOM 2375 N N . PHE A 1 297 ? -21.349 -2.690 17.344 1.00 86.56 297 PHE A N 1
ATOM 2376 C CA . PHE A 1 297 ? -21.222 -3.846 18.238 1.00 86.56 297 PHE A CA 1
ATOM 2377 C C . PHE A 1 297 ? -22.547 -4.391 18.785 1.00 86.56 297 PHE A C 1
ATOM 2379 O O . PHE A 1 297 ? -22.533 -5.406 19.484 1.00 86.56 297 PHE A O 1
ATOM 2386 N N . ASN A 1 298 ? -23.688 -3.771 18.483 1.00 85.56 298 ASN A N 1
ATOM 2387 C CA . ASN A 1 298 ? -25.016 -4.314 18.768 1.00 85.56 298 ASN A CA 1
ATOM 2388 C C . ASN A 1 298 ? -25.624 -5.085 17.588 1.00 85.56 298 ASN A C 1
ATOM 2390 O O . ASN A 1 298 ? -26.720 -5.630 17.735 1.00 85.56 298 ASN A O 1
ATOM 2394 N N . SER A 1 299 ? -24.929 -5.179 16.451 1.00 86.31 299 SER A N 1
ATOM 2395 C CA . SER A 1 299 ? -25.409 -5.909 15.279 1.00 86.31 299 SER A CA 1
ATOM 2396 C C . SER A 1 299 ? -25.528 -7.420 15.524 1.00 86.31 299 SER A C 1
ATOM 2398 O O . SER A 1 299 ? -24.966 -7.989 16.471 1.00 86.31 299 SER A O 1
ATOM 2400 N N . GLN A 1 300 ? -26.276 -8.102 14.650 1.00 88.31 300 GLN A N 1
ATOM 2401 C CA . GLN A 1 300 ? -26.512 -9.547 14.737 1.00 88.31 300 GLN A CA 1
ATOM 2402 C C . GLN A 1 300 ? -25.205 -10.352 14.732 1.00 88.31 300 GLN A C 1
ATOM 2404 O O . GLN A 1 300 ? -25.082 -11.318 15.488 1.00 88.31 300 GLN A O 1
ATOM 2409 N N . PHE A 1 301 ? -24.214 -9.921 13.946 1.00 88.19 301 PHE A N 1
ATOM 2410 C CA . PHE A 1 301 ? -22.892 -10.540 13.889 1.00 88.19 301 PHE A CA 1
ATOM 2411 C C . PHE A 1 301 ? -22.224 -10.579 15.272 1.00 88.19 301 PHE A C 1
ATOM 2413 O O . PHE A 1 301 ? -21.892 -11.651 15.788 1.00 88.19 301 PHE A O 1
ATOM 2420 N N . TRP A 1 302 ? -22.115 -9.424 15.934 1.00 89.94 302 TRP A N 1
ATOM 2421 C CA . TRP A 1 302 ? -21.497 -9.334 17.258 1.00 89.94 302 TRP A CA 1
ATOM 2422 C C . TRP A 1 302 ? -22.315 -10.030 18.331 1.00 89.94 302 TRP A C 1
ATOM 2424 O O . TRP A 1 302 ? -21.745 -10.635 19.235 1.00 89.94 302 TRP A O 1
ATOM 2434 N N . ASN A 1 303 ? -23.643 -10.006 18.233 1.00 89.62 303 ASN A N 1
ATOM 2435 C CA . ASN A 1 303 ? -24.498 -10.742 19.160 1.00 89.62 303 ASN A CA 1
ATOM 2436 C C . ASN A 1 303 ? -24.298 -12.259 19.041 1.00 89.62 303 ASN A C 1
ATOM 2438 O O . ASN A 1 303 ? -24.294 -12.948 20.060 1.00 89.62 303 ASN A O 1
ATOM 2442 N N . ASN A 1 304 ? -24.049 -12.781 17.838 1.00 89.06 304 ASN A N 1
ATOM 2443 C CA . ASN A 1 304 ? -23.698 -14.187 17.645 1.00 89.06 304 ASN A CA 1
ATOM 2444 C C . ASN A 1 304 ? -22.343 -14.526 18.284 1.00 89.06 304 ASN A C 1
ATOM 2446 O O . ASN A 1 304 ? -22.246 -15.526 18.996 1.00 89.06 304 ASN A O 1
ATOM 2450 N N . ILE A 1 305 ? -21.327 -13.670 18.118 1.00 87.12 305 ILE A N 1
ATOM 2451 C CA . ILE A 1 305 ? -20.035 -13.816 18.814 1.00 87.12 305 ILE A CA 1
ATOM 2452 C C . ILE A 1 305 ? -20.237 -13.785 20.333 1.00 87.12 305 ILE A C 1
ATOM 2454 O O . ILE A 1 305 ? -19.751 -14.667 21.037 1.00 87.12 305 ILE A O 1
ATOM 2458 N N . LYS A 1 306 ? -21.018 -12.824 20.846 1.00 88.44 306 LYS A N 1
ATOM 2459 C CA . LYS A 1 306 ? -21.309 -12.683 22.281 1.00 88.44 306 LYS A CA 1
ATOM 2460 C C . LYS A 1 306 ? -22.035 -13.892 22.874 1.00 88.44 306 LYS A C 1
ATOM 2462 O O . LYS A 1 306 ? -21.889 -14.136 24.069 1.00 88.44 306 LYS A O 1
ATOM 2467 N N . ARG A 1 307 ? -22.836 -14.607 22.075 1.00 87.88 307 ARG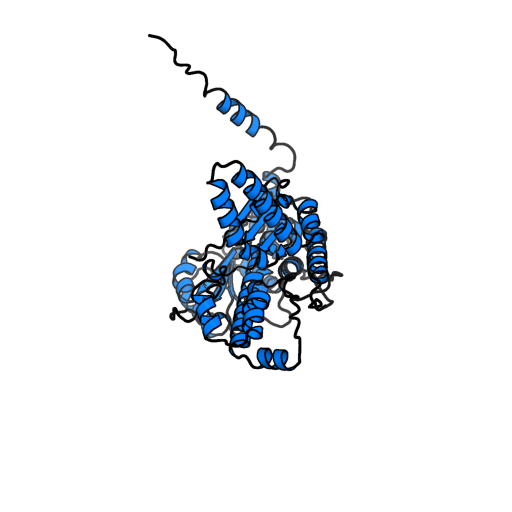 A N 1
ATOM 2468 C CA . ARG A 1 307 ? -23.538 -15.837 22.480 1.00 87.88 307 ARG A CA 1
ATOM 2469 C C . ARG A 1 307 ? -22.618 -17.058 22.470 1.00 87.88 307 ARG A C 1
ATOM 2471 O O . ARG A 1 307 ? -22.733 -17.891 23.364 1.00 87.88 307 ARG A O 1
ATOM 2478 N N . LYS A 1 308 ? -21.730 -17.164 21.474 1.00 87.06 308 LYS A N 1
ATOM 2479 C CA . LYS A 1 308 ? -20.761 -18.266 21.355 1.00 87.06 308 LYS A CA 1
ATOM 2480 C C . LYS A 1 308 ? -19.671 -18.179 22.424 1.00 87.06 308 LYS A C 1
ATOM 2482 O O . LYS A 1 308 ? -19.359 -19.182 23.055 1.00 87.06 308 LYS A O 1
ATOM 2487 N N . GLU A 1 309 ? -19.128 -16.986 22.645 1.00 88.31 309 GLU A N 1
ATOM 2488 C CA . GLU A 1 309 ? -18.082 -16.750 23.635 1.00 88.31 309 GLU A CA 1
ATOM 2489 C C . GLU A 1 309 ? -18.683 -16.274 24.960 1.00 88.31 309 GLU A C 1
ATOM 2491 O O . GLU A 1 309 ? -19.282 -15.199 25.053 1.00 88.31 309 GLU A O 1
ATOM 2496 N N . LYS A 1 310 ? -18.525 -17.086 26.007 1.00 86.25 310 LYS A N 1
ATOM 2497 C CA . LYS A 1 310 ? -19.086 -16.798 27.332 1.00 86.25 310 LYS A CA 1
ATOM 2498 C C . LYS A 1 310 ? -18.158 -15.916 28.163 1.00 86.25 310 LYS A C 1
ATOM 2500 O O . LYS A 1 310 ? -18.654 -15.164 29.006 1.00 86.25 310 LYS A O 1
ATOM 2505 N N . SER A 1 311 ? -16.844 -15.967 27.927 1.00 88.69 311 SER A N 1
ATOM 2506 C CA . SER A 1 311 ? -15.892 -15.153 28.680 1.00 88.69 311 SER A CA 1
ATOM 2507 C C . SER A 1 311 ? -16.042 -13.678 28.313 1.00 88.69 311 SER A C 1
ATOM 2509 O O . SER A 1 311 ? -15.843 -13.255 27.173 1.00 88.69 311 SER A O 1
ATOM 2511 N N . LYS A 1 312 ? -16.380 -12.854 29.312 1.00 88.00 312 LYS A N 1
ATOM 2512 C CA . LYS A 1 312 ? -16.443 -11.396 29.148 1.00 88.00 312 LYS A CA 1
ATOM 2513 C C . LYS A 1 312 ? -15.088 -10.826 28.720 1.00 88.00 312 LYS A C 1
ATOM 2515 O O . LYS A 1 312 ? -15.052 -9.954 27.864 1.00 88.00 312 LYS A O 1
ATOM 2520 N N . VAL A 1 313 ? -14.007 -11.361 29.278 1.00 87.50 313 VAL A N 1
ATOM 2521 C CA . VAL A 1 313 ? -12.624 -10.947 29.011 1.00 87.50 313 VAL A CA 1
ATOM 2522 C C . VAL A 1 313 ? -12.293 -11.125 27.535 1.00 87.50 313 VAL A C 1
ATOM 2524 O O . VAL A 1 313 ? -11.830 -10.191 26.888 1.00 87.50 313 VAL A O 1
ATOM 2527 N N . VAL A 1 314 ? -12.615 -12.299 26.989 1.00 88.44 314 VAL A N 1
ATOM 2528 C CA . VAL A 1 314 ? -12.403 -12.611 25.575 1.00 88.44 314 VAL A CA 1
ATOM 2529 C C . VAL A 1 314 ? -13.218 -11.684 24.672 1.00 88.44 314 VAL A C 1
ATOM 2531 O O . VAL A 1 314 ? -12.687 -11.117 23.719 1.00 88.44 314 VAL A O 1
ATOM 2534 N N . ARG A 1 315 ? -14.501 -11.474 24.990 1.00 89.56 315 ARG A N 1
ATOM 2535 C CA . ARG A 1 315 ? -15.370 -10.568 24.219 1.00 89.56 315 ARG A CA 1
ATOM 2536 C C . ARG A 1 315 ? -14.862 -9.129 24.222 1.00 89.56 315 ARG A C 1
ATOM 2538 O O . ARG A 1 315 ? -14.851 -8.490 23.170 1.00 89.56 315 ARG A O 1
ATOM 2545 N N . ASP A 1 316 ? -14.440 -8.637 25.383 1.00 87.44 316 ASP A N 1
ATOM 2546 C CA . ASP A 1 316 ? -13.920 -7.281 25.540 1.00 87.44 316 ASP A CA 1
ATOM 2547 C C . ASP A 1 316 ? -12.588 -7.112 24.795 1.00 87.44 316 ASP A C 1
ATOM 2549 O O . ASP A 1 316 ? -12.382 -6.071 24.171 1.00 87.44 316 ASP A O 1
ATOM 2553 N N . PHE A 1 317 ? -11.722 -8.133 24.792 1.00 88.88 317 PHE A N 1
ATOM 2554 C CA . PHE A 1 317 ? -10.480 -8.141 24.017 1.00 88.88 317 PHE A CA 1
ATOM 2555 C C . PHE A 1 317 ? -10.741 -8.100 22.508 1.00 88.88 317 PHE A C 1
ATOM 2557 O O . PHE A 1 317 ? -10.153 -7.278 21.811 1.00 88.88 317 PHE A O 1
ATOM 2564 N N . ILE A 1 318 ? -11.665 -8.925 22.004 1.00 89.50 318 ILE A N 1
ATOM 2565 C CA . ILE A 1 318 ? -12.035 -8.918 20.583 1.00 89.50 318 ILE A CA 1
ATOM 2566 C C . ILE A 1 318 ? -12.553 -7.527 20.193 1.00 89.50 318 ILE A C 1
ATOM 2568 O O . ILE A 1 318 ? -11.975 -6.862 19.338 1.00 89.50 318 ILE A O 1
ATOM 2572 N N . MET A 1 319 ? -13.608 -7.043 20.849 1.00 88.88 319 MET A N 1
ATOM 2573 C CA . MET A 1 319 ? -14.277 -5.801 20.446 1.00 88.88 319 MET A CA 1
ATOM 2574 C C . MET A 1 319 ? -13.415 -4.554 20.678 1.00 88.88 319 MET A C 1
ATOM 2576 O O . MET A 1 319 ? -13.295 -3.702 19.797 1.00 88.88 319 MET A O 1
ATOM 2580 N N . ASN A 1 320 ? -12.819 -4.410 21.864 1.00 85.44 320 ASN A N 1
ATOM 2581 C CA . ASN A 1 320 ? -12.106 -3.183 22.220 1.00 85.44 320 ASN A CA 1
ATOM 2582 C C . ASN A 1 320 ? -10.610 -3.241 21.904 1.00 85.44 320 ASN A C 1
ATOM 2584 O O . ASN A 1 320 ? -10.036 -2.194 21.629 1.00 85.44 320 ASN A O 1
ATOM 2588 N N . GLY A 1 321 ? -9.998 -4.425 21.912 1.00 84.56 321 GLY A N 1
ATOM 2589 C CA . GLY A 1 321 ? -8.588 -4.603 21.573 1.00 84.56 321 GLY A CA 1
ATOM 2590 C C . GLY A 1 321 ? -8.359 -4.771 20.078 1.00 84.56 321 GLY A C 1
ATOM 2591 O O . GLY A 1 321 ? -7.696 -3.939 19.470 1.00 84.56 321 GLY A O 1
ATOM 2592 N N . LEU A 1 322 ? -8.936 -5.809 19.464 1.00 87.31 322 LEU A N 1
ATOM 2593 C CA . LEU A 1 322 ? -8.669 -6.129 18.053 1.00 87.31 322 LEU A CA 1
ATOM 2594 C C . LEU A 1 322 ? -9.380 -5.183 17.078 1.00 87.31 322 LEU A C 1
ATOM 2596 O O . LEU A 1 322 ? -8.772 -4.733 16.107 1.00 87.31 322 LEU A O 1
ATOM 2600 N N . PHE A 1 323 ? -10.659 -4.874 17.323 1.00 88.06 323 PHE A N 1
ATOM 2601 C CA . PHE A 1 323 ? -11.464 -4.092 16.377 1.00 88.06 323 PHE A CA 1
ATOM 2602 C C . PHE A 1 323 ? -11.348 -2.592 16.583 1.00 88.06 323 PHE A C 1
ATOM 2604 O O . PHE A 1 323 ? -10.893 -1.905 15.675 1.00 88.06 323 PHE A O 1
ATOM 2611 N N . LYS A 1 324 ? -11.693 -2.062 17.762 1.00 84.56 324 LYS A N 1
ATOM 2612 C CA . LYS A 1 324 ? -11.478 -0.626 18.015 1.00 84.56 324 LYS A CA 1
ATOM 2613 C C . LYS A 1 324 ? -10.006 -0.245 17.914 1.00 84.56 324 LYS A C 1
ATOM 2615 O O . LYS A 1 324 ? -9.721 0.874 17.505 1.00 84.56 324 LYS A O 1
ATOM 2620 N N . ASN A 1 325 ? -9.110 -1.172 18.254 1.00 81.25 325 ASN A N 1
ATOM 2621 C CA . ASN A 1 325 ? -7.670 -1.032 18.087 1.00 81.25 325 ASN A CA 1
ATOM 2622 C C . ASN A 1 325 ? -7.155 0.359 18.529 1.00 81.25 325 ASN A C 1
ATOM 2624 O O . ASN A 1 325 ? -6.689 1.152 17.702 1.00 81.25 325 ASN A O 1
ATOM 2628 N N . PRO A 1 326 ? -7.334 0.708 19.819 1.00 77.38 326 PRO A N 1
ATOM 2629 C CA . PRO A 1 326 ? -6.883 1.987 20.345 1.00 77.38 326 PRO A CA 1
ATOM 2630 C C . PRO A 1 326 ? -5.353 2.053 20.343 1.00 77.38 326 PRO A C 1
ATOM 2632 O O . PRO A 1 326 ? -4.668 1.026 20.369 1.00 77.38 326 PRO A O 1
ATOM 2635 N N . ASN A 1 327 ? -4.822 3.277 20.353 1.00 81.94 327 ASN A N 1
ATOM 2636 C CA . ASN A 1 327 ? -3.384 3.543 20.439 1.00 81.94 327 ASN A CA 1
ATOM 2637 C C . ASN A 1 327 ? -2.568 2.814 19.358 1.00 81.94 327 ASN A C 1
ATOM 2639 O O . ASN A 1 327 ? -1.511 2.263 19.644 1.00 81.94 327 ASN A O 1
ATOM 2643 N N . TYR A 1 328 ? -3.077 2.761 18.123 1.00 83.62 328 TYR A N 1
ATOM 2644 C CA . TYR A 1 328 ? -2.350 2.217 16.968 1.00 83.62 328 TYR A CA 1
ATOM 2645 C C . TYR A 1 328 ? -1.879 0.758 17.112 1.00 83.62 328 TYR A C 1
ATOM 2647 O O . TYR A 1 328 ? -0.914 0.347 16.469 1.00 83.62 328 TYR A O 1
ATOM 2655 N N . SER A 1 329 ? -2.615 -0.068 17.856 1.00 75.06 329 SER A N 1
ATOM 2656 C CA . SER A 1 329 ? -2.294 -1.468 18.217 1.00 75.06 329 SER A CA 1
ATOM 2657 C C . SER A 1 329 ? -1.404 -1.627 19.447 1.00 75.06 329 SER A C 1
ATOM 2659 O O . SER A 1 329 ? -1.005 -2.742 19.765 1.00 75.06 329 SER A O 1
ATOM 2661 N N . GLY A 1 330 ? -1.181 -0.548 20.202 1.00 65.31 330 GLY A N 1
ATOM 2662 C CA . GLY A 1 330 ? -0.551 -0.579 21.524 1.00 65.31 330 GLY A CA 1
ATOM 2663 C C . GLY A 1 330 ? -1.460 -1.079 22.653 1.00 65.31 330 GLY A C 1
ATOM 2664 O O . GLY A 1 330 ? -1.011 -1.193 23.786 1.00 65.31 330 GLY A O 1
ATOM 2665 N N . PHE A 1 331 ? -2.733 -1.384 22.386 1.00 67.81 331 PHE A N 1
ATOM 2666 C CA . PHE A 1 331 ? -3.729 -1.716 23.408 1.00 67.81 331 PHE A CA 1
ATOM 2667 C C . PHE A 1 331 ? -3.214 -2.638 24.530 1.00 67.81 331 PHE A C 1
ATOM 2669 O O . PHE A 1 331 ? -2.933 -3.819 24.323 1.00 67.81 331 PHE A O 1
ATOM 2676 N N . ASN A 1 332 ? -3.157 -2.094 25.749 1.00 62.28 332 ASN A N 1
ATOM 2677 C CA . ASN A 1 332 ? -2.825 -2.856 26.943 1.00 62.28 332 ASN A CA 1
ATOM 2678 C C . ASN A 1 332 ? -4.116 -3.349 27.603 1.00 62.28 332 ASN A C 1
ATOM 2680 O O . ASN A 1 332 ? -4.883 -2.568 28.173 1.00 62.28 332 ASN A O 1
ATOM 2684 N N . PHE A 1 333 ? -4.372 -4.652 27.510 1.00 66.06 333 PHE A N 1
ATOM 2685 C CA . PHE A 1 333 ? -5.511 -5.263 28.176 1.00 66.06 333 PHE A CA 1
ATOM 2686 C C . PHE A 1 333 ? -5.160 -5.496 29.652 1.00 66.06 333 PHE A C 1
ATOM 2688 O O . PHE A 1 333 ? -4.352 -6.365 29.975 1.00 66.06 333 PHE A O 1
ATOM 2695 N N . SER A 1 334 ? -5.763 -4.722 30.561 1.00 62.44 334 SER A N 1
ATOM 2696 C CA . SER A 1 334 ? -5.543 -4.864 32.007 1.00 62.44 334 SER A CA 1
ATOM 2697 C C . SER A 1 334 ? -6.117 -6.186 32.528 1.00 62.44 334 SER A C 1
ATOM 2699 O O . SER A 1 334 ? -7.267 -6.262 32.967 1.00 62.44 334 SER A O 1
ATOM 2701 N N . LEU A 1 335 ? -5.304 -7.238 32.482 1.00 71.88 335 LEU A N 1
ATOM 2702 C CA . LEU A 1 335 ? -5.604 -8.532 33.082 1.00 71.88 335 LEU A CA 1
ATOM 2703 C C . LEU A 1 335 ? -5.513 -8.405 34.599 1.00 71.88 335 LEU A C 1
ATOM 2705 O O . LEU A 1 335 ? -4.453 -8.121 35.149 1.00 71.88 335 LEU A O 1
ATOM 2709 N N . LYS A 1 336 ? -6.636 -8.608 35.289 1.00 68.25 336 LYS A N 1
ATOM 2710 C CA . LYS A 1 336 ? -6.693 -8.491 36.753 1.00 68.25 336 LYS A CA 1
ATOM 2711 C C . LYS A 1 336 ? -6.064 -9.690 37.462 1.00 68.25 336 LYS A C 1
ATOM 2713 O O . LYS A 1 336 ? -5.748 -9.591 38.641 1.00 68.25 336 LYS A O 1
ATOM 2718 N N . ASN A 1 337 ? -5.932 -10.827 36.775 1.00 76.44 337 ASN A N 1
ATOM 2719 C CA . ASN A 1 337 ? -5.332 -12.046 37.312 1.00 76.44 337 ASN A CA 1
ATOM 2720 C C . ASN A 1 337 ? -4.827 -12.986 36.196 1.00 76.44 337 ASN A C 1
ATOM 2722 O O . ASN A 1 337 ? -5.164 -12.839 35.019 1.00 76.44 337 ASN A O 1
ATOM 2726 N N . GLU A 1 338 ? -4.040 -13.989 36.588 1.00 78.50 338 GLU A N 1
ATOM 2727 C CA . GLU A 1 338 ? -3.451 -14.993 35.689 1.00 78.50 338 GLU A CA 1
ATOM 2728 C C . GLU A 1 338 ? -4.509 -15.870 34.987 1.00 78.50 338 GLU A C 1
ATOM 2730 O O . GLU A 1 338 ? -4.301 -16.349 33.871 1.00 78.50 338 GLU A O 1
ATOM 2735 N N . GLN A 1 339 ? -5.679 -16.048 35.605 1.00 79.94 339 GLN A N 1
ATOM 2736 C CA . GLN A 1 339 ? -6.782 -16.828 35.041 1.00 79.94 339 GLN A CA 1
ATOM 2737 C C . GLN A 1 339 ? -7.369 -16.164 33.788 1.00 79.94 339 GLN A C 1
ATOM 2739 O O . GLN A 1 339 ? -7.579 -16.844 32.786 1.00 79.94 339 GLN A O 1
ATOM 2744 N N . GLN A 1 340 ? -7.542 -14.839 33.795 1.00 80.44 340 GLN A N 1
ATOM 2745 C CA . GLN A 1 340 ? -7.985 -14.083 32.619 1.00 80.44 340 GLN A CA 1
ATOM 2746 C C . GLN A 1 340 ? -6.986 -14.187 31.456 1.00 80.44 340 GLN A C 1
ATOM 2748 O O . GLN A 1 340 ? -7.393 -14.274 30.299 1.00 80.44 340 GLN A O 1
ATOM 2753 N N . SER A 1 341 ? -5.682 -14.235 31.758 1.00 78.88 341 SER A N 1
ATOM 2754 C CA . SER A 1 341 ? -4.637 -14.451 30.747 1.00 78.88 341 SER A CA 1
ATOM 2755 C C . SER A 1 341 ? -4.780 -15.826 30.089 1.00 78.88 341 SER A C 1
ATOM 2757 O O . SER A 1 341 ? -4.808 -15.949 28.863 1.00 78.88 341 SER A O 1
ATOM 2759 N N . LYS A 1 342 ? -4.967 -16.867 30.913 1.00 82.31 342 LYS A N 1
ATOM 2760 C CA . LYS A 1 342 ? -5.176 -18.244 30.445 1.00 82.31 342 LYS A CA 1
ATOM 2761 C C . LYS A 1 342 ? -6.451 -18.385 29.612 1.00 82.31 342 LYS A C 1
ATOM 2763 O O . LYS A 1 342 ? -6.448 -19.155 28.656 1.00 82.31 342 LYS A O 1
ATOM 2768 N N . GLU A 1 343 ? -7.522 -17.659 29.937 1.00 84.56 343 GLU A N 1
ATOM 2769 C CA . GLU A 1 343 ? -8.754 -17.643 29.132 1.00 84.56 343 GLU A CA 1
ATOM 2770 C C . GLU A 1 343 ? -8.519 -17.084 27.721 1.00 84.56 343 GLU A C 1
ATOM 2772 O O . GLU A 1 343 ? -8.939 -17.707 26.746 1.00 84.56 343 GLU A O 1
ATOM 2777 N N . LEU A 1 344 ? -7.803 -15.959 27.596 1.00 84.25 344 LEU A N 1
ATOM 2778 C CA . LEU A 1 344 ? -7.471 -15.371 26.293 1.00 84.25 344 LEU A CA 1
ATOM 2779 C C . LEU A 1 344 ? -6.584 -16.297 25.459 1.00 84.25 344 LEU A C 1
ATOM 2781 O O . LEU A 1 344 ? -6.912 -16.584 24.310 1.00 84.25 344 LEU A O 1
ATOM 2785 N N . GLN A 1 345 ? -5.502 -16.812 26.048 1.00 83.12 345 GLN A N 1
ATOM 2786 C CA . GLN A 1 345 ? -4.546 -17.679 25.349 1.00 83.12 345 GLN A CA 1
ATOM 2787 C C . GLN A 1 345 ? -5.180 -18.990 24.862 1.00 83.12 345 GLN A C 1
ATOM 2789 O O . GLN A 1 345 ? -4.815 -19.510 23.807 1.00 83.12 345 GLN A O 1
ATOM 2794 N N . LYS A 1 346 ? -6.142 -19.537 25.617 1.00 87.06 346 LYS A N 1
ATOM 2795 C CA . LYS A 1 346 ? -6.829 -20.783 25.255 1.00 87.06 346 LYS A CA 1
ATOM 2796 C C . LYS A 1 346 ? -7.941 -20.583 24.226 1.00 87.06 346 LYS A C 1
ATOM 2798 O O . LYS A 1 346 ? -8.320 -21.556 23.572 1.00 87.06 346 LYS A O 1
ATOM 2803 N N . SER A 1 347 ? -8.458 -19.365 24.049 1.00 87.50 347 SER A N 1
ATOM 2804 C CA . SER A 1 347 ? -9.566 -19.120 23.125 1.00 87.50 347 SER A CA 1
ATOM 2805 C C . SER A 1 347 ? -9.138 -19.358 21.671 1.00 87.50 347 SER A C 1
ATOM 2807 O O . SER A 1 347 ? -8.303 -18.650 21.106 1.00 87.50 347 SER A O 1
ATOM 2809 N N . GLY A 1 348 ? -9.717 -20.383 21.037 1.00 87.88 348 GLY A N 1
ATOM 2810 C CA . GLY A 1 348 ? -9.547 -20.628 19.600 1.00 87.88 348 GLY A CA 1
ATOM 2811 C C . GLY A 1 348 ? -10.142 -19.503 18.750 1.00 87.88 348 GLY A C 1
ATOM 2812 O O . GLY A 1 348 ? -9.567 -19.137 17.730 1.00 87.88 348 GLY A O 1
ATOM 2813 N N . LEU A 1 349 ? -11.236 -18.897 19.223 1.00 88.94 349 LEU A N 1
ATOM 2814 C CA . LEU A 1 349 ? -11.907 -17.795 18.540 1.00 88.94 349 LEU A CA 1
ATOM 2815 C C . LEU A 1 349 ? -11.017 -16.548 18.457 1.00 88.94 349 LEU A C 1
ATOM 2817 O O . LEU A 1 349 ? -10.945 -15.930 17.399 1.00 88.94 349 LEU A O 1
ATOM 2821 N N . VAL A 1 350 ? -10.315 -16.199 19.543 1.00 88.81 350 VAL A N 1
ATOM 2822 C CA . VAL A 1 350 ? -9.364 -15.072 19.537 1.00 88.81 350 VAL A CA 1
ATOM 2823 C C . VAL A 1 350 ? -8.275 -15.300 18.507 1.00 88.81 350 VAL A C 1
ATOM 2825 O O . VAL A 1 350 ? -8.060 -14.427 17.677 1.00 88.81 350 VAL A O 1
ATOM 2828 N N . ARG A 1 351 ? -7.641 -16.478 18.520 1.00 89.06 351 ARG A N 1
ATOM 2829 C CA . ARG A 1 351 ? -6.554 -16.804 17.586 1.00 89.06 351 ARG A CA 1
ATOM 2830 C C . ARG A 1 351 ? -7.000 -16.695 16.129 1.00 89.06 351 ARG A C 1
ATOM 2832 O O . ARG A 1 351 ? -6.300 -16.080 15.335 1.00 89.06 351 ARG A O 1
ATOM 2839 N N . GLN A 1 352 ? -8.177 -17.227 15.799 1.00 89.69 352 GLN A N 1
ATOM 2840 C CA . GLN A 1 352 ? -8.733 -17.147 14.445 1.00 89.69 352 GLN A CA 1
ATOM 2841 C C . GLN A 1 352 ? -9.016 -15.699 14.022 1.00 89.69 352 GLN A C 1
ATOM 2843 O O . GLN A 1 352 ? -8.572 -15.265 12.962 1.00 89.69 352 GLN A O 1
ATOM 2848 N N . ILE A 1 353 ? -9.719 -14.929 14.861 1.00 91.38 353 ILE A N 1
ATOM 2849 C CA . ILE A 1 353 ? -10.044 -13.526 14.565 1.00 91.38 353 ILE A CA 1
ATOM 2850 C C . ILE A 1 353 ? -8.771 -12.682 14.458 1.00 91.38 353 ILE A C 1
ATOM 2852 O O . ILE A 1 353 ? -8.669 -11.838 13.574 1.00 91.38 353 ILE A O 1
ATOM 2856 N N . GLU A 1 354 ? -7.800 -12.900 15.342 1.00 89.50 354 GLU A N 1
ATOM 2857 C CA . GLU A 1 354 ? -6.527 -12.186 15.346 1.00 89.50 354 GLU A CA 1
ATOM 2858 C C . GLU A 1 354 ? -5.717 -12.470 14.077 1.00 89.50 354 GLU A C 1
ATOM 2860 O O . GLU A 1 354 ? -5.201 -11.532 13.476 1.00 89.50 354 GLU A O 1
ATOM 2865 N N . GLN A 1 355 ? -5.631 -13.733 13.644 1.00 90.88 355 GLN A N 1
ATOM 2866 C CA . GLN A 1 355 ? -4.942 -14.114 12.406 1.00 90.88 355 GLN A CA 1
ATOM 2867 C C . GLN A 1 355 ? -5.566 -13.436 11.185 1.00 90.88 355 GLN A C 1
ATOM 2869 O O . GLN A 1 355 ? -4.855 -12.778 10.429 1.00 90.88 355 GLN A O 1
ATOM 2874 N N . ILE A 1 356 ? -6.893 -13.518 11.047 1.00 91.88 356 ILE A N 1
ATOM 2875 C CA . ILE A 1 356 ? -7.635 -12.835 9.978 1.00 91.88 356 ILE A CA 1
ATOM 2876 C C . ILE A 1 356 ? -7.395 -11.334 10.034 1.00 91.88 356 ILE A C 1
ATOM 2878 O O . ILE A 1 356 ? -7.083 -10.725 9.015 1.00 91.88 356 ILE A O 1
ATOM 2882 N N . ARG A 1 357 ? -7.490 -10.723 11.219 1.00 90.25 357 ARG A N 1
ATOM 2883 C CA . ARG A 1 357 ? -7.347 -9.274 11.327 1.00 90.25 357 ARG A CA 1
ATOM 2884 C C . ARG A 1 357 ? -5.923 -8.806 11.033 1.00 90.25 357 ARG A C 1
ATOM 2886 O O . ARG A 1 357 ? -5.757 -7.740 10.451 1.00 90.25 357 ARG A O 1
ATOM 2893 N N . LYS A 1 358 ? -4.901 -9.576 11.413 1.00 89.81 358 LYS A N 1
ATOM 2894 C CA . LYS A 1 358 ? -3.500 -9.295 11.060 1.00 89.81 358 LYS A CA 1
ATOM 2895 C C . LYS A 1 358 ? -3.298 -9.328 9.549 1.00 89.81 358 LYS A C 1
ATOM 2897 O O . LYS A 1 358 ? -2.772 -8.360 9.011 1.00 89.81 358 LYS A O 1
ATOM 2902 N N . PHE A 1 359 ? -3.775 -10.385 8.897 1.00 91.94 359 PHE A N 1
ATOM 2903 C CA . PHE A 1 359 ? -3.746 -10.537 7.443 1.00 91.94 359 PHE A CA 1
ATOM 2904 C C . PHE A 1 359 ? -4.423 -9.347 6.737 1.00 91.94 359 PHE A C 1
ATOM 2906 O O . PHE A 1 359 ? -3.803 -8.642 5.947 1.00 91.94 359 PHE A O 1
ATOM 2913 N N . GLU A 1 360 ? -5.658 -9.033 7.115 1.00 92.00 360 GLU A N 1
ATOM 2914 C CA . GLU A 1 360 ? -6.430 -7.911 6.575 1.00 92.00 360 GLU A CA 1
ATOM 2915 C C . GLU A 1 360 ? -5.739 -6.544 6.736 1.00 92.00 360 GLU A C 1
ATOM 2917 O O . GLU A 1 360 ? -5.670 -5.738 5.803 1.00 92.00 360 GLU A O 1
ATOM 2922 N N . LEU A 1 361 ? -5.183 -6.279 7.924 1.00 89.81 361 LEU A N 1
ATOM 2923 C CA . LEU A 1 361 ? -4.458 -5.039 8.202 1.00 89.81 361 LEU A CA 1
ATOM 2924 C C . LEU A 1 361 ? -3.157 -4.935 7.400 1.00 89.81 361 LEU A C 1
ATOM 2926 O O . LEU A 1 361 ? -2.794 -3.831 6.994 1.00 89.81 361 LEU A O 1
ATOM 2930 N N . GLN A 1 362 ? -2.463 -6.052 7.170 1.00 90.62 362 GLN A N 1
ATOM 2931 C CA . GLN A 1 362 ? -1.265 -6.086 6.332 1.00 90.62 362 GLN A CA 1
ATOM 2932 C C . GLN A 1 362 ? -1.603 -5.735 4.883 1.00 90.62 362 GLN A C 1
ATOM 2934 O O . GLN A 1 362 ? -0.980 -4.834 4.327 1.00 90.62 362 GLN A O 1
ATOM 2939 N N . PHE A 1 363 ? -2.639 -6.350 4.306 1.00 92.19 363 PHE A N 1
ATOM 2940 C CA . PHE A 1 363 ? -3.088 -6.042 2.943 1.00 92.19 363 PHE A CA 1
ATOM 2941 C C . PHE A 1 363 ? -3.584 -4.600 2.805 1.00 92.19 363 PHE A C 1
ATOM 2943 O O . PHE A 1 363 ? -3.230 -3.914 1.846 1.00 92.19 363 PHE A O 1
ATOM 2950 N N . SER A 1 364 ? -4.324 -4.098 3.798 1.00 91.12 364 SER A N 1
ATOM 2951 C CA . SER A 1 364 ? -4.720 -2.686 3.848 1.00 91.12 364 SER A CA 1
ATOM 2952 C C . SER A 1 364 ? -3.499 -1.760 3.874 1.00 91.12 364 SER A C 1
ATOM 2954 O O . SER A 1 364 ? -3.464 -0.768 3.155 1.00 91.12 364 SER A O 1
ATOM 2956 N N . SER A 1 365 ? -2.475 -2.082 4.672 1.00 92.56 365 SER A N 1
ATOM 2957 C CA . SER A 1 365 ? -1.234 -1.299 4.719 1.00 92.56 365 SER A CA 1
ATOM 2958 C C . SER A 1 365 ? -0.475 -1.358 3.394 1.00 92.56 365 SER A C 1
ATOM 2960 O O . SER A 1 365 ? 0.017 -0.328 2.946 1.00 92.56 365 SER A O 1
ATOM 2962 N N . ALA A 1 366 ? -0.399 -2.525 2.749 1.00 93.75 366 ALA A N 1
ATOM 2963 C CA . ALA A 1 366 ? 0.246 -2.673 1.449 1.00 93.75 366 ALA A CA 1
ATOM 2964 C C . ALA A 1 366 ? -0.463 -1.854 0.362 1.00 93.75 366 ALA A C 1
ATOM 2966 O O . ALA A 1 366 ? 0.208 -1.209 -0.437 1.00 93.75 366 ALA A O 1
ATOM 2967 N N . ALA A 1 367 ? -1.798 -1.778 0.378 1.00 93.50 367 ALA A N 1
ATOM 2968 C CA . ALA A 1 367 ? -2.547 -0.889 -0.514 1.00 93.50 367 ALA A CA 1
ATOM 2969 C C . ALA A 1 367 ? -2.143 0.588 -0.332 1.00 93.50 367 ALA A C 1
ATOM 2971 O O . ALA A 1 367 ? -1.984 1.323 -1.308 1.00 93.50 367 ALA A O 1
ATOM 2972 N N . ILE A 1 368 ? -1.913 1.018 0.914 1.00 95.81 368 ILE A N 1
ATOM 2973 C CA . ILE A 1 368 ? -1.443 2.377 1.206 1.00 95.81 368 ILE A CA 1
ATOM 2974 C C . ILE A 1 368 ? 0.003 2.596 0.750 1.00 95.81 368 ILE A C 1
ATOM 2976 O O . ILE A 1 368 ? 0.315 3.713 0.344 1.00 95.81 368 ILE A O 1
ATOM 2980 N N . ASN A 1 369 ? 0.865 1.571 0.728 1.00 96.06 369 ASN A N 1
ATOM 2981 C CA . ASN A 1 369 ? 2.210 1.705 0.157 1.00 96.06 369 ASN A CA 1
ATOM 2982 C C . ASN A 1 369 ? 2.152 2.182 -1.302 1.00 96.06 369 ASN A C 1
ATOM 2984 O O . ASN A 1 369 ? 2.831 3.146 -1.641 1.00 96.06 369 ASN A O 1
ATOM 2988 N N . PHE A 1 370 ? 1.305 1.576 -2.145 1.00 95.38 370 PHE A N 1
ATOM 2989 C CA . PHE A 1 370 ? 1.140 2.007 -3.543 1.00 95.38 370 PHE A CA 1
ATOM 2990 C C . PHE A 1 370 ? 0.718 3.471 -3.644 1.00 95.38 370 PHE A C 1
ATOM 2992 O O . PHE A 1 370 ? 1.249 4.226 -4.457 1.00 95.38 370 PHE A O 1
ATOM 2999 N N . LEU A 1 371 ? -0.224 3.891 -2.796 1.00 93.94 371 LEU A N 1
ATOM 3000 C CA . LEU A 1 371 ? -0.712 5.265 -2.787 1.00 93.94 371 LEU A CA 1
ATOM 3001 C C . LEU A 1 371 ? 0.367 6.254 -2.322 1.00 93.94 371 LEU A C 1
ATOM 3003 O O . LEU A 1 371 ? 0.520 7.313 -2.932 1.00 93.94 371 LEU A O 1
ATOM 3007 N N . ALA A 1 372 ? 1.113 5.912 -1.270 1.00 94.81 372 ALA A N 1
ATOM 3008 C CA . ALA A 1 372 ? 2.196 6.727 -0.729 1.00 94.81 372 ALA A CA 1
ATOM 3009 C C . ALA A 1 372 ? 3.341 6.871 -1.742 1.00 94.81 372 ALA A C 1
ATOM 3011 O O . ALA A 1 372 ? 3.732 7.993 -2.063 1.00 94.81 372 ALA A O 1
ATOM 3012 N N . VAL A 1 373 ? 3.801 5.759 -2.330 1.00 95.12 373 VAL A N 1
ATOM 3013 C CA . VAL A 1 373 ? 4.856 5.746 -3.358 1.00 95.12 373 VAL A CA 1
ATOM 3014 C C . VAL A 1 373 ? 4.409 6.493 -4.613 1.00 95.12 373 VAL A C 1
ATOM 3016 O O . VAL A 1 373 ? 5.146 7.335 -5.121 1.00 95.12 373 VAL A O 1
ATOM 3019 N N . SER A 1 374 ? 3.173 6.288 -5.083 1.00 92.19 374 SER A N 1
ATOM 3020 C CA . SER A 1 374 ? 2.670 6.994 -6.269 1.00 92.19 374 SER A CA 1
ATOM 3021 C C . SER A 1 374 ? 2.522 8.503 -6.054 1.00 92.19 374 SER A C 1
ATOM 3023 O O . SER A 1 374 ? 2.624 9.259 -7.023 1.00 92.19 374 SER A O 1
ATOM 3025 N N . ASN A 1 375 ? 2.266 8.966 -4.827 1.00 91.19 375 ASN A N 1
ATOM 3026 C CA . ASN A 1 375 ? 2.257 10.398 -4.507 1.00 91.19 375 ASN A CA 1
ATOM 3027 C C . ASN A 1 375 ? 3.644 10.935 -4.123 1.00 91.19 375 ASN A C 1
ATOM 3029 O O . ASN A 1 375 ? 3.792 12.148 -4.014 1.00 91.19 375 ASN A O 1
ATOM 3033 N N . ASN A 1 376 ? 4.631 10.051 -3.935 1.00 93.50 376 ASN A N 1
ATOM 3034 C CA . ASN A 1 376 ? 5.903 10.340 -3.275 1.00 93.50 376 ASN A CA 1
ATOM 3035 C C . ASN A 1 376 ? 5.714 11.125 -1.964 1.00 93.50 376 ASN A C 1
ATOM 3037 O O . ASN A 1 376 ? 6.389 12.116 -1.698 1.00 93.50 376 ASN A O 1
ATOM 3041 N N . ALA A 1 377 ? 4.725 10.717 -1.168 1.00 93.06 377 ALA A N 1
ATOM 3042 C CA . ALA A 1 377 ? 4.267 11.460 -0.003 1.00 93.06 377 ALA A CA 1
ATOM 3043 C C . ALA A 1 377 ? 4.177 10.557 1.227 1.00 93.06 377 ALA A C 1
ATOM 3045 O O . ALA A 1 377 ? 3.849 9.373 1.097 1.00 93.06 377 ALA A O 1
ATOM 3046 N N . PRO A 1 378 ? 4.412 11.103 2.432 1.00 95.44 378 PRO A N 1
ATOM 3047 C CA . PRO A 1 378 ? 4.234 10.334 3.648 1.00 95.44 378 PRO A CA 1
ATOM 3048 C C . PRO A 1 378 ? 2.768 9.943 3.846 1.00 95.44 378 PRO A C 1
ATOM 3050 O O . PRO A 1 378 ? 1.848 10.653 3.427 1.00 95.44 378 PRO A O 1
ATOM 3053 N N . ALA A 1 379 ? 2.552 8.833 4.545 1.00 95.62 379 ALA A N 1
ATOM 3054 C CA . ALA A 1 379 ? 1.251 8.389 5.001 1.00 95.62 379 ALA A CA 1
ATOM 3055 C C . ALA A 1 379 ? 1.211 8.262 6.526 1.00 95.62 379 ALA A C 1
ATOM 3057 O O . ALA A 1 379 ? 2.088 7.668 7.152 1.00 95.62 379 ALA A O 1
ATOM 3058 N N . LEU A 1 380 ? 0.138 8.775 7.123 1.00 95.12 380 LEU A N 1
ATOM 3059 C CA . LEU A 1 380 ? -0.141 8.652 8.547 1.00 95.12 380 LEU A CA 1
ATOM 3060 C C . LEU A 1 380 ? -1.346 7.748 8.744 1.00 95.12 380 LEU A C 1
ATOM 3062 O O . LEU A 1 380 ? -2.454 8.020 8.265 1.00 95.12 380 LEU A O 1
ATOM 3066 N N . ARG A 1 381 ? -1.123 6.671 9.494 1.00 92.50 381 ARG A N 1
ATOM 3067 C CA . ARG A 1 381 ? -2.203 5.814 9.961 1.00 92.50 381 ARG A CA 1
ATOM 3068 C C . ARG A 1 381 ? -2.942 6.526 11.082 1.00 92.50 381 ARG A C 1
ATOM 3070 O O . ARG A 1 381 ? -2.320 7.064 11.987 1.00 92.50 381 ARG A O 1
ATOM 3077 N N . LEU A 1 382 ? -4.265 6.460 11.064 1.00 90.44 382 LEU A N 1
ATOM 3078 C CA . LEU A 1 382 ? -5.144 6.900 12.139 1.00 90.44 382 LEU A CA 1
ATOM 3079 C C . LEU A 1 382 ? -5.685 5.691 12.931 1.00 90.44 382 LEU A C 1
ATOM 3081 O O . LEU A 1 382 ? -5.711 4.566 12.412 1.00 90.44 382 LEU A O 1
ATOM 3085 N N . PRO A 1 383 ? -6.124 5.876 14.190 1.00 87.88 383 PRO A N 1
ATOM 3086 C CA . PRO A 1 383 ? -6.684 4.788 14.988 1.00 87.88 383 PRO A CA 1
ATOM 3087 C C . PRO A 1 383 ? -8.006 4.285 14.402 1.00 87.88 383 PRO A C 1
ATOM 3089 O O . PRO A 1 383 ? -8.893 5.085 14.105 1.00 87.88 383 PRO A O 1
ATOM 3092 N N . ASN A 1 384 ? -8.203 2.960 14.345 1.00 86.31 384 ASN A N 1
ATOM 3093 C CA . ASN A 1 384 ? -9.446 2.374 13.811 1.00 86.31 384 ASN A CA 1
ATOM 3094 C C . ASN A 1 384 ? -10.688 2.822 14.601 1.00 86.31 384 ASN A C 1
ATOM 3096 O O . ASN A 1 384 ? -11.787 2.920 14.064 1.00 86.31 384 ASN A O 1
ATOM 3100 N N . LYS A 1 385 ? -10.520 3.168 15.884 1.00 85.44 385 LYS A N 1
ATOM 3101 C CA . LYS A 1 385 ? -11.592 3.692 16.737 1.00 85.44 385 LYS A CA 1
ATOM 3102 C C . LYS A 1 385 ? -12.323 4.894 16.130 1.00 85.44 385 LYS A C 1
ATOM 3104 O O . LYS A 1 385 ? -13.497 5.079 16.443 1.00 85.44 385 LYS A O 1
ATOM 3109 N N . LEU A 1 386 ? -11.687 5.661 15.240 1.00 85.62 386 LEU A N 1
ATOM 3110 C CA . LEU A 1 386 ? -12.353 6.750 14.526 1.00 85.62 386 LEU A CA 1
ATOM 3111 C C . LEU A 1 386 ? -13.570 6.265 13.719 1.00 85.62 386 LEU A C 1
ATOM 3113 O O . LEU A 1 386 ? -14.607 6.927 13.745 1.00 85.62 386 LEU A O 1
ATOM 3117 N N . ASN A 1 387 ? -13.498 5.066 13.131 1.00 84.75 387 ASN A N 1
ATOM 3118 C CA . ASN A 1 387 ? -14.596 4.459 12.370 1.00 84.75 387 ASN A CA 1
ATOM 3119 C C . ASN A 1 387 ? -15.784 4.021 13.242 1.00 84.75 387 ASN A C 1
ATOM 3121 O O . ASN A 1 387 ? -16.877 3.780 12.744 1.00 84.75 387 ASN A O 1
ATOM 3125 N N . PHE A 1 388 ? -15.635 3.987 14.568 1.00 85.19 388 PHE A N 1
ATOM 3126 C CA . PHE A 1 388 ? -16.707 3.583 15.484 1.00 85.19 388 PHE A CA 1
ATOM 3127 C C . PHE A 1 388 ? -17.592 4.750 15.952 1.00 85.19 388 PHE A C 1
ATOM 3129 O O . PHE A 1 388 ? -18.488 4.551 16.773 1.00 85.19 388 PHE A O 1
ATOM 3136 N N . TYR A 1 389 ? -17.392 5.967 15.433 1.00 83.44 389 TYR A N 1
ATOM 3137 C CA . TYR A 1 389 ? -18.187 7.140 15.815 1.00 83.44 389 TYR A CA 1
ATOM 3138 C C . TYR A 1 389 ? -19.511 7.308 15.040 1.00 83.44 389 TYR A C 1
ATOM 3140 O O . TYR A 1 389 ? -20.219 8.297 15.249 1.00 83.44 389 TYR A O 1
ATOM 3148 N N . HIS A 1 390 ? -19.912 6.342 14.205 1.00 79.06 390 HIS A N 1
ATOM 3149 C CA . HIS A 1 390 ? -21.173 6.400 13.449 1.00 79.06 390 HIS A CA 1
ATOM 3150 C C . HIS A 1 390 ? -22.417 6.615 14.327 1.00 79.06 390 HIS A C 1
ATOM 3152 O O . HIS A 1 390 ? -23.316 7.360 13.939 1.00 79.06 390 HIS A O 1
ATOM 3158 N N . SER A 1 391 ? -22.484 6.012 15.520 1.00 78.75 391 SER A N 1
ATOM 3159 C CA . SER A 1 391 ? -23.612 6.227 16.439 1.00 78.75 391 SER A CA 1
ATO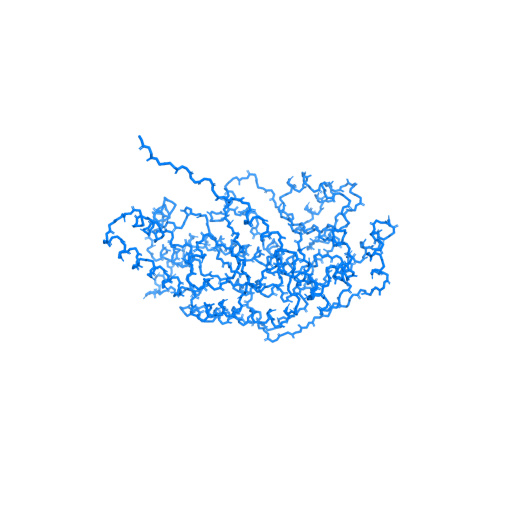M 3160 C C . SER A 1 391 ? -23.692 7.679 16.913 1.00 78.75 391 SER A C 1
ATOM 3162 O O . SER A 1 391 ? -24.773 8.258 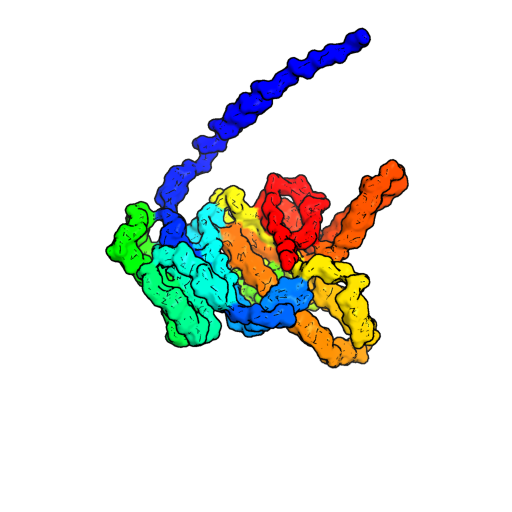16.949 1.00 78.75 391 SER A O 1
ATOM 3164 N N . SER A 1 392 ? -22.544 8.295 17.212 1.00 82.69 392 SER A N 1
ATOM 3165 C CA . SER A 1 392 ? -22.468 9.706 17.597 1.00 82.69 392 SER A CA 1
ATOM 3166 C C . SER A 1 392 ? -22.894 10.628 16.453 1.00 82.69 392 SER A C 1
ATOM 3168 O O . SER A 1 392 ? -23.554 11.634 16.696 1.00 82.69 392 SER A O 1
ATOM 3170 N N . LEU A 1 393 ? -22.566 10.275 15.206 1.00 82.25 393 LEU A N 1
ATOM 3171 C CA . LEU A 1 393 ? -23.008 11.019 14.023 1.00 82.25 393 LEU A CA 1
ATOM 3172 C C . LEU A 1 393 ? -24.525 10.915 13.811 1.00 82.25 393 LEU A C 1
ATOM 3174 O O . LEU A 1 393 ? -25.162 11.930 13.547 1.00 82.25 393 LEU A O 1
ATOM 3178 N N . ARG A 1 394 ? -25.125 9.731 14.000 1.00 82.00 394 ARG A N 1
ATOM 3179 C CA . ARG A 1 394 ? -26.591 9.558 13.946 1.00 82.00 394 ARG A CA 1
ATOM 3180 C C . ARG A 1 394 ? -27.313 10.356 15.034 1.00 82.00 394 ARG A C 1
ATOM 3182 O O . ARG A 1 394 ? -28.351 10.954 14.760 1.00 82.00 394 ARG A O 1
ATOM 3189 N N . ASP A 1 395 ? -26.759 10.404 16.249 1.00 83.75 395 ASP A N 1
ATOM 3190 C CA . ASP A 1 395 ? -27.280 11.252 17.332 1.00 83.75 395 ASP A CA 1
ATOM 3191 C C . ASP A 1 395 ? -27.284 12.735 16.921 1.00 83.75 395 ASP A C 1
ATOM 3193 O O . ASP A 1 395 ? -28.280 13.435 17.112 1.00 83.75 395 ASP A O 1
ATOM 3197 N N . ILE A 1 396 ? -26.172 13.215 16.353 1.00 85.06 396 ILE A N 1
ATOM 3198 C CA . ILE A 1 396 ? -26.014 14.594 15.864 1.00 85.06 396 ILE A CA 1
ATOM 3199 C C . ILE A 1 396 ? -27.010 14.878 14.735 1.00 85.06 396 ILE A C 1
ATOM 3201 O O . ILE A 1 396 ? -27.699 15.895 14.774 1.00 85.06 396 ILE A O 1
ATOM 3205 N N . GLU A 1 397 ? -27.150 13.970 13.769 1.00 83.88 397 GLU A N 1
ATOM 3206 C CA . GLU A 1 397 ? -28.108 14.101 12.669 1.00 83.88 397 GLU A CA 1
ATOM 3207 C C . GLU A 1 397 ? -29.551 14.201 13.192 1.00 83.88 397 GLU A C 1
ATOM 3209 O O . GLU A 1 397 ? -30.295 15.101 12.801 1.00 83.88 397 GLU A O 1
ATOM 3214 N N . SER A 1 398 ? -29.940 13.324 14.120 1.00 85.12 398 SER A N 1
ATOM 3215 C CA . SER A 1 398 ? -31.267 13.337 14.749 1.00 85.12 398 SER A CA 1
ATOM 3216 C C . SER A 1 398 ? -31.548 14.667 15.460 1.00 85.12 398 SER A C 1
ATOM 3218 O O . SER A 1 398 ? -32.592 15.288 15.246 1.00 85.12 398 SER A O 1
ATOM 3220 N N . LEU A 1 399 ? -30.578 15.167 16.235 1.00 85.75 399 LEU A N 1
ATOM 3221 C CA . LEU A 1 399 ? -30.675 16.461 16.913 1.00 85.75 399 LEU A CA 1
ATOM 3222 C C . LEU A 1 399 ? -30.747 17.633 15.925 1.00 85.75 399 LEU A C 1
ATOM 3224 O O . LEU A 1 399 ? -31.512 18.564 16.165 1.00 85.75 399 LEU A O 1
ATOM 3228 N N . SER A 1 400 ? -30.021 17.573 14.805 1.00 83.19 400 SER A N 1
ATOM 3229 C CA . SER A 1 400 ? -30.034 18.620 13.771 1.00 83.19 400 SER A CA 1
ATOM 3230 C C . SER A 1 400 ? -31.398 18.777 13.088 1.00 83.19 400 SER A C 1
ATOM 3232 O O . SER A 1 400 ? -31.775 19.880 12.703 1.00 83.19 400 SER A O 1
ATOM 3234 N N . LYS A 1 401 ? -32.171 17.687 12.984 1.00 84.50 401 LYS A N 1
ATOM 3235 C CA . LYS A 1 401 ? -33.520 17.689 12.396 1.00 84.50 401 LYS A CA 1
ATOM 3236 C C . LYS A 1 401 ? -34.579 18.224 13.361 1.00 84.50 401 LYS A C 1
ATOM 3238 O O . LYS A 1 401 ? -35.657 18.632 12.935 1.00 84.50 401 LYS A O 1
ATOM 3243 N N . SER A 1 402 ? -34.292 18.222 14.661 1.00 76.56 402 SER A N 1
ATOM 3244 C CA . SER A 1 402 ? -35.193 18.767 15.674 1.00 76.56 402 SER A CA 1
ATOM 3245 C C . SER A 1 402 ? -34.986 20.279 15.817 1.00 76.56 402 SER A C 1
ATOM 3247 O O . SER A 1 402 ? -33.961 20.727 16.317 1.00 76.56 402 SER A O 1
ATOM 3249 N N . GLY A 1 403 ? -35.961 21.084 15.389 1.00 71.88 403 GLY A N 1
ATOM 3250 C CA . GLY A 1 403 ? -35.892 22.556 15.399 1.00 71.88 403 GLY A CA 1
ATOM 3251 C C . GLY A 1 403 ? -36.132 23.225 16.761 1.00 71.88 403 GLY A C 1
ATOM 3252 O O . GLY A 1 403 ? -36.662 24.329 16.808 1.00 71.88 403 GLY A O 1
ATOM 3253 N N . SER A 1 404 ? -35.836 22.554 17.880 1.00 83.69 404 SER A N 1
ATOM 3254 C CA . SER A 1 404 ? -36.047 23.107 19.226 1.00 83.69 404 SER A CA 1
ATOM 3255 C C . SER A 1 404 ? -34.787 23.797 19.770 1.00 83.69 404 SER A C 1
ATOM 3257 O O . SER A 1 404 ? -33.666 23.357 19.542 1.00 83.69 404 SER A O 1
ATOM 3259 N N . GLN A 1 405 ? -34.934 24.834 20.594 1.00 76.12 405 GLN A N 1
ATOM 3260 C CA . GLN A 1 405 ? -33.770 25.518 21.180 1.00 76.12 405 GLN A CA 1
ATOM 3261 C C . GLN A 1 405 ? -32.928 24.596 22.095 1.00 76.12 405 GLN A C 1
ATOM 3263 O O . GLN A 1 405 ? -31.702 24.694 22.164 1.00 76.12 405 GLN A O 1
ATOM 3268 N N . GLN A 1 406 ? -33.573 23.635 22.770 1.00 80.31 406 GLN A N 1
ATOM 3269 C CA . GLN A 1 406 ? -32.874 22.625 23.575 1.00 80.31 406 GLN A CA 1
ATOM 3270 C C . GLN A 1 406 ? -32.073 21.637 22.721 1.00 80.31 406 GLN A C 1
ATOM 3272 O O . GLN A 1 406 ? -31.027 21.152 23.166 1.00 80.31 406 GLN A O 1
ATOM 3277 N N . SER A 1 407 ? -32.547 21.308 21.517 1.00 76.31 407 SER A N 1
ATOM 3278 C CA . SER A 1 407 ? -31.811 20.427 20.612 1.00 76.31 407 SER A CA 1
ATOM 3279 C C . SER A 1 407 ? -30.602 21.116 20.005 1.00 76.31 407 SER A C 1
ATOM 3281 O O . SER A 1 407 ? -29.572 20.462 19.909 1.00 76.31 407 SER A O 1
ATOM 3283 N N . GLU A 1 408 ? -30.649 22.420 19.726 1.00 79.19 408 GLU A N 1
ATOM 3284 C CA . GLU A 1 408 ? -29.470 23.181 19.281 1.00 79.19 408 GLU A CA 1
ATOM 3285 C C . GLU A 1 408 ? -28.344 23.173 20.327 1.00 79.19 408 GLU A C 1
ATOM 3287 O O . GLU A 1 408 ? -27.182 22.908 20.010 1.00 79.19 408 GLU A O 1
ATOM 3292 N N . THR A 1 409 ? -28.675 23.377 21.608 1.00 84.75 409 THR A N 1
ATOM 3293 C CA . THR A 1 409 ? -27.670 23.320 22.688 1.00 84.75 409 THR A CA 1
ATOM 3294 C C . THR A 1 409 ? -27.097 21.906 22.845 1.00 84.75 409 THR A C 1
ATOM 3296 O O . THR A 1 409 ? -25.887 21.729 23.012 1.00 84.75 409 THR A O 1
ATOM 3299 N N . LYS A 1 410 ? -27.948 20.872 22.761 1.00 85.81 410 LYS A N 1
ATOM 3300 C CA . LYS A 1 410 ? -27.508 19.467 22.809 1.00 85.81 410 LYS A CA 1
ATOM 3301 C C . LYS A 1 410 ? -26.660 19.089 21.595 1.00 85.81 410 LYS A C 1
ATOM 3303 O O . LYS A 1 410 ? -25.691 18.352 21.771 1.00 85.81 410 LYS A O 1
ATOM 3308 N N . LEU A 1 411 ? -27.007 19.596 20.413 1.00 85.25 411 LEU A N 1
ATOM 3309 C CA . LEU A 1 411 ? -26.289 19.400 19.159 1.00 85.25 411 LEU A CA 1
ATOM 3310 C C . LEU A 1 411 ? -24.865 19.934 19.282 1.00 85.25 411 LEU A C 1
ATOM 3312 O O . LEU A 1 411 ? -23.925 19.164 19.105 1.00 85.25 411 LEU A O 1
ATOM 3316 N N . LYS A 1 412 ? -24.708 21.205 19.683 1.00 84.50 412 LYS A N 1
ATOM 3317 C CA . LYS A 1 412 ? -23.390 21.821 19.891 1.00 84.50 412 LYS A CA 1
ATOM 3318 C C . LYS A 1 412 ? -22.546 21.010 20.873 1.00 84.50 412 LYS A C 1
ATOM 3320 O O . LYS A 1 412 ? -21.441 20.601 20.541 1.00 84.50 412 LYS A O 1
ATOM 3325 N N . ARG A 1 413 ? -23.109 20.664 22.037 1.00 88.12 413 ARG A N 1
ATOM 3326 C CA . ARG A 1 413 ? -22.404 19.861 23.047 1.00 88.12 413 ARG A CA 1
ATOM 3327 C C . ARG A 1 413 ? -21.956 18.499 22.509 1.00 88.12 413 ARG A C 1
ATOM 3329 O O . ARG A 1 413 ? -20.838 18.084 22.787 1.00 88.12 413 ARG A O 1
ATOM 3336 N N . LYS A 1 414 ? -22.821 17.785 21.779 1.00 85.81 414 LYS A N 1
ATOM 3337 C CA . LYS A 1 414 ? -22.505 16.469 21.194 1.00 85.81 414 LYS A CA 1
ATOM 3338 C C . LYS A 1 414 ? -21.444 16.574 20.099 1.00 85.81 414 LYS A C 1
ATOM 3340 O O . LYS A 1 414 ? -20.578 15.707 20.029 1.00 85.81 414 LYS A O 1
ATOM 3345 N N . PHE A 1 415 ? -21.489 17.631 19.293 1.00 85.44 415 PHE A N 1
ATOM 3346 C CA . PHE A 1 415 ? -20.484 17.915 18.274 1.00 85.44 415 PHE A CA 1
ATOM 3347 C C . PHE A 1 415 ? -19.113 18.239 18.890 1.00 85.44 415 PHE A C 1
ATOM 3349 O O . PHE A 1 415 ? -18.102 17.668 18.476 1.00 85.44 415 PHE A O 1
ATOM 3356 N N . ASP A 1 416 ? -19.080 19.067 19.938 1.00 85.38 416 ASP A N 1
ATOM 3357 C CA . ASP A 1 416 ? -17.857 19.381 20.688 1.00 85.38 416 ASP A CA 1
ATOM 3358 C C . ASP A 1 416 ? -17.273 18.113 21.334 1.00 85.38 416 ASP A C 1
ATOM 3360 O O . ASP A 1 416 ? -16.076 17.845 21.226 1.00 85.38 416 ASP A O 1
ATOM 3364 N N . GLN A 1 417 ? -18.129 17.273 21.931 1.00 88.31 417 GLN A N 1
ATOM 3365 C CA . GLN A 1 417 ? -17.725 15.987 22.509 1.00 88.31 417 GLN A CA 1
ATOM 3366 C C . GLN A 1 417 ? -17.139 15.037 21.466 1.00 88.31 417 GLN A C 1
ATOM 3368 O O . GLN A 1 417 ? -16.117 14.405 21.727 1.00 88.31 417 GLN A O 1
ATOM 3373 N N . LEU A 1 418 ? -17.776 14.928 20.298 1.00 86.06 418 LEU A N 1
ATOM 3374 C CA . LEU A 1 418 ? -17.291 14.101 19.199 1.00 86.06 418 LEU A CA 1
ATOM 3375 C C . LEU A 1 418 ? -15.913 14.579 18.734 1.00 86.06 418 LEU A C 1
ATOM 3377 O O . LEU A 1 418 ? -14.989 13.777 18.617 1.00 86.06 418 LEU A O 1
ATOM 3381 N N . THR A 1 419 ? -15.768 15.888 18.528 1.00 82.81 419 THR A N 1
ATOM 3382 C CA . THR A 1 419 ? -14.522 16.501 18.060 1.00 82.81 419 THR A CA 1
ATOM 3383 C C . THR A 1 419 ? -13.388 16.303 19.063 1.00 82.81 419 THR A C 1
ATOM 3385 O O . THR A 1 419 ? -12.296 15.897 18.664 1.00 82.81 419 THR A O 1
ATOM 3388 N N . SER A 1 420 ? -13.645 16.538 20.356 1.00 86.50 420 SER A N 1
ATOM 3389 C CA . SER A 1 420 ? -12.674 16.282 21.429 1.00 86.50 420 SER A CA 1
ATOM 3390 C C . SER A 1 420 ? -12.294 14.807 21.477 1.00 86.50 420 SER A C 1
ATOM 3392 O O . SER A 1 420 ? -11.121 14.483 21.376 1.00 86.50 420 SER A O 1
ATOM 3394 N N . SER A 1 421 ? -13.281 13.904 21.500 1.00 88.06 421 SER A N 1
ATOM 3395 C CA . SER A 1 421 ? -13.024 12.459 21.577 1.00 88.06 421 SER A CA 1
ATOM 3396 C C . SER A 1 421 ? -12.183 11.977 20.401 1.00 88.06 421 SER A C 1
ATOM 3398 O O . SER A 1 421 ? -11.250 11.206 20.574 1.00 88.06 421 SER A O 1
ATOM 3400 N N . MET A 1 422 ? -12.476 12.445 19.185 1.00 86.00 422 MET A N 1
ATOM 3401 C CA . MET A 1 422 ? -11.647 12.124 18.033 1.00 86.00 422 MET A CA 1
ATOM 3402 C C . MET A 1 422 ? -10.218 12.660 18.222 1.00 86.00 422 MET A C 1
ATOM 3404 O O . MET A 1 422 ? -9.268 11.927 17.936 1.00 86.00 422 MET A O 1
ATOM 3408 N N . LYS A 1 423 ? -10.037 13.930 18.630 1.00 86.81 423 LYS A N 1
ATOM 3409 C CA . LYS A 1 423 ? -8.703 14.534 18.854 1.00 86.81 423 LYS A CA 1
ATOM 3410 C C . LYS A 1 423 ? -7.898 13.711 19.853 1.00 86.81 423 LYS A C 1
ATOM 3412 O O . LYS A 1 423 ? -6.759 13.356 19.557 1.00 86.81 423 LYS A O 1
ATOM 3417 N N . ASP A 1 424 ? -8.543 13.320 20.942 1.00 88.75 424 ASP A N 1
ATOM 3418 C CA . ASP A 1 424 ? -7.960 12.492 21.988 1.00 88.75 424 ASP A CA 1
ATOM 3419 C C . ASP A 1 424 ? -7.558 11.109 21.464 1.00 88.75 424 ASP A C 1
ATOM 3421 O O . ASP A 1 424 ? -6.522 10.593 21.869 1.00 88.75 424 ASP A O 1
ATOM 3425 N N . GLU A 1 425 ? -8.297 10.509 20.525 1.00 88.00 425 GLU A N 1
ATOM 3426 C CA . GLU A 1 425 ? -7.870 9.248 19.898 1.00 88.00 425 GLU A CA 1
ATOM 3427 C C . GLU A 1 425 ? -6.628 9.424 19.016 1.00 88.00 425 GLU A C 1
ATOM 3429 O O . GLU A 1 425 ? -5.699 8.625 19.107 1.00 88.00 425 GLU A O 1
ATOM 3434 N N . ILE A 1 426 ? -6.588 10.466 18.178 1.00 89.38 426 ILE A N 1
ATOM 3435 C CA . ILE A 1 426 ? -5.462 10.698 17.256 1.00 89.38 426 ILE A CA 1
ATOM 3436 C C . ILE A 1 426 ? -4.182 11.053 18.028 1.00 89.38 426 ILE A C 1
ATOM 3438 O O . ILE A 1 426 ? -3.117 10.520 17.720 1.00 89.38 426 ILE A O 1
ATOM 3442 N N . GLY A 1 427 ? -4.296 11.897 19.057 1.00 89.94 427 GLY A N 1
ATOM 3443 C CA . GLY A 1 427 ? -3.160 12.526 19.733 1.00 89.94 427 GLY A CA 1
ATOM 3444 C C . GLY A 1 427 ? -2.899 13.945 19.231 1.00 89.94 427 GLY A C 1
ATOM 3445 O O . GLY A 1 427 ? -3.095 14.240 18.052 1.00 89.94 427 GLY A O 1
ATOM 3446 N N . GLU A 1 428 ? -2.503 14.816 20.159 1.00 90.25 428 GLU A N 1
ATOM 3447 C CA . GLU A 1 428 ? -2.305 16.250 19.925 1.00 90.25 428 GLU A CA 1
ATOM 3448 C C . GLU A 1 428 ? -1.154 16.498 18.950 1.00 90.25 428 GLU A C 1
ATOM 3450 O O . GLU A 1 428 ? -1.402 17.052 17.883 1.00 90.25 428 GLU A O 1
ATOM 3455 N N . ASP A 1 429 ? 0.029 15.939 19.218 1.00 92.44 429 ASP A N 1
ATOM 3456 C CA . ASP 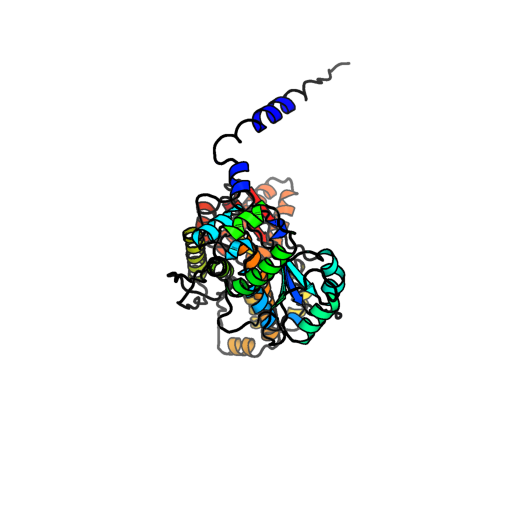A 1 429 ? 1.221 16.087 18.369 1.00 92.44 429 ASP A CA 1
ATOM 3457 C C . ASP A 1 429 ? 0.965 15.687 16.911 1.00 92.44 429 ASP A C 1
ATOM 3459 O O . ASP A 1 429 ? 1.383 16.369 15.976 1.00 92.44 429 ASP A O 1
ATOM 3463 N N . LEU A 1 430 ? 0.224 14.594 16.692 1.00 92.31 430 LEU A N 1
ATOM 3464 C CA . LEU A 1 430 ? -0.107 14.149 15.341 1.00 92.31 430 LEU A CA 1
ATOM 3465 C C . LEU A 1 430 ? -1.113 15.088 14.665 1.00 92.31 430 LEU A C 1
ATOM 3467 O O . LEU A 1 430 ? -1.011 15.338 13.466 1.00 92.31 430 LEU A O 1
ATOM 3471 N N . CYS A 1 431 ? -2.077 15.631 15.416 1.00 90.31 431 CYS A N 1
ATOM 3472 C CA . CYS A 1 431 ? -2.988 16.644 14.885 1.00 90.31 431 CYS A CA 1
ATOM 3473 C C . CYS A 1 431 ? -2.228 17.918 14.501 1.00 90.31 431 CYS A C 1
ATOM 3475 O O . CYS A 1 431 ? -2.456 18.442 13.413 1.00 90.31 431 CYS A O 1
ATOM 3477 N N . GLU A 1 432 ? -1.332 18.401 15.363 1.00 90.81 432 GLU A N 1
ATOM 3478 C CA . GLU A 1 432 ? -0.496 19.574 15.091 1.00 90.81 432 GLU A CA 1
ATOM 3479 C C . GLU A 1 432 ? 0.393 19.352 13.872 1.00 90.81 432 GLU A C 1
ATOM 3481 O O . GLU A 1 432 ? 0.455 20.207 12.988 1.00 90.81 432 GLU A O 1
ATOM 3486 N N . TYR A 1 433 ? 1.002 18.170 13.768 1.00 92.00 433 TYR A N 1
ATOM 3487 C CA . TYR A 1 433 ? 1.803 17.780 12.617 1.00 92.00 433 TYR A CA 1
ATOM 3488 C C . TYR A 1 433 ? 1.010 17.850 11.310 1.00 92.00 433 TYR A C 1
ATOM 3490 O O . TYR A 1 433 ? 1.464 18.466 10.345 1.00 92.00 433 TYR A O 1
ATOM 3498 N N . ILE A 1 434 ? -0.189 17.255 11.282 1.00 89.88 434 ILE A N 1
ATOM 3499 C CA . ILE A 1 434 ? -1.058 17.262 10.099 1.00 89.88 434 ILE A CA 1
ATOM 3500 C C . ILE A 1 434 ? -1.353 18.703 9.674 1.00 89.88 434 ILE A C 1
ATOM 3502 O O . ILE A 1 434 ? -1.210 19.025 8.499 1.00 89.88 434 ILE A O 1
ATOM 3506 N N . VAL A 1 435 ? -1.710 19.587 10.609 1.00 87.06 435 VAL A N 1
ATOM 3507 C CA . VAL A 1 435 ? -2.016 20.993 10.291 1.00 87.06 435 VAL A CA 1
ATOM 3508 C C . VAL A 1 435 ? -0.785 21.750 9.803 1.00 87.06 435 VAL A C 1
ATOM 3510 O O . VAL A 1 435 ? -0.870 22.503 8.839 1.00 87.06 435 VAL A O 1
ATOM 3513 N N . ALA A 1 436 ? 0.362 21.557 10.451 1.00 87.25 436 ALA A N 1
ATOM 3514 C CA . ALA A 1 436 ? 1.567 22.326 10.167 1.00 87.25 436 ALA A CA 1
ATOM 3515 C C . ALA A 1 436 ? 2.299 21.879 8.894 1.00 87.25 436 ALA A C 1
ATOM 3517 O O . ALA A 1 436 ? 3.038 22.669 8.304 1.00 87.25 436 ALA A O 1
ATOM 3518 N N . LYS A 1 437 ? 2.168 20.605 8.502 1.00 86.12 437 LYS A N 1
ATOM 3519 C CA . LYS A 1 437 ? 2.997 19.984 7.457 1.00 86.12 437 LYS A CA 1
ATOM 3520 C C . LYS A 1 437 ? 2.222 19.499 6.240 1.00 86.12 437 LYS A C 1
ATOM 3522 O O . LYS A 1 437 ? 2.855 18.918 5.359 1.00 86.12 437 LYS A O 1
ATOM 3527 N N . SER A 1 438 ? 0.910 19.712 6.172 1.00 83.44 438 SER A N 1
ATOM 3528 C CA . SER A 1 438 ? 0.121 19.374 4.986 1.00 83.44 438 SER A CA 1
ATOM 3529 C C . SER A 1 438 ? -0.468 20.602 4.308 1.00 83.44 438 SER A C 1
ATOM 3531 O O . SER A 1 438 ? -0.805 21.596 4.944 1.00 83.44 438 SER A O 1
ATOM 3533 N N . SER A 1 439 ? -0.583 20.507 2.993 1.00 82.31 439 SER A N 1
ATOM 3534 C CA . SER A 1 439 ? -1.195 21.488 2.103 1.00 82.31 439 SER A CA 1
ATOM 3535 C C . SER A 1 439 ? -2.224 20.832 1.177 1.00 82.31 439 SER A C 1
ATOM 3537 O O . SER A 1 439 ? -3.184 21.491 0.773 1.00 82.31 439 SER A O 1
ATOM 3539 N N . SER A 1 440 ? -2.076 19.530 0.897 1.00 85.62 440 SER A N 1
ATOM 3540 C CA . SER A 1 440 ? -2.948 18.729 0.038 1.00 85.62 440 SER A CA 1
ATOM 3541 C C . SER A 1 440 ? -3.092 17.307 0.582 1.00 85.62 440 SER A C 1
ATOM 3543 O O . SER A 1 440 ? -2.147 16.519 0.581 1.00 85.62 440 SER A O 1
ATOM 3545 N N . LEU A 1 441 ? -4.305 16.939 0.996 1.00 87.56 441 LEU A N 1
ATOM 3546 C CA . LEU A 1 441 ? -4.560 15.646 1.631 1.00 87.56 441 LEU A CA 1
ATOM 3547 C C . LEU A 1 441 ? -5.267 14.656 0.715 1.00 87.56 441 LEU A C 1
ATOM 3549 O O . LEU A 1 441 ? -6.302 14.973 0.119 1.00 87.56 441 LEU A O 1
ATOM 3553 N N . THR A 1 442 ? -4.781 13.415 0.730 1.00 89.56 442 THR A N 1
ATOM 3554 C CA . THR A 1 442 ? -5.578 12.252 0.329 1.00 89.56 442 THR A CA 1
ATOM 3555 C C . THR A 1 442 ? -6.098 11.540 1.576 1.00 89.56 442 THR A C 1
ATOM 3557 O O . THR A 1 442 ? -5.316 11.106 2.420 1.00 89.56 442 THR A O 1
ATOM 3560 N N . LEU A 1 443 ? -7.422 11.421 1.695 1.00 88.69 443 LEU A N 1
ATOM 3561 C CA . LEU A 1 443 ? -8.094 10.766 2.820 1.00 88.69 443 LEU A CA 1
ATOM 3562 C C . LEU A 1 443 ? -8.611 9.386 2.400 1.00 88.69 443 LEU A C 1
ATOM 3564 O O . LEU A 1 443 ? -9.384 9.298 1.450 1.00 88.69 443 LEU A O 1
ATOM 3568 N N . CYS A 1 444 ? -8.226 8.341 3.135 1.00 88.31 444 CYS A N 1
ATOM 3569 C CA . CYS A 1 444 ? -8.697 6.962 2.958 1.00 88.31 444 CYS A CA 1
ATOM 3570 C C . CYS A 1 444 ? -9.352 6.467 4.257 1.00 88.31 444 CYS A C 1
ATOM 3572 O O . CYS A 1 444 ? -8.669 5.995 5.168 1.00 88.31 444 CYS A O 1
ATOM 3574 N N . SER A 1 445 ? -10.665 6.641 4.398 1.00 83.81 445 SER A N 1
ATOM 3575 C CA . SER A 1 445 ? -11.385 6.315 5.636 1.00 83.81 445 SER A CA 1
ATOM 3576 C C . SER A 1 445 ? -12.884 6.158 5.389 1.00 83.81 445 SER A C 1
ATOM 3578 O O . SER A 1 445 ? -13.448 6.873 4.562 1.00 83.81 445 SER A O 1
ATOM 3580 N N . ASP A 1 446 ? -13.535 5.293 6.170 1.00 76.06 446 ASP A N 1
ATOM 3581 C CA . ASP A 1 446 ? -15.004 5.192 6.217 1.00 76.06 446 ASP A CA 1
ATOM 3582 C C . ASP A 1 446 ? -15.621 6.280 7.114 1.00 76.06 446 ASP A C 1
ATOM 3584 O O . ASP A 1 446 ? -16.810 6.599 7.028 1.00 76.06 446 ASP A O 1
ATOM 3588 N N . SER A 1 447 ? -14.812 6.860 8.006 1.00 71.06 447 SER A N 1
ATOM 3589 C CA . SER A 1 447 ? -15.220 7.992 8.835 1.00 71.06 447 SER A CA 1
ATOM 3590 C C . SER A 1 447 ? -15.258 9.284 8.037 1.00 71.06 447 SER A C 1
ATOM 3592 O O . SER A 1 447 ? -14.373 9.546 7.225 1.00 71.06 447 SER A O 1
ATOM 3594 N N . ILE A 1 448 ? -16.193 10.158 8.409 1.00 66.94 448 ILE A N 1
ATOM 3595 C CA . ILE A 1 448 ? -16.288 11.541 7.929 1.00 66.94 448 ILE A CA 1
ATOM 3596 C C . ILE A 1 448 ? -15.186 12.390 8.593 1.00 66.94 448 ILE A C 1
ATOM 3598 O O . ILE A 1 448 ? -15.442 13.196 9.492 1.00 66.94 448 ILE A O 1
ATOM 3602 N N . LEU A 1 449 ? -13.926 12.150 8.222 1.00 67.62 449 LEU A N 1
ATOM 3603 C CA . LEU A 1 449 ? -12.772 12.884 8.755 1.00 67.62 449 LEU A CA 1
ATOM 3604 C C . LEU A 1 449 ? -12.768 14.344 8.289 1.00 67.62 449 LEU A C 1
ATOM 3606 O O . LEU A 1 449 ? -12.219 15.198 8.980 1.00 67.62 449 LEU A O 1
ATOM 3610 N N . GLU A 1 450 ? -13.441 14.642 7.176 1.00 61.16 450 GLU A N 1
ATOM 3611 C CA . GLU A 1 450 ? -13.608 15.979 6.610 1.00 61.16 450 GLU A CA 1
ATOM 3612 C C . GLU A 1 450 ? -14.347 16.958 7.541 1.00 61.16 450 GLU A C 1
ATOM 3614 O O . GLU A 1 450 ? -14.185 18.166 7.405 1.00 61.16 450 GLU A O 1
ATOM 3619 N N . TRP A 1 451 ? -15.130 16.477 8.517 1.00 54.47 451 TRP A N 1
ATOM 3620 C CA . TRP A 1 451 ? -15.871 17.338 9.459 1.00 54.47 451 TRP A CA 1
ATOM 3621 C C . TRP A 1 451 ? -15.032 17.805 10.658 1.00 54.47 451 TRP A C 1
ATOM 3623 O O . TRP A 1 451 ? -15.541 18.446 11.580 1.00 54.47 451 TRP A O 1
ATOM 3633 N N . ARG A 1 452 ? -13.730 17.505 10.666 1.00 51.19 452 ARG A N 1
ATOM 3634 C CA . ARG A 1 452 ? -12.798 17.998 11.680 1.00 51.19 452 ARG A CA 1
ATOM 3635 C C . ARG A 1 452 ? -12.429 19.464 11.474 1.00 51.19 452 ARG A C 1
ATOM 3637 O O . ARG A 1 452 ? -11.794 19.824 10.491 1.00 51.19 452 ARG A O 1
ATOM 3644 N N . CYS A 1 453 ? -12.569 20.244 12.548 1.00 41.19 453 CYS A N 1
ATOM 3645 C CA . CYS A 1 453 ? -11.952 21.567 12.688 1.00 41.19 453 CYS A CA 1
ATOM 3646 C C . CYS A 1 453 ? -10.412 21.580 12.579 1.00 41.19 453 CYS A C 1
ATOM 3648 O O . CYS A 1 453 ? -9.846 22.646 12.373 1.00 41.19 453 CYS A O 1
ATOM 3650 N N . CYS A 1 454 ? -9.728 20.432 12.698 1.00 38.75 454 CYS A N 1
ATOM 3651 C CA . CYS A 1 454 ? -8.286 20.327 12.427 1.00 38.75 454 CYS A CA 1
ATOM 3652 C C . CYS A 1 454 ? -7.956 20.503 10.937 1.00 38.75 454 CYS A C 1
ATOM 3654 O O . CYS A 1 454 ? -6.835 20.843 10.614 1.00 38.75 454 CYS A O 1
ATOM 3656 N N . LEU A 1 455 ? -8.904 20.265 10.029 1.00 48.66 455 LEU A N 1
ATOM 3657 C CA . LEU A 1 455 ? -8.665 20.308 8.585 1.00 48.66 455 LEU A CA 1
ATOM 3658 C C . LEU A 1 455 ? -9.245 21.576 7.930 1.00 48.66 455 LEU A C 1
ATOM 3660 O O . LEU A 1 455 ? -8.996 21.829 6.759 1.00 48.66 455 LEU A O 1
ATOM 3664 N N . ASN A 1 456 ? -9.952 22.425 8.688 1.00 40.00 456 ASN A N 1
ATOM 3665 C CA . ASN A 1 456 ? -10.627 23.637 8.194 1.00 40.00 456 ASN A CA 1
ATOM 3666 C C . ASN A 1 456 ? -9.692 24.718 7.606 1.00 40.00 456 ASN A C 1
ATOM 3668 O O . ASN A 1 456 ? -10.185 25.727 7.108 1.00 40.00 456 ASN A O 1
ATOM 3672 N N . GLN A 1 457 ? -8.370 24.545 7.684 1.00 40.12 457 GLN A N 1
ATOM 3673 C CA . GLN A 1 457 ? -7.380 25.460 7.102 1.00 40.12 457 GLN A CA 1
ATOM 3674 C C . GLN A 1 457 ? -6.753 24.938 5.798 1.00 40.12 457 GLN A C 1
ATOM 3676 O O . GLN A 1 457 ? -5.930 25.630 5.206 1.00 40.12 457 GLN A O 1
ATOM 3681 N N . LEU A 1 458 ? -7.129 23.740 5.339 1.00 39.62 458 LEU A N 1
ATOM 3682 C CA . LEU A 1 458 ? -6.534 23.110 4.162 1.00 39.62 458 LEU A CA 1
ATOM 3683 C C . LEU A 1 458 ? -7.406 23.351 2.928 1.00 39.62 458 LEU A C 1
ATOM 3685 O O . LEU A 1 458 ? -8.608 23.092 2.929 1.00 39.62 458 LEU A O 1
ATOM 3689 N N . ASN A 1 459 ? -6.787 23.886 1.875 1.00 34.50 459 ASN A N 1
ATOM 3690 C CA . ASN A 1 459 ? -7.490 24.429 0.711 1.00 34.50 459 ASN A CA 1
ATOM 3691 C C . ASN A 1 459 ? -7.966 23.362 -0.295 1.00 34.50 459 ASN A C 1
ATOM 3693 O O . ASN A 1 459 ? -8.743 23.697 -1.189 1.00 34.50 459 ASN A O 1
ATOM 3697 N N . LEU A 1 460 ? -7.546 22.095 -0.172 1.00 36.62 460 LEU A N 1
ATOM 3698 C CA . LEU A 1 460 ? -7.963 21.010 -1.066 1.00 36.62 460 LEU A CA 1
ATOM 3699 C C . LEU A 1 460 ? -7.999 19.640 -0.369 1.00 36.62 460 LEU A C 1
ATOM 3701 O O . LEU A 1 460 ? -7.056 19.249 0.317 1.00 36.62 460 LEU A O 1
ATOM 3705 N N . PHE A 1 461 ? -9.071 18.884 -0.631 1.00 42.28 461 PHE A N 1
ATOM 3706 C CA . PHE A 1 461 ? -9.233 17.490 -0.212 1.00 42.28 461 PHE A CA 1
ATOM 3707 C C . PHE A 1 461 ? -9.459 16.588 -1.419 1.00 42.28 461 PHE A C 1
ATOM 3709 O O . PHE A 1 461 ? -10.311 16.877 -2.263 1.00 42.28 461 PHE A O 1
ATOM 3716 N N . ARG A 1 462 ? -8.780 15.439 -1.442 1.00 38.59 462 ARG A N 1
ATOM 3717 C CA . ARG A 1 462 ? -9.156 14.294 -2.272 1.00 38.59 462 ARG A CA 1
ATOM 3718 C C . ARG A 1 462 ? -9.626 13.168 -1.353 1.00 38.59 462 ARG A C 1
ATOM 3720 O O . ARG A 1 462 ? -8.843 12.612 -0.589 1.00 38.59 462 ARG A O 1
ATOM 3727 N N . VAL A 1 463 ? -10.921 12.863 -1.390 1.00 43.69 463 VAL A N 1
ATOM 3728 C CA . VAL A 1 463 ? -11.530 11.826 -0.544 1.00 43.69 463 VAL A CA 1
ATOM 3729 C C . VAL A 1 463 ? -11.677 10.545 -1.357 1.00 43.69 463 VAL A C 1
ATOM 3731 O O . VAL A 1 463 ? -12.376 10.534 -2.369 1.00 43.69 463 VAL A O 1
ATOM 3734 N N . LEU A 1 464 ? -11.030 9.472 -0.907 1.00 36.88 464 LEU A N 1
ATOM 3735 C CA . LEU A 1 464 ? -11.242 8.115 -1.398 1.00 36.88 464 LEU A CA 1
ATOM 3736 C C . LEU A 1 464 ? -12.039 7.361 -0.330 1.00 36.88 464 LEU A C 1
ATOM 3738 O O . LEU A 1 464 ? -11.541 7.105 0.766 1.00 36.88 464 LEU A O 1
ATOM 3742 N N . ARG A 1 465 ? -13.300 7.039 -0.632 1.00 36.59 465 ARG A N 1
ATOM 3743 C CA . ARG A 1 465 ? -14.125 6.190 0.233 1.00 36.59 465 ARG A CA 1
ATOM 3744 C C . ARG A 1 465 ? -13.989 4.749 -0.231 1.00 36.59 465 ARG A C 1
ATOM 3746 O O . ARG A 1 465 ? -14.237 4.457 -1.399 1.00 36.59 465 ARG A O 1
ATOM 3753 N N . SER A 1 466 ? -13.591 3.866 0.680 1.00 33.22 466 SER A N 1
ATOM 3754 C CA . SER A 1 466 ? -13.790 2.434 0.500 1.00 33.22 466 SER A CA 1
ATOM 3755 C C . SER A 1 466 ? -15.263 2.140 0.746 1.00 33.22 466 SER A C 1
ATOM 3757 O O . SER A 1 466 ? -15.647 1.847 1.869 1.00 33.22 466 SER A O 1
ATOM 3759 N N . ASP A 1 467 ? -16.094 2.244 -0.286 1.00 27.30 467 ASP A N 1
ATOM 3760 C CA . ASP A 1 467 ? -17.368 1.528 -0.288 1.00 27.30 467 ASP A CA 1
ATOM 3761 C C . ASP A 1 467 ? -17.076 0.139 -0.876 1.00 27.30 467 ASP A C 1
ATOM 3763 O O . ASP A 1 467 ? -16.970 0.012 -2.100 1.00 27.30 467 ASP A O 1
ATOM 3767 N N . PRO A 1 468 ? -16.860 -0.910 -0.059 1.00 30.19 468 PRO A N 1
ATOM 3768 C CA . PRO A 1 468 ? -16.912 -2.263 -0.581 1.00 30.19 468 PRO A CA 1
ATOM 3769 C C . PRO A 1 468 ? -18.375 -2.543 -0.946 1.00 30.19 468 PRO A C 1
ATOM 3771 O O . PRO A 1 468 ? -19.250 -2.499 -0.076 1.00 30.19 468 PRO A O 1
ATOM 3774 N N . LEU A 1 469 ? -18.631 -2.743 -2.241 1.00 26.73 469 LEU A N 1
ATOM 3775 C CA . LEU A 1 469 ? -19.929 -3.175 -2.768 1.00 26.73 469 LEU A CA 1
ATOM 3776 C C . LEU A 1 469 ? -20.389 -4.494 -2.139 1.00 26.73 469 LEU A C 1
ATOM 3778 O O . LEU A 1 469 ? -19.525 -5.379 -1.931 1.00 26.73 469 LEU A O 1
#

Foldseek 3Di:
DDDDDDPDDPPPVVVVVVVVVPPDQPDDDDPVVVCLPDDDQVLFFAEEEEEDADDPDPVQAQQWAGHRVSCLPVQNLVCLLLLLLAAGGLLLQQDDLVRNLLCLQAPGFHHYYYDYLVRCLVPVVVCQVRLHYEYEDADPVRVVSLCVSCVPRPHRHQYEYCYPSGNQHDDPPRFHCSCSVVSVVSVVVCVVVVVGDPSNVVSVVPTDGDDLDAAEDPAADQVALQQSLLVSLCRSSRYDHPHHDHQQQAPDLVSSLVSQLVSQVVLCVSNDDPDGHPVFWQEEEEEQGTALQVLDCVHPVNVVVCVVDVDPLQSCCVPVQLQQPFSSNSDDRPDPDPVSVVSNVPDPVNVVSNSSSVSSSSVVSSVSSNNCNSRSHRYGYFGNNLSNCVVLVVLLVVLVPDPDPVSVVVNVVSLVVNQVVRCVRRDDSNLVCCLVRTQEYEYEYCHPPVPHPSCVVHPYYDYDYPPPD

Secondary structure (DSSP, 8-state):
---------SSSHHHHHHHHSSSSSSSS--HHHHTTTS--HHHHB-EEEEEE-----TTSB-TTT--BGGGGSHHHHHHHHHHHHS-SBGGGGG--HHHHHHHHHHT---EEEEEEHHHHHHHGGGGTT-S-EEEE-SSHHHHHHHHHHTTT-SSPPEEEESSTTSSEE--TT--TTTTHHHHHHHHHHHHHTT-S-HHHHHHHHHPPPPP---EE-S--B--STTTHHHHHHHHHTTEE---B-----SS--HHHHHHHHHHHHHHHHHH--S---TTS-SEEEE-----GGGS-TTSHHHHHHHHH---HHHHHIIIIIIIS-GGGGT-----SSHHHHHHHHH-HHHHHHHHHHHHHHHHHHHHHHHHHHHHT--EEEPPGGGGGGHHHHHHHHHHHH---HHHHHHHHHHHHHHHHHHHHHH-HHHHHHHHHH-SSEEEE-SS-GGG-TTTTT-S-EEEE-----

Radius of gyration: 25.9 Å; chains: 1; bounding box: 77×68×71 Å